Protein AF-0000000065928264 (afdb_homodimer)

Foldseek 3Di:
DAFKEWAAAPPALQFPLLQLLLVVQPHHYHYDHCPDPVVVCVCVLPVVSDPGWMAGPVGDIDHDRLVSSQVSCVPGNHVCLCPDDPVSNVQLSVLLVCCVPQQVVLLCQLQPNPDDVSNVVSVVSNVVVLVVVLVCLVVAVASRHDDNHVSLSSVLSSVVVSVVSPDDCVVRVSVVSSNVVSCPDSSNVVD/DAFKEWAAAPPALQFPLLQLLLVVQPHHYHYDHCPDPVVVCVCVLPVVSDPGWMAGPVGDIDHDRLVSSQVSCVVGNHVCLCPDDPVSNVQLSVLLVCCVPQQVVLLCQLQPNPDDVSNVVSVVSNVVVLVVVLVCLVVAVASRHDDNHVSLSSVLSSVVVSVVSPDDCVVRVSVVSSNVVSCPDSSNVVD

Radius of gyration: 20.34 Å; Cα contacts (8 Å, |Δi|>4): 599; chains: 2; bounding box: 50×50×48 Å

Sequence (382 aa):
MTFATVYIKPHTPRGDWLASLGQYVGLEIKTVDYKSAEASKFEELFPLKRVPALVTPNGFQLTELIAIVEYIVAKGSKPELSGKTTEERATNTRWLSFFNSDFVQAAGGYFMGPNDEIKQQSLQTMLSLLEYIDKHLSQSKYFTNNTILTADIFAFQIFAMAKQFGVDFTHYPNVERFTGEVSQHPIIKNMMTFATVYIKPHTPRGDWLASLGQYVGLEIKTVDYKSAEASKFEELFPLKRVPALVTPNGFQLTELIAIVEYIVAKGSKPELSGKTTEERATNTRWLSFFNSDFVQAAGGYFMGPNDEIKQQSLQTMLSLLEYIDKHLSQSKYFTNNTILTADIFAFQIFAMAKQFGVDFTHYPNVERFTGEVSQHPIIKNM

Solvent-accessible surface area (backbone atoms only — not comparable to full-atom values): 20096 Å² total; per-residue (Å²): 124,76,54,31,40,31,31,17,55,79,92,37,57,80,28,65,58,52,35,28,46,25,49,72,27,75,33,44,40,45,72,39,48,57,83,43,83,88,29,72,59,45,54,78,77,34,75,83,69,65,68,37,28,36,38,32,88,88,63,54,73,44,43,46,63,70,20,47,54,52,39,52,36,66,73,29,78,43,52,57,40,52,35,86,46,71,67,40,29,26,48,29,44,21,48,39,50,41,48,70,42,60,48,45,50,21,49,45,28,40,79,64,38,94,44,69,69,51,18,52,54,17,41,53,48,38,52,51,49,48,51,54,50,21,55,52,34,69,77,19,76,34,88,55,44,87,44,84,32,56,34,48,56,45,49,43,36,46,51,54,52,41,42,74,74,64,54,77,53,82,89,28,60,39,48,48,52,40,45,60,57,54,53,66,36,67,48,56,65,67,100,123,75,52,30,39,32,32,17,56,76,93,37,57,78,27,65,55,53,36,29,45,25,49,72,26,73,32,43,40,46,73,39,48,56,82,44,81,87,29,72,59,45,55,78,77,34,77,84,67,64,68,36,29,36,38,32,87,88,64,54,71,44,42,46,63,68,20,47,54,53,39,52,37,66,76,29,79,44,51,57,39,52,34,84,45,69,68,41,28,26,49,29,44,20,48,41,49,43,49,70,42,61,48,46,52,22,48,44,29,39,78,65,39,93,43,68,70,50,18,52,53,17,42,53,48,39,52,53,49,49,52,54,50,24,55,51,34,67,78,21,74,35,86,54,43,86,44,82,35,57,33,48,56,46,48,41,36,45,50,52,51,41,42,74,72,65,54,78,52,82,90,29,60,40,48,48,50,38,46,60,57,55,51,66,37,66,48,56,64,66,98

Nearest PDB structures (foldseek):
  4o92-assembly1_A  TM=8.841E-01  e=6.777E-16  Pichia kudriavzevii
  4ags-assembly1_C  TM=8.170E-01  e=1.001E-07  Leishmania infantum
  6weg-assembly2_D  TM=8.264E-01  e=1.056E-07  Francisella tularensis subsp. tularensis SCHU S4
  3lfl-assembly2_C  TM=7.584E-01  e=5.240E-08  Homo sapiens
  3ubl-assembly1_A  TM=7.982E-01  e=1.194E-06  Leptospira interrogans serovar Lai str. 56601

Organism: Pichia kudriavzevii (NCBI:txid4909)

pLDDT: mean 95.59, std 3.57, range [85.44, 98.88]

Secondary structure (DSSP, 8-state):
---EEEEE-TTSTTTTHHHHHHHHTT--EEEEETTSGGGTTHHHH-TT--SSEEE-TT--EEESHHHHHHHHHHHSS-GGGG-SSHHHHHHHHHHHHHIIIIIHHHHHHHHH-SSHHHHHHHHHHHHHHHHHHHHHHHH-SBTBBTB--HHHHHHHHHHHHHHHTT---TT-HHHHHHHHHHTTSHHHHT-/---EEEEE-TTSTTTTTHHHHHHHTT--EEEEETTSGGGTTHHHH-TT--SSEEE-TT--EEESHHHHHHHHHHHSS-GGGG-SSHHHHHHHHHHHHHIIIIIHHHHHHHHH-SSHHHHHHHHHHHHHHHHHHHHHHHH-SBTBBTB--HHHHHHHHHHHHHHHTT---TT-HHHHHHHHHHTTSHHHHT-

Structure (mmCIF, N/CA/C/O backbone):
data_AF-0000000065928264-model_v1
#
loop_
_entity.id
_entity.type
_entity.pdbx_description
1 polymer 'Glutathione S-transferase Y-2'
#
loop_
_atom_site.group_PDB
_atom_site.id
_atom_site.type_symbol
_atom_site.label_atom_id
_atom_site.label_alt_id
_atom_site.label_comp_id
_atom_site.label_asym_id
_atom_site.label_entity_id
_atom_site.label_seq_id
_atom_site.pdbx_PDB_ins_code
_atom_site.Cartn_x
_atom_site.Cartn_y
_atom_site.Cartn_z
_atom_site.occupancy
_atom_site.B_iso_or_equiv
_atom_site.auth_seq_id
_atom_site.auth_comp_id
_atom_site.auth_asym_id
_atom_site.auth_atom_id
_atom_site.pdbx_PDB_model_num
ATOM 1 N N . MET A 1 1 ? 25.625 -13.914 7.656 1 86.62 1 MET A N 1
ATOM 2 C CA . MET A 1 1 ? 25 -13.242 8.789 1 86.62 1 MET A CA 1
ATOM 3 C C . MET A 1 1 ? 23.562 -12.82 8.453 1 86.62 1 MET A C 1
ATOM 5 O O . MET A 1 1 ? 23.266 -12.484 7.309 1 86.62 1 MET A O 1
ATOM 9 N N . THR A 1 2 ? 22.703 -12.953 9.406 1 94.62 2 THR A N 1
ATOM 10 C CA . THR A 1 2 ? 21.281 -12.648 9.195 1 94.62 2 THR A CA 1
ATOM 11 C C . THR A 1 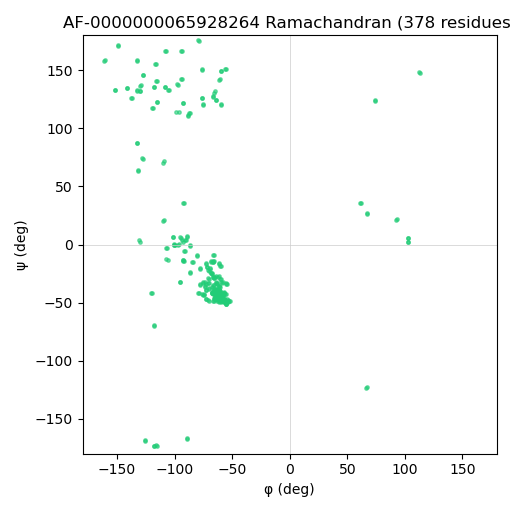2 ? 21.094 -11.164 8.891 1 94.62 2 THR A C 1
ATOM 13 O O . THR A 1 2 ? 21.547 -10.312 9.648 1 94.62 2 THR A O 1
ATOM 16 N N . PHE A 1 3 ? 20.484 -10.953 7.805 1 98.19 3 PHE A N 1
ATOM 17 C CA . PHE A 1 3 ? 20.25 -9.578 7.387 1 98.19 3 PHE A CA 1
ATOM 18 C C . PHE A 1 3 ? 19.109 -8.945 8.195 1 98.19 3 PHE A C 1
ATOM 20 O O . PHE A 1 3 ? 19.219 -7.793 8.617 1 98.19 3 PHE A O 1
ATOM 27 N N . ALA A 1 4 ? 18.062 -9.727 8.391 1 98.56 4 ALA A N 1
ATOM 28 C CA . ALA A 1 4 ? 16.906 -9.227 9.125 1 98.56 4 ALA A CA 1
ATOM 29 C C . ALA A 1 4 ? 16.031 -10.383 9.633 1 98.56 4 ALA A C 1
ATOM 31 O O . ALA A 1 4 ? 16.141 -11.508 9.133 1 98.56 4 ALA A O 1
ATOM 32 N N . THR A 1 5 ? 15.258 -10.094 10.641 1 98.44 5 THR A N 1
ATOM 33 C CA . THR A 1 5 ? 14.164 -10.953 11.086 1 98.44 5 THR A CA 1
ATOM 34 C C . THR A 1 5 ? 12.812 -10.375 10.664 1 98.44 5 THR A C 1
ATOM 36 O O . THR A 1 5 ? 12.586 -9.172 10.797 1 98.44 5 THR A O 1
ATOM 39 N N . VAL A 1 6 ? 12 -11.234 10.117 1 98.69 6 VAL A N 1
ATOM 40 C CA . VAL A 1 6 ? 10.648 -10.82 9.766 1 98.69 6 VAL A CA 1
ATOM 41 C C . VAL A 1 6 ? 9.633 -11.664 10.539 1 98.69 6 VAL A C 1
ATOM 43 O O . VAL A 1 6 ? 9.609 -12.891 10.422 1 98.69 6 VAL A O 1
ATOM 46 N N . TYR A 1 7 ? 8.844 -10.977 11.398 1 98.81 7 TYR A N 1
ATOM 47 C CA . TYR A 1 7 ? 7.715 -11.625 12.07 1 98.81 7 TYR A CA 1
ATOM 48 C C . TYR A 1 7 ? 6.543 -11.797 11.117 1 98.81 7 TYR A C 1
ATOM 50 O O . TYR A 1 7 ? 6.137 -10.852 10.438 1 98.81 7 TYR A O 1
ATOM 58 N N . ILE A 1 8 ? 6.035 -13.016 10.984 1 98.12 8 ILE A N 1
ATOM 59 C CA . ILE A 1 8 ? 4.973 -13.305 10.031 1 98.12 8 ILE A CA 1
ATOM 60 C C . ILE A 1 8 ? 3.879 -14.125 10.703 1 98.12 8 ILE A C 1
ATOM 62 O O . ILE A 1 8 ? 4.082 -14.664 11.797 1 98.12 8 ILE A O 1
ATOM 66 N N . LYS A 1 9 ? 2.695 -14.094 10.148 1 95.81 9 LYS A N 1
ATOM 67 C CA . LYS A 1 9 ? 1.694 -15.133 10.383 1 95.81 9 LYS A CA 1
ATOM 68 C C . LYS A 1 9 ? 1.848 -16.281 9.391 1 95.81 9 LYS A C 1
ATOM 70 O O . LYS A 1 9 ? 1.529 -16.141 8.211 1 95.81 9 LYS A O 1
ATOM 75 N N . PRO A 1 10 ? 2.268 -17.422 9.891 1 93.31 10 PRO A N 1
ATOM 76 C CA . PRO A 1 10 ? 2.539 -18.531 8.977 1 93.31 10 PRO A CA 1
ATOM 77 C C . PRO A 1 10 ? 1.312 -18.953 8.172 1 93.31 10 PRO A C 1
ATOM 79 O O . PRO A 1 10 ? 0.18 -18.797 8.641 1 93.31 10 PRO A O 1
ATOM 82 N N . HIS A 1 11 ? 1.589 -19.438 6.945 1 88.62 11 HIS A N 1
ATOM 83 C CA . HIS A 1 11 ? 0.591 -20 6.039 1 88.62 11 HIS A CA 1
ATOM 84 C C . HIS A 1 11 ? -0.378 -18.922 5.559 1 88.62 11 HIS A C 1
ATOM 86 O O . HIS A 1 11 ? -1.577 -19.172 5.426 1 88.62 11 HIS A O 1
ATOM 92 N N . THR A 1 12 ? 0.053 -17.734 5.516 1 88.62 12 THR A N 1
ATOM 93 C CA . THR A 1 12 ? -0.661 -16.625 4.887 1 88.62 12 THR A CA 1
ATOM 94 C C . THR A 1 12 ? 0.139 -16.062 3.717 1 88.62 12 THR A C 1
ATOM 96 O O . THR A 1 12 ? 1.356 -16.234 3.648 1 88.62 12 THR A O 1
ATOM 99 N N . PRO A 1 13 ? -0.568 -15.484 2.85 1 91.94 13 PRO A N 1
ATOM 100 C CA . PRO A 1 13 ? 0.092 -15.062 1.61 1 91.94 13 PRO A CA 1
ATOM 101 C C . PRO A 1 13 ? 1.114 -13.953 1.835 1 91.94 13 PRO A C 1
ATOM 103 O O . PRO A 1 13 ? 1.946 -13.688 0.963 1 91.94 13 PRO A O 1
ATOM 106 N N . ARG A 1 14 ? 1.133 -13.281 2.934 1 92.81 14 ARG A N 1
ATOM 107 C CA . ARG A 1 14 ? 1.938 -12.078 3.096 1 92.81 14 ARG A CA 1
ATOM 108 C C . ARG A 1 14 ? 3.303 -12.406 3.689 1 92.81 14 ARG A C 1
ATOM 110 O O . ARG A 1 14 ? 4.207 -11.57 3.686 1 92.81 14 ARG A O 1
ATOM 117 N N . GLY A 1 15 ? 3.486 -13.547 4.195 1 93.75 15 GLY A N 1
ATOM 118 C CA . GLY A 1 15 ? 4.676 -13.719 5.016 1 93.75 15 GLY A CA 1
ATOM 119 C C . GLY A 1 15 ? 5.613 -14.789 4.484 1 93.75 15 GLY A C 1
ATOM 120 O O . GLY A 1 15 ? 6.824 -14.57 4.395 1 93.75 15 GLY A O 1
ATOM 121 N N . ASP A 1 16 ? 5.188 -15.898 4.031 1 91.44 16 ASP A N 1
ATOM 122 C CA . ASP A 1 16 ? 5.965 -17.125 3.848 1 91.44 16 ASP A CA 1
ATOM 123 C C . ASP A 1 16 ? 6.992 -16.953 2.73 1 91.44 16 ASP A C 1
ATOM 125 O O . ASP A 1 16 ? 8.055 -17.578 2.758 1 91.44 16 ASP A O 1
ATOM 129 N N . TRP A 1 17 ? 6.719 -16.062 1.849 1 96.94 17 TRP A N 1
ATOM 130 C CA . TRP A 1 17 ? 7.574 -15.961 0.672 1 96.94 17 TRP A CA 1
ATOM 131 C C . TRP A 1 17 ? 8.711 -14.977 0.911 1 96.94 17 TRP A C 1
ATOM 133 O O . TRP A 1 17 ? 9.648 -14.883 0.11 1 96.94 17 TRP A O 1
ATOM 143 N N . LEU A 1 18 ? 8.781 -14.25 2.008 1 98 18 LEU A N 1
ATOM 144 C CA . LEU A 1 18 ? 9.727 -13.164 2.221 1 98 18 LEU A CA 1
ATOM 145 C C . LEU A 1 18 ? 11.133 -13.711 2.459 1 98 18 LEU A C 1
ATOM 147 O O . LEU A 1 18 ? 12.117 -13.102 2.045 1 98 18 LEU A O 1
ATOM 151 N N . ALA A 1 19 ? 11.242 -14.859 3.152 1 97.75 19 ALA A N 1
ATOM 152 C CA . ALA A 1 19 ? 12.547 -15.484 3.328 1 97.75 19 ALA A CA 1
ATOM 153 C C . ALA A 1 19 ? 13.133 -15.914 1.987 1 97.75 19 ALA A C 1
ATOM 155 O O . ALA A 1 19 ? 14.32 -15.711 1.728 1 97.75 19 ALA A O 1
ATOM 156 N N . SER A 1 20 ? 12.328 -16.547 1.159 1 98.12 20 SER A N 1
ATOM 157 C CA . SER A 1 20 ? 12.766 -16.984 -0.161 1 98.12 20 SER A CA 1
ATOM 158 C C . SER A 1 20 ? 13.133 -15.797 -1.047 1 98.12 20 SER A C 1
ATOM 160 O O . SER A 1 20 ? 14.086 -15.867 -1.823 1 98.12 20 SER A O 1
ATOM 162 N N . LEU A 1 21 ? 12.352 -14.719 -0.983 1 98.5 21 LEU A N 1
ATOM 163 C CA . LEU A 1 21 ? 12.703 -13.484 -1.677 1 98.5 21 LEU A CA 1
ATOM 164 C C . LEU A 1 21 ? 14.094 -13.008 -1.26 1 98.5 21 LEU A C 1
ATOM 166 O O . LEU A 1 21 ? 14.914 -12.664 -2.109 1 98.5 21 LEU A O 1
ATOM 170 N N . GLY A 1 22 ? 14.281 -12.938 0.089 1 98.5 22 GLY A N 1
ATOM 171 C CA . GLY A 1 22 ? 15.586 -12.547 0.592 1 98.5 22 GLY A CA 1
ATOM 172 C C . GLY A 1 22 ? 16.719 -13.375 0.018 1 98.5 22 GLY A C 1
ATOM 173 O O . GLY A 1 22 ? 17.703 -12.828 -0.482 1 98.5 22 GLY A O 1
ATOM 174 N N . GLN A 1 23 ? 16.531 -14.648 0.053 1 98.06 23 GLN A N 1
ATOM 175 C CA . GLN A 1 23 ? 17.547 -15.562 -0.466 1 98.06 23 GLN A CA 1
ATOM 176 C C . GLN A 1 23 ? 17.828 -15.289 -1.939 1 98.06 23 GLN A C 1
ATOM 178 O O . GLN A 1 23 ? 19 -15.242 -2.355 1 98.06 23 GLN A O 1
ATOM 183 N N . TYR A 1 24 ? 16.828 -15.125 -2.695 1 98.38 24 TYR A N 1
ATOM 184 C CA . TYR A 1 24 ? 16.953 -14.906 -4.133 1 98.38 24 TYR A CA 1
ATOM 185 C C . TYR A 1 24 ? 17.766 -13.641 -4.422 1 98.38 24 TYR A C 1
ATOM 187 O O . TYR A 1 24 ? 18.5 -13.586 -5.406 1 98.38 24 TYR A O 1
ATOM 195 N N . VAL A 1 25 ? 17.672 -12.656 -3.568 1 98.44 25 VAL A N 1
ATOM 196 C CA . VAL A 1 25 ? 18.359 -11.398 -3.826 1 98.44 25 VAL A CA 1
ATOM 197 C C . VAL A 1 25 ? 19.641 -11.328 -2.988 1 98.44 25 VAL A C 1
ATOM 199 O O . VAL A 1 25 ? 20.219 -10.258 -2.812 1 98.44 25 VAL A O 1
ATOM 202 N N . GLY A 1 26 ? 19.984 -12.352 -2.324 1 98.44 26 GLY A N 1
ATOM 203 C CA . GLY A 1 26 ? 21.281 -12.453 -1.665 1 98.44 26 GLY A CA 1
ATOM 204 C C . GLY A 1 26 ? 21.25 -11.992 -0.22 1 98.44 26 GLY A C 1
ATOM 205 O O . GLY A 1 26 ? 22.281 -11.57 0.326 1 98.44 26 GLY A O 1
ATOM 206 N N . LEU A 1 27 ? 20.109 -11.977 0.4 1 98.56 27 LEU A N 1
ATOM 207 C CA . LEU A 1 27 ? 19.953 -11.57 1.794 1 98.56 27 LEU A CA 1
ATOM 208 C C . LEU A 1 27 ? 19.422 -12.719 2.643 1 98.56 27 LEU A C 1
ATOM 210 O O . LEU A 1 27 ? 18.5 -13.422 2.232 1 98.56 27 LEU A O 1
ATOM 214 N N . GLU A 1 28 ? 19.953 -12.922 3.75 1 98.44 28 GLU A N 1
ATOM 215 C CA . GLU A 1 28 ? 19.422 -13.914 4.684 1 98.44 28 GLU A CA 1
ATOM 216 C C . GLU A 1 28 ? 18.344 -13.312 5.578 1 98.44 28 GLU A C 1
ATOM 218 O O . GLU A 1 28 ? 18.641 -12.5 6.461 1 98.44 28 GLU A O 1
ATOM 223 N N . ILE A 1 29 ? 17.156 -13.758 5.418 1 98.19 29 ILE A N 1
ATOM 224 C CA . ILE A 1 29 ? 16 -13.297 6.195 1 98.19 29 ILE A CA 1
ATOM 225 C C . ILE A 1 29 ? 15.453 -14.445 7.039 1 98.19 29 ILE A C 1
ATOM 227 O O . ILE A 1 29 ? 15.133 -15.508 6.512 1 98.19 29 ILE A O 1
ATOM 231 N N . LYS A 1 30 ? 15.414 -14.234 8.281 1 97.62 30 LYS A N 1
ATOM 232 C CA . LYS A 1 30 ? 14.789 -15.188 9.195 1 97.62 30 LYS A CA 1
ATOM 233 C C . LYS A 1 30 ? 13.32 -14.844 9.438 1 97.62 30 LYS A C 1
ATOM 235 O O . LYS A 1 30 ? 13 -13.742 9.891 1 97.62 30 LYS A O 1
ATOM 240 N N . THR A 1 31 ? 12.406 -15.758 9.148 1 97.56 31 THR A N 1
ATOM 241 C CA . THR A 1 31 ? 10.992 -15.547 9.438 1 97.56 31 THR A CA 1
ATOM 242 C C . THR A 1 31 ? 10.609 -16.219 10.758 1 97.56 31 THR A C 1
ATOM 244 O O . THR A 1 31 ? 11.062 -17.328 11.055 1 97.56 31 THR A O 1
ATOM 247 N N . VAL A 1 32 ? 9.852 -15.539 11.516 1 98.06 32 VAL A N 1
ATOM 248 C CA . VAL A 1 32 ? 9.43 -16.031 12.82 1 98.06 32 VAL A CA 1
ATOM 249 C C . VAL A 1 32 ? 7.914 -15.898 12.961 1 98.06 32 VAL A C 1
ATOM 251 O O . VAL A 1 32 ? 7.344 -14.844 12.648 1 98.06 32 VAL A O 1
ATOM 254 N N . ASP A 1 33 ? 7.277 -17 13.422 1 98.19 33 ASP A N 1
ATOM 255 C CA . ASP A 1 33 ? 5.867 -16.906 13.789 1 98.19 33 ASP A CA 1
ATOM 256 C C . ASP A 1 33 ? 5.656 -15.883 14.906 1 98.19 33 ASP A C 1
ATOM 258 O O . ASP A 1 33 ? 6.18 -16.047 16.016 1 98.19 33 ASP A O 1
ATOM 262 N N . TYR A 1 34 ? 4.82 -14.867 14.609 1 97.75 34 TYR A N 1
ATOM 263 C CA . TYR A 1 34 ? 4.691 -13.758 15.547 1 97.75 34 TYR A CA 1
ATOM 264 C C . TYR A 1 34 ? 4.039 -14.211 16.844 1 97.75 34 TYR A C 1
ATOM 266 O O . TYR A 1 34 ? 4.059 -13.484 17.844 1 97.75 34 TYR A O 1
ATOM 274 N N . LYS A 1 35 ? 3.521 -15.414 16.922 1 96.94 35 LYS A N 1
ATOM 275 C CA . LYS A 1 35 ? 2.871 -15.93 18.125 1 96.94 35 LYS A CA 1
ATOM 276 C C . LYS A 1 35 ? 3.736 -16.984 18.812 1 96.94 35 LYS A C 1
ATOM 278 O O . LYS A 1 35 ? 3.361 -17.516 19.859 1 96.94 35 LYS A O 1
ATOM 283 N N . SER A 1 36 ? 4.84 -17.328 18.281 1 97.5 36 SER A N 1
ATOM 284 C CA . SER A 1 36 ? 5.703 -18.359 18.844 1 97.5 36 SER A CA 1
ATOM 285 C C . SER A 1 36 ? 6.512 -17.812 20.016 1 97.5 36 SER A C 1
ATOM 287 O O . SER A 1 36 ? 6.543 -16.594 20.25 1 97.5 36 SER A O 1
ATOM 289 N N . ALA A 1 37 ? 7.258 -18.703 20.672 1 95.75 37 ALA A N 1
ATOM 290 C CA . ALA A 1 37 ? 8.109 -18.344 21.812 1 95.75 37 ALA A CA 1
ATOM 291 C C . ALA A 1 37 ? 9.305 -17.516 21.344 1 95.75 37 ALA A C 1
ATOM 293 O O . ALA A 1 37 ? 9.812 -16.672 22.094 1 95.75 37 ALA A O 1
ATOM 294 N N . GLU A 1 38 ? 9.688 -17.75 20.188 1 95.56 38 GLU A N 1
ATOM 295 C CA . GLU A 1 38 ? 10.836 -17.047 19.625 1 95.56 38 GLU A CA 1
ATOM 296 C C . GLU A 1 38 ? 10.5 -15.57 19.391 1 95.56 38 GLU A C 1
ATOM 298 O O . GLU A 1 38 ? 11.398 -14.75 19.203 1 95.56 38 GLU A O 1
ATOM 303 N N . ALA A 1 39 ? 9.258 -15.289 19.312 1 96.38 39 ALA A N 1
ATOM 304 C CA . ALA A 1 39 ? 8.82 -13.93 19.047 1 96.38 39 ALA A CA 1
ATOM 305 C C . ALA A 1 39 ? 8.57 -13.156 20.344 1 96.38 39 ALA A C 1
ATOM 307 O O . ALA A 1 39 ? 7.648 -12.344 20.422 1 96.38 39 ALA A O 1
ATOM 308 N N . SER A 1 40 ? 9.297 -13.336 21.359 1 94.62 40 SER A N 1
ATOM 309 C CA . SER A 1 40 ? 9.086 -12.758 22.688 1 94.62 40 SER A CA 1
ATOM 310 C C . SER A 1 40 ? 9.219 -11.242 22.656 1 94.62 40 SER A C 1
ATOM 312 O O . SER A 1 40 ? 8.602 -10.547 23.469 1 94.62 40 SER A O 1
ATOM 314 N N . LYS A 1 41 ? 9.977 -10.711 21.766 1 95.56 41 LYS A N 1
ATOM 315 C CA . LYS A 1 41 ? 10.203 -9.273 21.703 1 95.56 41 LYS A CA 1
ATOM 316 C C . LYS A 1 41 ? 9.258 -8.617 20.688 1 95.56 41 LYS A C 1
ATOM 318 O O . LYS A 1 41 ? 9.281 -7.395 20.516 1 95.56 41 LYS A O 1
ATOM 323 N N . PHE A 1 42 ? 8.359 -9.328 20 1 97.81 42 PHE A N 1
ATOM 324 C CA . PHE A 1 42 ? 7.555 -8.852 18.875 1 97.81 42 PHE A CA 1
ATOM 325 C C . PHE A 1 42 ? 6.664 -7.695 19.312 1 97.81 42 PHE A C 1
ATOM 327 O O . PHE A 1 42 ? 6.695 -6.625 18.703 1 97.81 42 PHE A O 1
ATOM 334 N N . GLU A 1 43 ? 5.953 -7.863 20.391 1 96.06 43 GLU A N 1
ATOM 335 C CA . GLU A 1 43 ? 4.973 -6.859 20.797 1 96.06 43 GLU A CA 1
ATOM 336 C C . GLU A 1 43 ? 5.656 -5.582 21.281 1 96.06 43 GLU A C 1
ATOM 338 O O . GLU A 1 43 ? 5.117 -4.488 21.125 1 96.06 43 GLU A O 1
ATOM 343 N N . GLU A 1 44 ? 6.789 -5.746 21.875 1 95.69 44 GLU A N 1
ATOM 344 C CA . GLU A 1 44 ? 7.562 -4.582 22.312 1 95.69 44 GLU A CA 1
ATOM 345 C C . GLU A 1 44 ? 8.078 -3.791 21.109 1 95.69 44 GLU A C 1
ATOM 347 O O . GLU A 1 44 ? 8.039 -2.559 21.109 1 95.69 44 GLU A O 1
ATOM 352 N N . LEU A 1 45 ? 8.539 -4.457 20.109 1 96.12 45 LEU A N 1
ATOM 353 C CA . LEU A 1 45 ? 9.117 -3.832 18.922 1 96.12 45 LEU A CA 1
ATOM 354 C C . LEU A 1 45 ? 8.023 -3.244 18.031 1 96.12 45 LEU A C 1
ATOM 356 O O . LEU A 1 45 ? 8.242 -2.227 17.375 1 96.12 45 LEU A O 1
ATOM 360 N N . PHE A 1 46 ? 6.902 -3.898 18.047 1 97.56 46 PHE A N 1
ATOM 361 C CA . PHE A 1 46 ? 5.793 -3.521 17.172 1 97.56 46 PHE A CA 1
ATOM 362 C C . PHE A 1 46 ? 4.488 -3.459 17.953 1 97.56 46 PHE A C 1
ATOM 364 O O . PHE A 1 46 ? 3.672 -4.383 17.891 1 97.56 46 PHE A O 1
ATOM 371 N N . PRO A 1 47 ? 4.215 -2.404 18.5 1 95.19 47 PRO A N 1
ATOM 372 C CA . PRO A 1 47 ? 3.121 -2.277 19.453 1 95.19 47 PRO A CA 1
ATOM 373 C C . PRO A 1 47 ? 1.746 -2.455 18.812 1 95.19 47 PRO A C 1
ATOM 375 O O . PRO A 1 47 ? 0.782 -2.803 19.5 1 95.19 47 PRO A O 1
ATOM 378 N N . LEU A 1 48 ? 1.638 -2.184 17.516 1 95 48 LEU A N 1
ATOM 379 C CA . LEU A 1 48 ? 0.353 -2.365 16.859 1 95 48 LEU A CA 1
ATOM 380 C C . LEU A 1 48 ? 0.125 -3.832 16.5 1 95 48 LEU A C 1
ATOM 382 O O . LEU A 1 48 ? -0.963 -4.207 16.062 1 95 48 LEU A O 1
ATOM 386 N N . LYS A 1 49 ? 1.143 -4.664 16.641 1 95.06 49 LYS A N 1
ATOM 387 C CA . LYS A 1 49 ? 1.071 -6.117 16.5 1 95.06 49 LYS A CA 1
ATOM 388 C C . LYS A 1 49 ? 0.639 -6.508 15.086 1 95.06 49 LYS A C 1
ATOM 390 O O . LYS A 1 49 ? -0.134 -7.449 14.906 1 95.06 49 LYS A O 1
ATOM 395 N N . ARG A 1 50 ? 1.119 -5.707 14.133 1 94.38 50 ARG A N 1
ATOM 396 C CA . ARG A 1 50 ? 0.83 -6.023 12.734 1 94.38 50 ARG A CA 1
ATOM 397 C C . ARG A 1 50 ? 1.952 -6.852 12.117 1 94.38 50 ARG A C 1
ATOM 399 O O . ARG A 1 50 ? 3.129 -6.629 12.406 1 94.38 50 ARG A O 1
ATOM 406 N N . VAL A 1 51 ? 1.596 -7.781 11.281 1 97.19 51 VAL A N 1
ATOM 407 C CA . VAL A 1 51 ? 2.551 -8.594 10.531 1 97.19 51 VAL A CA 1
ATOM 408 C C . VAL A 1 51 ? 2.219 -8.547 9.047 1 97.19 51 VAL A C 1
ATOM 410 O O . VAL A 1 51 ? 1.055 -8.398 8.664 1 97.19 51 VAL A O 1
ATOM 413 N N . PRO A 1 52 ? 3.236 -8.594 8.172 1 98.06 52 PRO A N 1
ATOM 414 C CA . PRO A 1 52 ? 4.648 -8.836 8.477 1 98.06 52 PRO A CA 1
ATOM 415 C C . PRO A 1 52 ? 5.34 -7.617 9.078 1 98.06 52 PRO A C 1
ATOM 417 O O . PRO A 1 52 ? 4.914 -6.484 8.844 1 98.06 52 PRO A O 1
ATOM 420 N N . ALA A 1 53 ? 6.328 -7.859 9.891 1 98.75 53 ALA A N 1
ATOM 421 C CA . ALA A 1 53 ? 7.129 -6.824 10.539 1 98.75 53 ALA A CA 1
ATOM 422 C C . ALA A 1 53 ? 8.609 -7.188 10.516 1 98.75 53 ALA A C 1
ATOM 424 O O . ALA A 1 53 ? 8.992 -8.281 10.938 1 98.75 53 ALA A O 1
ATOM 425 N N . LEU A 1 54 ? 9.422 -6.305 10.016 1 98.81 54 LEU A N 1
ATOM 426 C CA . LEU A 1 54 ? 10.844 -6.555 9.805 1 98.81 54 LEU A CA 1
ATOM 427 C C . LEU A 1 54 ? 11.688 -5.777 10.805 1 98.81 54 LEU A C 1
ATOM 429 O O . LEU A 1 54 ? 11.406 -4.605 11.078 1 98.81 54 LEU A O 1
ATOM 433 N N . VAL A 1 55 ? 12.695 -6.379 11.406 1 98.56 55 VAL A N 1
ATOM 434 C CA . VAL A 1 55 ? 13.68 -5.695 12.234 1 98.56 55 VAL A CA 1
ATOM 435 C C . VAL A 1 55 ? 15.086 -6.141 11.836 1 98.56 55 VAL A C 1
ATOM 437 O O . VAL A 1 55 ? 15.328 -7.328 11.602 1 98.56 55 VAL A O 1
ATOM 440 N N . THR A 1 56 ? 16 -5.191 11.641 1 98.38 56 THR A N 1
ATOM 441 C CA . THR A 1 56 ? 17.391 -5.504 11.352 1 98.38 56 THR A CA 1
ATOM 442 C C . THR A 1 56 ? 18.234 -5.527 12.625 1 98.38 56 THR A C 1
ATOM 444 O O . THR A 1 56 ? 17.797 -5.02 13.664 1 98.38 56 THR A O 1
ATOM 447 N N . PRO A 1 57 ? 19.406 -6.055 12.539 1 97 57 PRO A N 1
ATOM 448 C CA . PRO A 1 57 ? 20.266 -6.105 13.711 1 97 57 PRO A CA 1
ATOM 449 C C . PRO A 1 57 ? 20.625 -4.719 14.25 1 97 57 PRO A C 1
ATOM 451 O O . PRO A 1 57 ? 20.859 -4.559 15.453 1 97 57 PRO A O 1
ATOM 454 N N . ASN A 1 58 ? 20.641 -3.725 13.453 1 95.75 58 ASN A N 1
ATOM 455 C CA . ASN A 1 58 ? 20.969 -2.373 13.891 1 95.75 58 ASN A CA 1
ATOM 456 C C . ASN A 1 58 ? 19.734 -1.641 14.414 1 95.75 58 ASN A C 1
ATOM 458 O O . ASN A 1 58 ? 19.797 -0.445 14.711 1 95.75 58 ASN A O 1
ATOM 462 N N . GLY A 1 59 ? 18.594 -2.334 14.367 1 96.56 59 GLY A N 1
ATOM 463 C CA . GLY A 1 59 ? 17.438 -1.791 15.055 1 96.56 59 GLY A CA 1
ATOM 464 C C . GLY A 1 59 ? 16.438 -1.141 14.109 1 96.56 59 GLY A C 1
ATOM 465 O O . GLY A 1 59 ? 15.422 -0.6 14.555 1 96.56 59 GLY A O 1
ATOM 466 N N . PHE A 1 60 ? 16.734 -1.193 12.836 1 97.81 60 PHE A N 1
ATOM 467 C CA . PHE A 1 60 ? 15.766 -0.653 11.891 1 97.81 60 PHE A CA 1
ATOM 468 C C . PHE A 1 60 ? 14.492 -1.496 11.875 1 97.81 60 PHE A C 1
ATOM 470 O O . PHE A 1 60 ? 14.555 -2.721 11.75 1 97.81 60 PHE A O 1
ATOM 477 N N . GLN A 1 61 ? 13.328 -0.863 12.062 1 98.31 61 GLN A N 1
ATOM 478 C CA . GLN A 1 61 ? 12.031 -1.524 12.125 1 98.31 61 GLN A CA 1
ATOM 479 C C . GLN A 1 61 ? 11.141 -1.093 10.961 1 98.31 61 GLN A C 1
ATOM 481 O O . GLN A 1 61 ? 11.117 0.084 10.594 1 98.31 61 GLN A O 1
ATOM 486 N N . LEU A 1 62 ? 10.422 -2.053 10.438 1 98.56 62 LEU A N 1
ATOM 487 C CA . LEU A 1 62 ? 9.578 -1.773 9.281 1 98.56 62 LEU A CA 1
ATOM 488 C C . LEU A 1 62 ? 8.367 -2.701 9.242 1 98.56 62 LEU A C 1
ATOM 490 O O . LEU A 1 62 ? 8.5 -3.904 9.477 1 98.56 62 LEU A O 1
ATOM 494 N N . THR A 1 63 ? 7.211 -2.094 9.008 1 98.19 63 THR A N 1
ATOM 495 C CA . THR A 1 63 ? 6.004 -2.867 8.734 1 98.19 63 THR A CA 1
ATOM 496 C C . THR A 1 63 ? 5.469 -2.562 7.34 1 98.19 63 THR A C 1
ATOM 498 O O . THR A 1 63 ? 6.125 -1.877 6.555 1 98.19 63 THR A O 1
ATOM 501 N N . GLU A 1 64 ? 4.277 -3.131 7.074 1 97.81 64 GLU A N 1
ATOM 502 C CA . GLU A 1 64 ? 3.598 -2.945 5.797 1 97.81 64 GLU A CA 1
ATOM 503 C C . GLU A 1 64 ? 4.27 -3.754 4.688 1 97.81 64 GLU A C 1
ATOM 505 O O . GLU A 1 64 ? 5.441 -3.529 4.375 1 97.81 64 GLU A O 1
ATOM 510 N N . LEU A 1 65 ? 3.52 -4.57 4.055 1 97.88 65 LEU A N 1
ATOM 511 C CA . LEU A 1 65 ? 4.031 -5.547 3.102 1 97.88 65 LEU A CA 1
ATOM 512 C C . LEU A 1 65 ? 4.773 -4.859 1.963 1 97.88 65 LEU A C 1
ATOM 514 O O . LEU A 1 65 ? 5.906 -5.227 1.642 1 97.88 65 LEU A O 1
ATOM 518 N N . ILE A 1 66 ? 4.176 -3.834 1.369 1 98.38 66 ILE A N 1
ATOM 519 C CA . ILE A 1 66 ? 4.754 -3.168 0.208 1 98.38 66 ILE A CA 1
ATOM 520 C C . ILE A 1 66 ? 6.109 -2.572 0.577 1 98.38 66 ILE A C 1
ATOM 522 O O . ILE A 1 66 ? 7.09 -2.744 -0.153 1 98.38 66 ILE A O 1
ATOM 526 N N . ALA A 1 67 ? 6.207 -1.903 1.719 1 98.69 67 ALA A N 1
ATOM 527 C CA . ALA A 1 67 ? 7.453 -1.294 2.182 1 98.69 67 ALA A CA 1
ATOM 528 C C . ALA A 1 67 ? 8.531 -2.352 2.414 1 98.69 67 ALA A C 1
ATOM 530 O O . ALA A 1 67 ? 9.688 -2.162 2.037 1 98.69 67 ALA A O 1
ATOM 531 N N . ILE A 1 68 ? 8.148 -3.445 3.029 1 98.88 68 ILE A N 1
ATOM 532 C CA . ILE A 1 68 ? 9.086 -4.512 3.365 1 98.88 68 ILE A CA 1
ATOM 533 C C . ILE A 1 68 ? 9.641 -5.133 2.086 1 98.88 68 ILE A C 1
ATOM 535 O O . ILE A 1 68 ? 10.852 -5.324 1.958 1 98.88 68 ILE A O 1
ATOM 539 N N . VAL A 1 69 ? 8.75 -5.43 1.137 1 98.81 69 VAL A N 1
ATOM 540 C CA . VAL A 1 69 ? 9.156 -6.059 -0.116 1 98.81 69 VAL A CA 1
ATOM 541 C C . VAL A 1 69 ? 10.102 -5.129 -0.876 1 98.81 69 VAL A C 1
ATOM 543 O O . VAL A 1 69 ? 11.164 -5.555 -1.328 1 98.81 69 VAL A O 1
ATOM 546 N N . GLU A 1 70 ? 9.734 -3.902 -0.969 1 98.31 70 GLU A N 1
ATOM 547 C CA . GLU A 1 70 ? 10.57 -2.938 -1.677 1 98.31 70 GLU A CA 1
ATOM 548 C C . GLU A 1 70 ? 11.914 -2.758 -0.98 1 98.31 70 GLU A C 1
ATOM 550 O O . GLU A 1 70 ? 12.945 -2.613 -1.639 1 98.31 70 GLU A O 1
ATOM 555 N N . TYR A 1 71 ? 11.922 -2.756 0.331 1 98.81 71 TYR A N 1
ATOM 556 C CA . TYR A 1 71 ? 13.148 -2.615 1.115 1 98.81 71 TYR A CA 1
ATOM 557 C C . TYR A 1 71 ? 14.094 -3.783 0.863 1 98.81 71 TYR A C 1
ATOM 559 O O . TYR A 1 71 ? 15.281 -3.582 0.615 1 98.81 71 TYR A O 1
ATOM 567 N N . ILE A 1 72 ? 13.594 -4.98 0.895 1 98.81 72 ILE A N 1
ATOM 568 C CA . ILE A 1 72 ? 14.391 -6.188 0.699 1 98.81 72 ILE A CA 1
ATOM 569 C C . ILE A 1 72 ? 15.023 -6.164 -0.69 1 98.81 72 ILE A C 1
ATOM 571 O O . ILE A 1 72 ? 16.219 -6.41 -0.835 1 98.81 72 ILE A O 1
ATOM 575 N N . VAL A 1 73 ? 14.227 -5.848 -1.677 1 98.81 73 VAL A N 1
ATOM 576 C CA . VAL A 1 73 ? 14.734 -5.836 -3.045 1 98.81 73 VAL A CA 1
ATOM 577 C C . VAL A 1 73 ? 15.789 -4.742 -3.193 1 98.81 73 VAL A C 1
ATOM 579 O O . VAL A 1 73 ? 16.844 -4.965 -3.797 1 98.81 73 VAL A O 1
ATOM 582 N N . ALA A 1 74 ? 15.531 -3.584 -2.645 1 98.44 74 ALA A N 1
ATOM 583 C CA . ALA A 1 74 ? 16.438 -2.451 -2.766 1 98.44 74 ALA A CA 1
ATOM 584 C C . ALA A 1 74 ? 17.781 -2.752 -2.092 1 98.44 74 ALA A C 1
ATOM 586 O O . ALA A 1 74 ? 18.828 -2.279 -2.539 1 98.44 74 ALA A O 1
ATOM 587 N N . LYS A 1 75 ? 17.766 -3.494 -1.041 1 98.44 75 LYS A N 1
ATOM 588 C CA . LYS A 1 75 ? 18.969 -3.822 -0.29 1 98.44 75 LYS A CA 1
ATOM 589 C C . LYS A 1 75 ? 19.688 -5.02 -0.901 1 98.44 75 LYS A C 1
ATOM 591 O O . LYS A 1 75 ? 20.844 -5.289 -0.574 1 98.44 75 LYS A O 1
ATOM 596 N N . GLY A 1 76 ? 18.953 -5.719 -1.778 1 98.5 76 GLY A N 1
ATOM 597 C CA . GLY A 1 76 ? 19.5 -6.938 -2.361 1 98.5 76 GLY A CA 1
ATOM 598 C C . GLY A 1 76 ? 20.281 -6.691 -3.639 1 98.5 76 GLY A C 1
ATOM 599 O O . GLY A 1 76 ? 20.578 -5.543 -3.977 1 98.5 76 GLY A O 1
ATOM 600 N N . SER A 1 77 ? 20.578 -7.742 -4.379 1 98.31 77 SER A N 1
ATOM 601 C CA . SER A 1 77 ? 21.484 -7.699 -5.516 1 98.31 77 SER A CA 1
ATOM 602 C C . SER A 1 77 ? 20.719 -7.645 -6.836 1 98.31 77 SER A C 1
ATOM 604 O O . SER A 1 77 ? 21.328 -7.59 -7.91 1 98.31 77 SER A O 1
ATOM 606 N N . LYS A 1 78 ? 19.422 -7.641 -6.785 1 97.88 78 LYS A N 1
ATOM 607 C CA . LYS A 1 78 ? 18.609 -7.711 -7.992 1 97.88 78 LYS A CA 1
ATOM 608 C C . LYS A 1 78 ? 17.516 -6.641 -7.992 1 97.88 78 LYS A C 1
ATOM 610 O O . LYS A 1 78 ? 16.328 -6.949 -8.07 1 97.88 78 LYS A O 1
ATOM 615 N N . PRO A 1 79 ? 17.938 -5.402 -8.016 1 96.5 79 PRO A N 1
ATOM 616 C CA . PRO A 1 79 ? 16.969 -4.309 -7.93 1 96.5 79 PRO A CA 1
ATOM 617 C C . PRO A 1 79 ? 15.961 -4.324 -9.078 1 96.5 79 PRO A C 1
ATOM 619 O O . PRO A 1 79 ? 14.883 -3.734 -8.961 1 96.5 79 PRO A O 1
ATOM 622 N N . GLU A 1 80 ? 16.281 -5.012 -10.133 1 97.12 80 GLU A N 1
ATOM 623 C CA . GLU A 1 80 ? 15.398 -5.078 -11.289 1 97.12 80 GLU A CA 1
ATOM 624 C C . GLU A 1 80 ? 14.117 -5.852 -10.969 1 97.12 80 GLU A C 1
ATOM 626 O O . GLU A 1 80 ? 13.141 -5.785 -11.711 1 97.12 80 GLU A O 1
ATOM 631 N N . LEU A 1 81 ? 14.062 -6.574 -9.875 1 98.38 81 LEU A N 1
ATOM 632 C CA . LEU A 1 81 ? 12.906 -7.355 -9.469 1 98.38 81 LEU A CA 1
ATOM 633 C C . LEU A 1 81 ? 11.734 -6.441 -9.117 1 98.38 81 LEU A C 1
ATOM 635 O O . LEU A 1 81 ? 10.594 -6.902 -9.016 1 98.38 81 LEU A O 1
ATOM 639 N N . SER A 1 82 ? 12.023 -5.125 -8.93 1 98.06 82 SER A N 1
ATOM 640 C CA . SER A 1 82 ? 10.969 -4.145 -8.688 1 98.06 82 SER A CA 1
ATOM 641 C C . SER A 1 82 ? 10.633 -3.371 -9.961 1 98.06 82 SER A C 1
ATOM 643 O O . SER A 1 82 ? 9.75 -2.51 -9.961 1 98.06 82 SER A O 1
ATOM 645 N N . GLY A 1 83 ? 11.305 -3.672 -11.023 1 97.81 83 GLY A N 1
ATOM 646 C CA . GLY A 1 83 ? 11.133 -2.947 -12.273 1 97.81 83 GLY A CA 1
ATOM 647 C C . GLY A 1 83 ? 12.359 -2.148 -12.68 1 97.81 83 GLY A C 1
ATOM 648 O O . GLY A 1 83 ? 13.039 -1.579 -11.82 1 97.81 83 GLY A O 1
ATOM 649 N N . LYS A 1 84 ? 12.609 -2.01 -13.992 1 97.12 84 LYS A N 1
ATOM 650 C CA . LYS A 1 84 ? 13.789 -1.335 -14.516 1 97.12 84 LYS A CA 1
ATOM 651 C C . LYS A 1 84 ? 13.492 0.128 -14.836 1 97.12 84 LYS A C 1
ATOM 653 O O . LYS A 1 84 ? 14.383 0.977 -14.766 1 97.12 84 LYS A O 1
ATOM 658 N N . THR A 1 85 ? 12.312 0.4 -15.227 1 97.44 85 THR A N 1
ATOM 659 C CA . THR A 1 85 ? 11.898 1.762 -15.547 1 97.44 85 THR A CA 1
ATOM 660 C C . THR A 1 85 ? 10.961 2.311 -14.477 1 97.44 85 THR A C 1
ATOM 662 O O . THR A 1 85 ? 10.43 1.553 -13.664 1 97.44 85 THR A O 1
ATOM 665 N N . THR A 1 86 ? 10.758 3.607 -14.523 1 97.56 86 THR A N 1
ATOM 666 C CA . THR A 1 86 ? 9.828 4.254 -13.602 1 97.56 86 THR A CA 1
ATOM 667 C C . THR A 1 86 ? 8.422 3.684 -13.766 1 97.56 86 THR A C 1
ATOM 669 O O . THR A 1 86 ? 7.73 3.436 -12.773 1 97.56 86 THR A O 1
ATOM 672 N N . GLU A 1 87 ? 8.008 3.471 -15 1 97.75 87 GLU A N 1
ATOM 673 C CA . GLU A 1 87 ? 6.676 2.936 -15.281 1 97.75 87 GLU A CA 1
ATOM 674 C C . GLU A 1 87 ? 6.539 1.506 -14.766 1 97.75 87 GLU A C 1
ATOM 676 O O . GLU A 1 87 ? 5.504 1.142 -14.203 1 97.75 87 GLU A O 1
ATOM 681 N N . GLU A 1 88 ? 7.59 0.699 -14.969 1 98 88 GLU A N 1
ATOM 682 C CA . GLU A 1 88 ? 7.551 -0.678 -14.484 1 98 88 GLU A CA 1
ATOM 683 C C . GLU A 1 88 ? 7.465 -0.727 -12.961 1 98 88 GLU A C 1
ATOM 685 O O . GLU A 1 88 ? 6.695 -1.513 -12.406 1 98 88 GLU A O 1
ATOM 690 N N . ARG A 1 89 ? 8.219 0.118 -12.312 1 98.19 89 ARG A N 1
ATOM 691 C CA . ARG A 1 89 ? 8.219 0.163 -10.852 1 98.19 89 ARG A CA 1
ATOM 692 C C . ARG A 1 89 ? 6.859 0.592 -10.32 1 98.19 89 ARG A C 1
ATOM 694 O O . ARG A 1 89 ? 6.348 0.006 -9.367 1 98.19 89 ARG A O 1
ATOM 701 N N . ALA A 1 90 ? 6.305 1.591 -10.953 1 98.44 90 ALA A N 1
ATOM 702 C CA . ALA A 1 90 ? 4.992 2.082 -10.539 1 98.44 90 ALA A CA 1
ATOM 703 C C . ALA A 1 90 ? 3.92 1.013 -10.727 1 98.44 90 ALA A C 1
ATOM 705 O O . ALA A 1 90 ? 3.064 0.817 -9.859 1 98.44 90 ALA A O 1
ATOM 706 N N . THR A 1 91 ? 3.959 0.349 -11.836 1 98.38 91 THR A N 1
ATOM 707 C CA . THR A 1 91 ? 2.996 -0.707 -12.125 1 98.38 91 THR A CA 1
ATOM 708 C C . THR A 1 91 ? 3.145 -1.862 -11.141 1 98.38 91 THR A C 1
ATOM 710 O O . THR A 1 91 ? 2.148 -2.422 -10.68 1 98.38 91 THR A O 1
ATOM 713 N N . ASN A 1 92 ? 4.383 -2.219 -10.859 1 98.69 92 ASN A N 1
ATOM 714 C CA . ASN A 1 92 ? 4.641 -3.26 -9.867 1 98.69 92 ASN A CA 1
ATOM 715 C C . ASN A 1 92 ? 4.035 -2.904 -8.516 1 98.69 92 ASN A C 1
ATOM 717 O O . ASN A 1 92 ? 3.346 -3.723 -7.902 1 98.69 92 ASN A O 1
ATOM 721 N N . THR A 1 93 ? 4.273 -1.695 -8.047 1 98.69 93 THR A N 1
ATOM 722 C CA . THR A 1 93 ? 3.732 -1.228 -6.773 1 98.69 93 THR A CA 1
ATOM 723 C C . THR A 1 93 ? 2.205 -1.218 -6.805 1 98.69 93 THR A C 1
ATOM 725 O O . THR A 1 93 ? 1.557 -1.577 -5.82 1 98.69 93 THR A O 1
ATOM 728 N N . ARG A 1 94 ? 1.651 -0.818 -7.914 1 98.5 94 ARG A N 1
ATOM 729 C CA . ARG A 1 94 ? 0.202 -0.796 -8.086 1 98.5 94 ARG A CA 1
ATOM 730 C C . ARG A 1 94 ? -0.392 -2.188 -7.887 1 98.5 94 ARG A C 1
ATOM 732 O O . ARG A 1 94 ? -1.39 -2.35 -7.184 1 98.5 94 ARG A O 1
ATOM 739 N N . TRP A 1 95 ? 0.164 -3.178 -8.445 1 98.56 95 TRP A N 1
ATOM 740 C CA . TRP A 1 95 ? -0.373 -4.5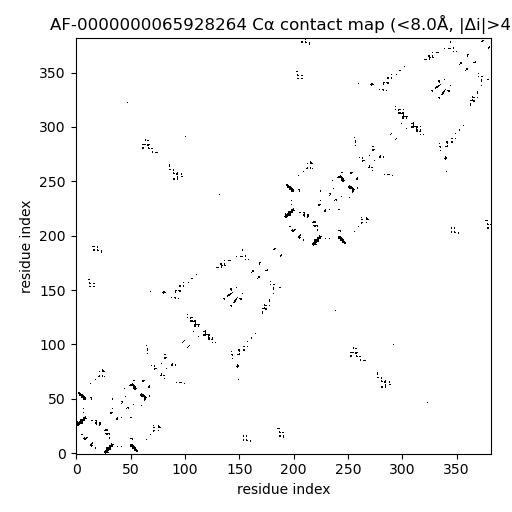31 -8.352 1 98.56 95 TRP A CA 1
ATOM 741 C C . TRP A 1 95 ? -0.144 -5.105 -6.953 1 98.56 95 TRP A C 1
ATOM 743 O O . TRP A 1 95 ? -0.994 -5.828 -6.426 1 98.56 95 TRP A O 1
ATOM 753 N N . LEU A 1 96 ? 1.088 -4.801 -6.352 1 98.44 96 LEU A N 1
ATOM 754 C CA . LEU A 1 96 ? 1.285 -5.168 -4.953 1 98.44 96 LEU A CA 1
ATOM 755 C C . LEU A 1 96 ? 0.171 -4.602 -4.082 1 98.44 96 LEU A C 1
ATOM 757 O O . LEU A 1 96 ? -0.41 -5.324 -3.266 1 98.44 96 LEU A O 1
ATOM 761 N N . SER A 1 97 ? -0.111 -3.363 -4.277 1 98.06 97 SER A N 1
ATOM 762 C CA . SER A 1 97 ? -1.135 -2.674 -3.498 1 98.06 97 SER A CA 1
ATOM 763 C C . SER A 1 97 ? -2.518 -3.26 -3.76 1 98.06 97 SER A C 1
ATOM 765 O O . SER A 1 97 ? -3.27 -3.533 -2.822 1 98.06 97 SER A O 1
ATOM 767 N N . PHE A 1 98 ? -2.852 -3.48 -5.027 1 97.69 98 PHE A N 1
ATOM 768 C CA . PHE A 1 98 ? -4.141 -4.023 -5.438 1 97.69 98 PHE A CA 1
ATOM 769 C C . PHE A 1 98 ? -4.395 -5.375 -4.777 1 97.69 98 PHE A C 1
ATOM 771 O O . PHE A 1 98 ? -5.457 -5.602 -4.195 1 97.69 98 PHE A O 1
ATOM 778 N N . PHE A 1 99 ? -3.463 -6.266 -4.84 1 97.5 99 PHE A N 1
ATOM 779 C CA . PHE A 1 99 ? -3.627 -7.602 -4.285 1 97.5 99 PHE A CA 1
ATOM 780 C C . PHE A 1 99 ? -3.658 -7.559 -2.762 1 97.5 99 PHE A C 1
ATOM 782 O O . PHE A 1 99 ? -4.418 -8.297 -2.129 1 97.5 99 PHE A O 1
ATOM 789 N N . ASN A 1 100 ? -2.828 -6.668 -2.164 1 95.62 100 ASN A N 1
ATOM 790 C CA . ASN A 1 100 ? -2.715 -6.566 -0.714 1 95.62 100 ASN A CA 1
ATOM 791 C C . ASN A 1 100 ? -3.955 -5.926 -0.098 1 95.62 100 ASN A C 1
ATOM 793 O O . ASN A 1 100 ? -4.191 -6.051 1.105 1 95.62 100 ASN A O 1
ATOM 797 N N . SER A 1 101 ? -4.734 -5.23 -0.894 1 92.56 101 SER A N 1
ATOM 798 C CA . SER A 1 101 ? -5.891 -4.52 -0.359 1 92.56 101 SER A CA 1
ATOM 799 C C . SER A 1 101 ? -7.188 -5.047 -0.962 1 92.56 101 SER A C 1
ATOM 801 O O . SER A 1 101 ? -7.793 -5.977 -0.43 1 92.56 101 SER A O 1
ATOM 803 N N . ASP A 1 102 ? -7.457 -4.805 -2.234 1 89.19 102 ASP A N 1
ATOM 804 C CA . ASP A 1 102 ? -8.75 -5.098 -2.855 1 89.19 102 ASP A CA 1
ATOM 805 C C . ASP A 1 102 ? -9.008 -6.602 -2.898 1 89.19 102 ASP A C 1
ATOM 807 O O . ASP A 1 102 ? -10.086 -7.059 -2.514 1 89.19 102 ASP A O 1
ATOM 811 N N . PHE A 1 103 ? -8.055 -7.316 -3.344 1 91.94 103 PHE A N 1
ATOM 812 C CA . PHE A 1 103 ? -8.305 -8.742 -3.553 1 91.94 103 PHE A CA 1
ATOM 813 C C . PHE A 1 103 ? -8.391 -9.477 -2.221 1 91.94 103 PHE A C 1
ATOM 815 O O . PHE A 1 103 ? -9.305 -10.266 -1.998 1 91.94 103 PHE A O 1
ATOM 822 N N . VAL A 1 104 ? -7.43 -9.219 -1.315 1 87.25 104 VAL A N 1
ATOM 823 C CA . VAL A 1 104 ? -7.383 -9.898 -0.023 1 87.25 104 VAL A CA 1
ATOM 824 C C . VAL A 1 104 ? -8.648 -9.578 0.774 1 87.25 104 VAL A C 1
ATOM 826 O O . VAL A 1 104 ? -9.18 -10.43 1.482 1 87.25 104 VAL A O 1
ATOM 829 N N . GLN A 1 105 ? -9.086 -8.305 0.675 1 86.38 105 GLN A N 1
ATOM 830 C CA . GLN A 1 105 ? -10.305 -7.926 1.374 1 86.38 105 GLN A CA 1
ATOM 831 C C . GLN A 1 105 ? -11.508 -8.719 0.855 1 86.38 105 GLN A C 1
ATOM 833 O O . GLN A 1 105 ? -12.328 -9.195 1.64 1 86.38 105 GLN A O 1
ATOM 838 N N . ALA A 1 106 ? -11.617 -8.844 -0.456 1 90.12 106 ALA A N 1
ATOM 839 C CA . ALA A 1 106 ? -12.703 -9.617 -1.051 1 90.12 106 ALA A CA 1
ATOM 840 C C . ALA A 1 106 ? -12.617 -11.086 -0.63 1 90.12 106 ALA A C 1
ATOM 842 O O . ALA A 1 106 ? -13.625 -11.688 -0.248 1 90.12 106 ALA A O 1
ATOM 843 N N . ALA A 1 107 ? -11.461 -11.656 -0.679 1 88.75 107 ALA A N 1
ATOM 844 C CA . ALA A 1 107 ? -11.25 -13.039 -0.272 1 88.75 107 ALA A CA 1
ATOM 845 C C . ALA A 1 107 ? -11.57 -13.234 1.207 1 88.75 107 ALA A C 1
ATOM 847 O O . ALA A 1 107 ? -12.234 -14.203 1.582 1 88.75 107 ALA A O 1
ATOM 848 N N . GLY A 1 108 ? -11.109 -12.305 2.047 1 86.38 108 GLY A N 1
ATOM 849 C CA . GLY A 1 108 ? -11.398 -12.367 3.471 1 86.38 108 GLY A CA 1
ATOM 850 C C . GLY A 1 108 ? -12.883 -12.32 3.783 1 86.38 108 GLY A C 1
ATOM 851 O O . GLY A 1 108 ? -13.359 -13.062 4.641 1 86.38 108 GLY A O 1
ATOM 852 N N . GLY A 1 109 ? -13.594 -11.414 3.107 1 87.69 109 GLY A N 1
ATOM 853 C CA . GLY A 1 109 ? -15.039 -11.344 3.281 1 87.69 109 GLY A CA 1
ATOM 854 C C . GLY A 1 109 ? -15.75 -12.625 2.887 1 87.69 109 GLY A C 1
ATOM 855 O O . GLY A 1 109 ? -16.719 -13.023 3.533 1 87.69 109 GLY A O 1
ATOM 856 N N . TYR A 1 110 ? -15.227 -13.234 1.863 1 89.19 110 TYR A N 1
ATOM 857 C CA . TYR A 1 110 ? -15.844 -14.469 1.377 1 89.19 110 TYR A CA 1
ATOM 858 C C . TYR A 1 110 ? -15.547 -15.633 2.318 1 89.19 110 TYR A C 1
ATOM 860 O O . TYR A 1 110 ? -16.453 -16.375 2.699 1 89.19 110 TYR A O 1
ATOM 868 N N . PHE A 1 111 ? -14.328 -15.75 2.771 1 88.88 111 PHE A N 1
ATOM 869 C CA . PHE A 1 111 ? -13.906 -16.922 3.521 1 88.88 111 PHE A CA 1
ATOM 870 C C . PHE A 1 111 ? -14.211 -16.75 5.004 1 88.88 111 PHE A C 1
ATOM 872 O O . PHE A 1 111 ? -14.43 -17.734 5.711 1 88.88 111 PHE A O 1
ATOM 879 N N . MET A 1 112 ? -14.328 -15.5 5.527 1 86.62 112 MET A N 1
ATOM 880 C CA . MET A 1 112 ? -14.398 -15.281 6.969 1 86.62 112 MET A CA 1
ATOM 881 C C . MET A 1 112 ? -15.578 -14.375 7.324 1 86.62 112 MET A C 1
ATOM 883 O O . MET A 1 112 ? -15.727 -13.969 8.477 1 86.62 112 MET A O 1
ATOM 887 N N . GLY A 1 113 ? -16.391 -13.945 6.414 1 86.38 113 GLY A N 1
ATOM 888 C CA . GLY A 1 113 ? -17.516 -13.062 6.676 1 86.38 113 GLY A CA 1
ATOM 889 C C . GLY A 1 113 ? -18.469 -13.609 7.734 1 86.38 113 GLY A C 1
ATOM 890 O O . GLY A 1 113 ? -18.625 -14.82 7.871 1 86.38 113 GLY A O 1
ATOM 891 N N . PRO A 1 114 ? -19.078 -12.656 8.398 1 85.81 114 PRO A N 1
ATOM 892 C CA . PRO A 1 114 ? -19.875 -13.062 9.57 1 85.81 114 PRO A CA 1
ATOM 893 C C . PRO A 1 114 ? -21.219 -13.656 9.188 1 85.81 114 PRO A C 1
ATOM 895 O O . PRO A 1 114 ? -21.875 -14.297 10.016 1 85.81 114 PRO A O 1
ATOM 898 N N . ASN A 1 115 ? -21.688 -13.352 7.961 1 90.19 115 ASN A N 1
ATOM 899 C CA . ASN A 1 115 ? -22.984 -13.867 7.527 1 90.19 115 ASN A CA 1
ATOM 900 C C . ASN A 1 115 ? -23.016 -14.094 6.02 1 90.19 115 ASN A C 1
ATOM 902 O O . ASN A 1 115 ? -22.094 -13.703 5.309 1 90.19 115 ASN A O 1
ATOM 906 N N . ASP A 1 116 ? -24.094 -14.711 5.633 1 91.62 116 ASP A N 1
ATOM 907 C CA . ASP A 1 116 ? -24.188 -15.164 4.246 1 91.62 116 ASP A CA 1
ATOM 908 C C . ASP A 1 116 ? -24.266 -13.977 3.291 1 91.62 116 ASP A C 1
ATOM 910 O O . ASP A 1 116 ? -23.766 -14.031 2.172 1 91.62 116 ASP A O 1
ATOM 914 N N . GLU A 1 117 ? -24.922 -12.961 3.688 1 92.12 117 GLU A N 1
ATOM 915 C CA . GLU A 1 117 ? -25.062 -11.781 2.842 1 92.12 117 GLU A CA 1
ATOM 916 C C . GLU A 1 117 ? -23.703 -11.172 2.514 1 92.12 117 GLU A C 1
ATOM 918 O O . GLU A 1 117 ? -23.406 -10.891 1.351 1 92.12 117 GLU A O 1
ATOM 923 N N . ILE A 1 118 ? -22.922 -11.039 3.518 1 88.75 118 ILE A N 1
ATOM 924 C CA . ILE A 1 118 ? -21.594 -10.469 3.352 1 88.75 118 ILE A CA 1
ATOM 925 C C . ILE A 1 118 ? -20.719 -11.43 2.533 1 88.75 118 ILE A C 1
ATOM 927 O O . ILE A 1 118 ? -19.984 -11 1.646 1 88.75 118 ILE A O 1
ATOM 931 N N . LYS A 1 119 ? -20.812 -12.664 2.795 1 92.12 119 LYS A N 1
ATOM 932 C CA . LYS A 1 119 ? -20.031 -13.664 2.062 1 92.12 119 LYS A CA 1
ATOM 933 C C . LYS A 1 119 ? -20.391 -13.656 0.579 1 92.12 119 LYS A C 1
ATOM 935 O O . LYS A 1 119 ? -19.516 -13.703 -0.281 1 92.12 119 LYS A O 1
ATOM 940 N N . GLN A 1 120 ? -21.688 -13.57 0.34 1 93.31 120 GLN A N 1
ATOM 941 C CA . GLN A 1 120 ? -22.141 -13.578 -1.047 1 93.31 120 GLN A CA 1
ATOM 942 C C . GLN A 1 120 ? -21.703 -12.312 -1.776 1 93.31 120 GLN A C 1
ATOM 944 O O . GLN A 1 120 ? -21.266 -12.375 -2.932 1 93.31 120 GLN A O 1
ATOM 949 N N . GLN A 1 121 ? -21.781 -11.203 -1.139 1 93.69 121 GLN A N 1
ATOM 950 C CA . GLN A 1 121 ? -21.312 -9.953 -1.73 1 93.69 121 GLN A CA 1
ATOM 951 C C . GLN A 1 121 ? -19.812 -9.992 -2.006 1 93.69 121 GLN A C 1
ATOM 953 O O . GLN A 1 121 ? -19.359 -9.523 -3.047 1 93.69 121 GLN A O 1
ATOM 958 N N . SER A 1 122 ? -19.109 -10.531 -1.061 1 93.06 122 SER A N 1
ATOM 959 C CA . SER A 1 122 ? -17.656 -10.641 -1.188 1 93.06 122 SER A CA 1
ATOM 960 C C . SER A 1 122 ? -17.281 -11.602 -2.307 1 93.06 122 SER A C 1
ATOM 962 O O . SER A 1 122 ? -16.297 -11.375 -3.021 1 93.06 122 SER A O 1
ATOM 964 N N . LEU A 1 123 ? -18.016 -12.664 -2.398 1 91.25 123 LEU A N 1
ATOM 965 C CA . LEU A 1 123 ? -17.797 -13.609 -3.486 1 91.25 123 LEU A CA 1
ATOM 966 C C . LEU A 1 123 ? -17.953 -12.93 -4.84 1 91.25 123 LEU A C 1
ATOM 968 O O . LEU A 1 123 ? -17.125 -13.094 -5.73 1 91.25 123 LEU A O 1
ATOM 972 N N . GLN A 1 124 ? -19.016 -12.164 -4.977 1 93 124 GLN A N 1
ATOM 973 C CA . GLN A 1 124 ? -19.266 -11.461 -6.23 1 93 124 GLN A CA 1
ATOM 974 C C . GLN A 1 124 ? -18.141 -10.492 -6.555 1 93 124 GLN A C 1
ATOM 976 O O . GLN A 1 124 ? -17.719 -10.383 -7.707 1 93 124 GLN A O 1
ATOM 981 N N . THR A 1 125 ? -17.688 -9.852 -5.543 1 94.5 125 THR A N 1
ATOM 982 C CA . THR A 1 125 ? -16.578 -8.93 -5.723 1 94.5 125 THR A CA 1
ATOM 983 C C . THR A 1 125 ? -15.32 -9.688 -6.16 1 94.5 125 THR A C 1
ATOM 985 O O . THR A 1 125 ? -14.641 -9.273 -7.102 1 94.5 125 THR A O 1
ATOM 988 N N . MET A 1 126 ? -15.047 -10.734 -5.496 1 93.56 126 MET A N 1
ATOM 989 C CA . MET A 1 126 ? -13.859 -11.531 -5.809 1 93.56 126 MET A CA 1
ATOM 990 C C . MET A 1 126 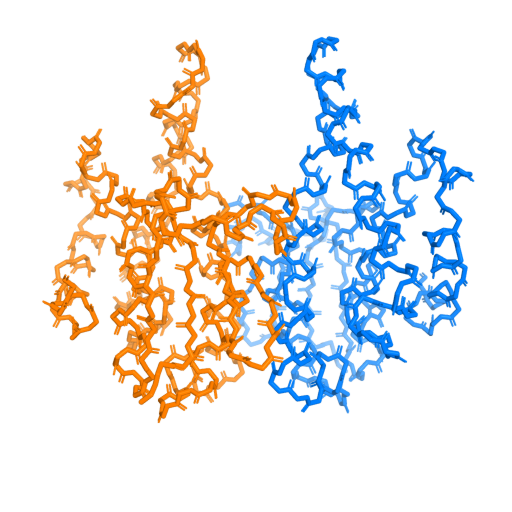? -13.914 -12.039 -7.246 1 93.56 126 MET A C 1
ATOM 992 O O . MET A 1 126 ? -12.906 -12.008 -7.957 1 93.56 126 MET A O 1
ATOM 996 N N . LEU A 1 127 ? -15.094 -12.492 -7.66 1 92.06 127 LEU A N 1
ATOM 997 C CA . LEU A 1 127 ? -15.266 -13 -9.016 1 92.06 127 LEU A CA 1
ATOM 998 C C . LEU A 1 127 ? -15.055 -11.891 -10.039 1 92.06 127 LEU A C 1
ATOM 1000 O O . LEU A 1 127 ? -14.43 -12.109 -11.078 1 92.06 127 LEU A O 1
ATOM 1004 N N . SER A 1 128 ? -15.562 -10.727 -9.727 1 94.5 128 SER A N 1
ATOM 1005 C CA . SER A 1 128 ? -15.352 -9.57 -10.609 1 94.5 128 SER A CA 1
ATOM 1006 C C . SER A 1 128 ? -13.875 -9.219 -10.711 1 94.5 128 SER A C 1
ATOM 1008 O O . SER A 1 128 ? -13.391 -8.867 -11.789 1 94.5 128 SER A O 1
ATOM 1010 N N . LEU A 1 129 ? -13.195 -9.273 -9.656 1 96.5 129 LEU A N 1
ATOM 1011 C CA . LEU A 1 129 ? -11.766 -8.992 -9.648 1 96.5 129 LEU A CA 1
ATOM 1012 C C . LEU A 1 129 ? -11 -10.039 -10.453 1 96.5 129 LEU A C 1
ATOM 1014 O O . LEU A 1 129 ? -10.047 -9.719 -11.164 1 96.5 129 LEU A O 1
ATOM 1018 N N . LEU A 1 130 ? -11.406 -11.258 -10.297 1 96.38 130 LEU A N 1
ATOM 1019 C CA . LEU A 1 130 ? -10.766 -12.328 -11.047 1 96.38 130 LEU A CA 1
ATOM 1020 C C . LEU A 1 130 ? -10.977 -12.141 -12.547 1 96.38 130 LEU A C 1
ATOM 1022 O O . LEU A 1 130 ? -10.07 -12.406 -13.344 1 96.38 130 LEU A O 1
ATOM 1026 N N . GLU A 1 131 ? -12.156 -11.703 -12.914 1 96.81 131 GLU A N 1
ATOM 1027 C CA . GLU A 1 131 ? -12.414 -11.406 -14.312 1 96.81 131 GLU A CA 1
ATOM 1028 C C . GLU A 1 131 ? -11.5 -10.297 -14.82 1 96.81 131 GLU A C 1
ATOM 1030 O O . GLU A 1 131 ? -10.945 -10.391 -15.922 1 96.81 131 GLU A O 1
ATOM 1035 N N . TYR A 1 132 ? -11.398 -9.297 -14.055 1 97.38 132 TYR A N 1
ATOM 1036 C CA . TYR A 1 132 ? -10.531 -8.172 -14.375 1 97.38 132 TYR A CA 1
ATOM 1037 C C . TYR A 1 132 ? -9.086 -8.633 -14.531 1 97.38 132 TYR A C 1
ATOM 1039 O O . TYR A 1 132 ? -8.406 -8.258 -15.484 1 97.38 132 TYR A O 1
ATOM 1047 N N . ILE A 1 133 ? -8.617 -9.422 -13.633 1 98 133 ILE A N 1
ATOM 1048 C CA . ILE A 1 133 ? -7.25 -9.938 -13.617 1 98 133 ILE A CA 1
ATOM 1049 C C . ILE A 1 133 ? -7.016 -10.828 -14.836 1 98 133 ILE A C 1
ATOM 1051 O O . ILE A 1 133 ? -5.992 -10.711 -15.508 1 98 133 ILE A O 1
ATOM 1055 N N . ASP A 1 134 ? -7.953 -11.703 -15.062 1 98.38 134 ASP A N 1
ATOM 1056 C CA . ASP A 1 134 ? -7.82 -12.625 -16.188 1 98.38 134 ASP A CA 1
ATOM 1057 C C . ASP A 1 134 ? -7.738 -11.867 -17.516 1 98.38 134 ASP A C 1
ATOM 1059 O O . ASP A 1 134 ? -6.965 -12.234 -18.391 1 98.38 134 ASP A O 1
ATOM 1063 N N . LYS A 1 135 ? -8.562 -10.875 -17.641 1 97.62 135 LYS A N 1
ATOM 1064 C CA . LYS A 1 135 ? -8.516 -10.039 -18.828 1 97.62 135 LYS A CA 1
ATOM 1065 C C . LYS A 1 135 ? -7.152 -9.367 -18.984 1 97.62 135 LYS A C 1
ATOM 1067 O O . LYS A 1 135 ? -6.582 -9.352 -20.062 1 97.62 135 LYS A O 1
ATOM 1072 N N . HIS A 1 136 ? -6.621 -8.812 -17.922 1 97.44 136 HIS A N 1
ATOM 1073 C CA . HIS A 1 136 ? -5.301 -8.188 -17.953 1 97.44 136 HIS A CA 1
ATOM 1074 C C . HIS A 1 136 ? -4.238 -9.18 -18.422 1 97.44 136 HIS A C 1
ATOM 1076 O O . HIS A 1 136 ? -3.414 -8.859 -19.281 1 97.44 136 HIS A O 1
ATOM 1082 N N . LEU A 1 137 ? -4.262 -10.352 -17.875 1 98 137 LEU A N 1
ATOM 1083 C CA . LEU A 1 137 ? -3.26 -11.367 -18.156 1 98 137 LEU A CA 1
ATOM 1084 C C . LEU A 1 137 ? -3.443 -11.945 -19.562 1 98 137 LEU A C 1
ATOM 1086 O O . LEU A 1 137 ? -2.555 -12.625 -20.078 1 98 137 LEU A O 1
ATOM 1090 N N . SER A 1 138 ? -4.59 -11.719 -20.141 1 97.38 138 SER A N 1
ATOM 1091 C CA . SER A 1 138 ? -4.758 -12.094 -21.547 1 97.38 138 SER A CA 1
ATOM 1092 C C . SER A 1 138 ? -3.949 -11.18 -22.469 1 97.38 138 SER A C 1
ATOM 1094 O O . SER A 1 138 ? -3.645 -11.547 -23.594 1 97.38 138 SER A O 1
ATOM 1096 N N . GLN A 1 139 ? -3.619 -10.016 -21.984 1 95.56 139 GLN A N 1
ATOM 1097 C CA . GLN A 1 139 ? -2.949 -9 -22.797 1 95.56 139 GLN A CA 1
ATOM 1098 C C . GLN A 1 139 ? -1.483 -8.859 -22.391 1 95.56 139 GLN A C 1
ATOM 1100 O O . GLN A 1 139 ? -0.704 -8.203 -23.078 1 95.56 139 GLN A O 1
ATOM 1105 N N . SER A 1 140 ? -1.112 -9.414 -21.312 1 95.12 140 SER A N 1
ATOM 1106 C CA . SER A 1 140 ? 0.228 -9.352 -20.734 1 95.12 140 SER A CA 1
ATOM 1107 C C . SER A 1 140 ? 0.627 -10.68 -20.125 1 95.12 140 SER A C 1
ATOM 1109 O O . SER A 1 140 ? -0.162 -11.297 -19.406 1 95.12 140 SER A O 1
ATOM 1111 N N . LYS A 1 141 ? 1.826 -11.141 -20.375 1 96.69 141 LYS A N 1
ATOM 1112 C CA . LYS A 1 141 ? 2.266 -12.438 -19.859 1 96.69 141 LYS A CA 1
ATOM 1113 C C . LYS A 1 141 ? 2.268 -12.445 -18.328 1 96.69 141 LYS A C 1
ATOM 1115 O O . LYS A 1 141 ? 1.878 -13.438 -17.719 1 96.69 141 LYS A O 1
ATOM 1120 N N . TYR A 1 142 ? 2.727 -11.367 -17.719 1 98.31 142 TYR A N 1
ATOM 1121 C CA . TYR A 1 142 ? 2.691 -11.156 -16.266 1 98.31 142 TYR A CA 1
ATOM 1122 C C . TYR A 1 142 ? 2.012 -9.836 -15.938 1 98.31 142 TYR A C 1
ATOM 1124 O O . TYR A 1 142 ? 1.312 -9.258 -16.766 1 98.31 142 TYR A O 1
ATOM 1132 N N . PHE A 1 143 ? 2.107 -9.406 -14.719 1 98.31 143 PHE A N 1
ATOM 1133 C CA . PHE A 1 143 ? 1.341 -8.219 -14.344 1 98.31 143 PHE A CA 1
ATOM 1134 C C . PHE A 1 143 ? 2.016 -6.953 -14.852 1 98.31 143 PHE A C 1
ATOM 1136 O O . PHE A 1 143 ? 1.35 -5.945 -15.102 1 98.31 143 PHE A O 1
ATOM 1143 N N . THR A 1 144 ? 3.342 -7 -14.867 1 96.25 144 THR A N 1
ATOM 1144 C CA . THR A 1 144 ? 4.105 -5.902 -15.445 1 96.25 144 THR A CA 1
ATOM 1145 C C . THR A 1 144 ? 4.766 -6.336 -16.75 1 96.25 144 THR A C 1
ATOM 1147 O O . THR A 1 144 ? 5.988 -6.504 -16.812 1 96.25 144 THR A O 1
ATOM 1150 N N . ASN A 1 145 ? 4.012 -6.516 -17.688 1 91.75 145 ASN A N 1
ATOM 1151 C CA . ASN A 1 145 ? 4.426 -6.883 -19.031 1 91.75 145 ASN A CA 1
ATOM 1152 C C . ASN A 1 145 ? 5.02 -8.289 -19.078 1 91.75 145 ASN A C 1
ATOM 1154 O O . ASN A 1 145 ? 4.359 -9.258 -18.688 1 91.75 145 ASN A O 1
ATOM 1158 N N . ASN A 1 146 ? 6.316 -8.438 -19.562 1 92.44 146 ASN A N 1
ATOM 1159 C CA . ASN A 1 146 ? 6.82 -9.773 -19.859 1 92.44 146 ASN A CA 1
ATOM 1160 C C . ASN A 1 146 ? 7.895 -10.203 -18.859 1 92.44 146 ASN A C 1
ATOM 1162 O O . ASN A 1 146 ? 8.711 -11.078 -19.172 1 92.44 146 ASN A O 1
ATOM 1166 N N . THR A 1 147 ? 7.91 -9.594 -17.75 1 94.31 147 THR A N 1
ATOM 1167 C CA . THR A 1 147 ? 8.906 -9.938 -16.734 1 94.31 147 THR A CA 1
ATOM 1168 C C . THR A 1 147 ? 8.234 -10.18 -15.391 1 94.31 147 THR A C 1
ATOM 1170 O O . THR A 1 147 ? 7.316 -9.461 -15.008 1 94.31 147 THR A O 1
ATOM 1173 N N . ILE A 1 148 ? 8.719 -11.258 -14.742 1 98.06 148 ILE A N 1
ATOM 1174 C CA . ILE A 1 148 ? 8.227 -11.539 -13.398 1 98.06 148 ILE A CA 1
ATOM 1175 C C . ILE A 1 148 ? 8.852 -10.57 -12.398 1 98.06 148 ILE A C 1
ATOM 1177 O O . ILE A 1 148 ? 10.078 -10.469 -12.312 1 98.06 148 ILE A O 1
ATOM 1181 N N . LEU A 1 149 ? 8.07 -9.828 -11.734 1 98.5 149 LEU A N 1
ATOM 1182 C CA . LEU A 1 149 ? 8.492 -8.922 -10.672 1 98.5 149 LEU A CA 1
ATOM 1183 C C . LEU A 1 149 ? 7.91 -9.352 -9.328 1 98.5 149 LEU A C 1
ATOM 1185 O O . LEU A 1 149 ? 7.301 -10.422 -9.227 1 98.5 149 LEU A O 1
ATOM 1189 N N . THR A 1 150 ? 8.055 -8.609 -8.281 1 98.69 150 THR A N 1
ATOM 1190 C CA . THR A 1 150 ? 7.621 -8.992 -6.945 1 98.69 150 THR A CA 1
ATOM 1191 C C . THR A 1 150 ? 6.098 -9.094 -6.875 1 98.69 150 THR A C 1
ATOM 1193 O O . THR A 1 150 ? 5.559 -9.922 -6.137 1 98.69 150 THR A O 1
ATOM 1196 N N . ALA A 1 151 ? 5.426 -8.227 -7.617 1 98.62 151 ALA A N 1
ATOM 1197 C CA . ALA A 1 151 ? 3.969 -8.289 -7.605 1 98.62 151 ALA A CA 1
ATOM 1198 C C . ALA A 1 151 ? 3.471 -9.633 -8.125 1 98.62 151 ALA A C 1
ATOM 1200 O O . ALA A 1 151 ? 2.445 -10.148 -7.672 1 98.62 151 ALA A O 1
ATOM 1201 N N . ASP A 1 152 ? 4.164 -10.18 -9.102 1 98.69 152 ASP A N 1
ATOM 1202 C CA . ASP A 1 152 ? 3.793 -11.484 -9.641 1 98.69 152 ASP A CA 1
ATOM 1203 C C . ASP A 1 152 ? 3.969 -12.578 -8.594 1 98.69 152 ASP A C 1
ATOM 1205 O O . ASP A 1 152 ? 3.123 -13.469 -8.469 1 98.69 152 ASP A O 1
ATOM 1209 N N . ILE A 1 153 ? 5.031 -12.484 -7.867 1 98.62 153 ILE A N 1
ATOM 1210 C CA . ILE A 1 153 ? 5.312 -13.469 -6.824 1 98.62 153 ILE A CA 1
ATOM 1211 C C . ILE A 1 153 ? 4.25 -13.383 -5.734 1 98.62 153 ILE A C 1
ATOM 1213 O O . ILE A 1 153 ? 3.729 -14.414 -5.289 1 98.62 153 ILE A O 1
ATOM 1217 N N . PHE A 1 154 ? 3.924 -12.234 -5.32 1 98.44 154 PHE A N 1
ATOM 1218 C CA . PHE A 1 154 ? 2.912 -12.031 -4.293 1 98.44 154 PHE A CA 1
ATOM 1219 C C . PHE A 1 154 ? 1.546 -12.5 -4.777 1 98.44 154 PHE A C 1
ATOM 1221 O O . PHE A 1 154 ? 0.814 -13.164 -4.035 1 98.44 154 PHE A O 1
ATOM 1228 N N . ALA A 1 155 ? 1.219 -12.117 -6.023 1 98 155 ALA A N 1
ATOM 1229 C CA . ALA A 1 155 ? -0.043 -12.562 -6.609 1 98 155 ALA A CA 1
ATOM 1230 C C . ALA A 1 155 ? -0.151 -14.078 -6.59 1 98 155 ALA A C 1
ATOM 1232 O O . ALA A 1 155 ? -1.211 -14.633 -6.273 1 98 155 ALA A O 1
ATOM 1233 N N . PHE A 1 156 ? 0.891 -14.727 -6.91 1 97.62 156 PHE A N 1
ATOM 1234 C CA . PHE A 1 156 ? 0.905 -16.188 -6.875 1 97.62 156 PHE A CA 1
ATOM 1235 C C . PHE A 1 156 ? 0.522 -16.688 -5.492 1 97.62 156 PHE A C 1
ATOM 1237 O O . PHE A 1 156 ? -0.271 -17.625 -5.367 1 97.62 156 PHE A O 1
ATOM 1244 N N . GLN A 1 157 ? 1.13 -16.125 -4.43 1 96.12 157 GLN A N 1
ATOM 1245 C CA . GLN A 1 157 ? 0.828 -16.547 -3.064 1 96.12 157 GLN A CA 1
ATOM 1246 C C . GLN A 1 157 ? -0.66 -16.406 -2.76 1 96.12 157 GLN A C 1
ATOM 1248 O O . GLN A 1 157 ? -1.25 -17.25 -2.098 1 96.12 157 GLN A O 1
ATOM 1253 N N . ILE A 1 158 ? -1.232 -15.32 -3.209 1 95.44 158 ILE A N 1
ATOM 1254 C CA . ILE A 1 158 ? -2.645 -15.031 -2.979 1 95.44 158 ILE A CA 1
ATOM 1255 C C . ILE A 1 158 ? -3.502 -16.062 -3.707 1 95.44 158 ILE A C 1
ATOM 1257 O O . ILE A 1 158 ? -4.461 -16.594 -3.141 1 95.44 158 ILE A O 1
ATOM 1261 N N . PHE A 1 159 ? -3.178 -16.328 -4.961 1 95.19 159 PHE A N 1
ATOM 1262 C CA . PHE A 1 159 ? -3.938 -17.297 -5.742 1 95.19 159 PHE A CA 1
ATOM 1263 C C . PHE A 1 159 ? -3.803 -18.703 -5.152 1 95.19 159 PHE A C 1
ATOM 1265 O O . PHE A 1 159 ? -4.762 -19.469 -5.152 1 95.19 159 PHE A O 1
ATOM 1272 N N . ALA A 1 160 ? -2.605 -19.016 -4.695 1 92.88 160 ALA A N 1
ATOM 1273 C CA . ALA A 1 160 ? -2.396 -20.312 -4.051 1 92.88 160 ALA A CA 1
ATOM 1274 C C . ALA A 1 160 ? -3.293 -20.453 -2.822 1 92.88 160 ALA A C 1
ATOM 1276 O O . ALA A 1 160 ? -3.898 -21.516 -2.615 1 92.88 160 ALA A O 1
ATOM 1277 N N . MET A 1 161 ? -3.391 -19.453 -2.014 1 89.62 161 MET A N 1
ATOM 1278 C CA . MET A 1 161 ? -4.273 -19.453 -0.852 1 89.62 161 MET A CA 1
ATOM 1279 C C . MET A 1 161 ? -5.734 -19.594 -1.279 1 89.62 161 MET A C 1
ATOM 1281 O O . MET A 1 161 ? -6.484 -20.375 -0.698 1 89.62 161 MET A O 1
ATOM 1285 N N . ALA A 1 162 ? -6.109 -18.781 -2.285 1 89.56 162 ALA A N 1
ATOM 1286 C CA . ALA A 1 162 ? -7.484 -18.828 -2.777 1 89.56 162 ALA A CA 1
ATOM 1287 C C . ALA A 1 162 ? -7.848 -20.234 -3.244 1 89.56 162 ALA A C 1
ATOM 1289 O O . ALA A 1 162 ? -8.961 -20.719 -2.992 1 89.56 162 ALA A O 1
ATOM 1290 N N . LYS A 1 163 ? -6.949 -20.875 -3.922 1 90.06 163 LYS A N 1
ATOM 1291 C CA . LYS A 1 163 ? -7.164 -22.234 -4.375 1 90.06 163 LYS A CA 1
ATOM 1292 C C . LYS A 1 163 ? -7.328 -23.188 -3.193 1 90.06 163 LYS A C 1
ATOM 1294 O O . LYS A 1 163 ? -8.188 -24.078 -3.215 1 90.06 163 LYS A O 1
ATOM 1299 N N . GLN A 1 164 ? -6.52 -23.016 -2.217 1 88.06 164 GLN A N 1
ATOM 1300 C CA . GLN A 1 164 ? -6.609 -23.828 -1.006 1 88.06 164 GLN A CA 1
ATOM 1301 C C . GLN A 1 164 ? -7.973 -23.672 -0.342 1 88.06 164 GLN A C 1
ATOM 1303 O O . GLN A 1 1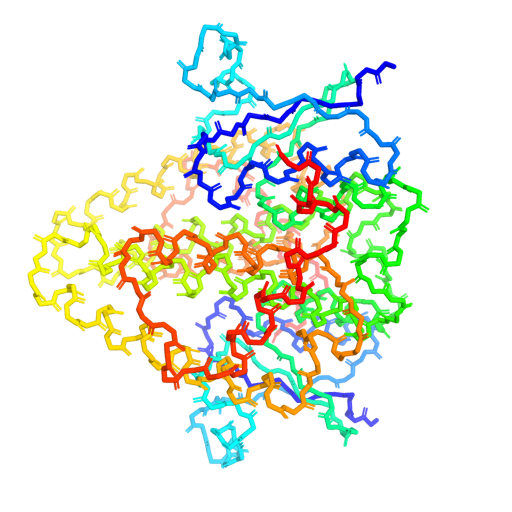64 ? -8.484 -24.625 0.256 1 88.06 164 GLN A O 1
ATOM 1308 N N . PHE A 1 165 ? -8.562 -22.5 -0.524 1 86.88 165 PHE A N 1
ATOM 1309 C CA . PHE A 1 165 ? -9.859 -22.234 0.085 1 86.88 165 PHE A CA 1
ATOM 1310 C C . PHE A 1 165 ? -10.992 -22.625 -0.856 1 86.88 165 PHE A C 1
ATOM 1312 O O . PHE A 1 165 ? -12.156 -22.312 -0.599 1 86.88 165 PHE A O 1
ATOM 1319 N N . GLY A 1 166 ? -10.648 -23.203 -2.021 1 86.88 166 GLY A N 1
ATOM 1320 C CA . GLY A 1 166 ? -11.656 -23.828 -2.865 1 86.88 166 GLY A CA 1
ATOM 1321 C C . GLY A 1 166 ? -12.047 -22.969 -4.059 1 86.88 166 GLY A C 1
ATOM 1322 O O . GLY A 1 166 ? -13.016 -23.281 -4.758 1 86.88 166 GLY A O 1
ATOM 1323 N N . VAL A 1 167 ? -11.367 -21.875 -4.23 1 88.31 167 VAL A N 1
ATOM 1324 C CA . VAL A 1 167 ? -11.656 -21.062 -5.406 1 88.31 167 VAL A CA 1
ATOM 1325 C C . VAL A 1 167 ? -11.281 -21.844 -6.672 1 88.31 167 VAL A C 1
ATOM 1327 O O . VAL A 1 167 ? -10.195 -22.406 -6.762 1 88.31 167 VAL A O 1
ATOM 1330 N N . ASP A 1 168 ? -12.18 -21.875 -7.637 1 88.56 168 ASP A N 1
ATOM 1331 C CA . ASP A 1 168 ? -11.992 -22.578 -8.906 1 88.56 168 ASP A CA 1
ATOM 1332 C C . ASP A 1 168 ? -11.555 -21.609 -10 1 88.56 168 ASP A C 1
ATOM 1334 O O . ASP A 1 168 ? -12.312 -20.719 -10.398 1 88.56 168 ASP A O 1
ATOM 1338 N N . PHE A 1 169 ? -10.32 -21.766 -10.516 1 92.12 169 PHE A N 1
ATOM 1339 C CA . PHE A 1 169 ? -9.781 -20.859 -11.523 1 92.12 169 PHE A CA 1
ATOM 1340 C C . PHE A 1 169 ? -10.023 -21.406 -12.93 1 92.12 169 PHE A C 1
ATOM 1342 O O . PHE A 1 169 ? -9.547 -20.844 -13.906 1 92.12 169 PHE A O 1
ATOM 1349 N N . THR A 1 170 ? -10.766 -22.516 -13.062 1 92.19 170 THR A N 1
ATOM 1350 C CA . THR A 1 170 ? -11.008 -23.172 -14.344 1 92.19 170 THR A CA 1
ATOM 1351 C C . THR A 1 170 ? -11.586 -22.188 -15.359 1 92.19 170 THR A C 1
ATOM 1353 O O . THR A 1 170 ? -11.305 -22.281 -16.562 1 92.19 170 THR A O 1
ATOM 1356 N N . HIS A 1 171 ? -12.359 -21.266 -14.945 1 94.25 171 HIS A N 1
ATOM 1357 C CA . HIS A 1 171 ? -13 -20.297 -15.828 1 94.25 171 HIS A CA 1
ATOM 1358 C C . HIS A 1 171 ? -12.109 -19.078 -16.031 1 94.25 171 HIS A C 1
ATOM 1360 O O . HIS A 1 171 ? -12.531 -18.094 -16.641 1 94.25 171 HIS A O 1
ATOM 1366 N N . TYR A 1 172 ? -10.906 -19.109 -15.555 1 97.56 172 TYR A N 1
ATOM 1367 C CA . TYR A 1 172 ? -9.914 -18.047 -15.695 1 97.56 172 TYR A CA 1
ATOM 1368 C C . TYR A 1 172 ? -8.602 -18.609 -16.25 1 97.56 172 TYR A C 1
ATOM 1370 O O . TYR A 1 172 ? -7.605 -18.672 -15.523 1 97.56 172 TYR A O 1
ATOM 1378 N N . PRO A 1 173 ? -8.609 -18.906 -17.516 1 97.75 173 PRO A N 1
ATOM 1379 C CA . PRO A 1 173 ? -7.484 -19.641 -18.094 1 97.75 173 PRO A CA 1
ATOM 1380 C C . PRO A 1 173 ? -6.168 -18.859 -18.031 1 97.75 173 PRO A C 1
ATOM 1382 O O . PRO A 1 173 ? -5.102 -19.469 -17.906 1 97.75 173 PRO A O 1
ATOM 1385 N N . ASN A 1 174 ? -6.258 -17.547 -18.125 1 98.38 174 ASN A N 1
ATOM 1386 C CA . ASN A 1 174 ? -5.023 -16.766 -18.094 1 98.38 174 ASN A CA 1
ATOM 1387 C C . ASN A 1 174 ? -4.438 -16.719 -16.688 1 98.38 174 ASN A C 1
ATOM 1389 O O . ASN A 1 174 ? -3.217 -16.656 -16.516 1 98.38 174 ASN A O 1
ATOM 1393 N N . VAL A 1 175 ? -5.297 -16.734 -15.672 1 97.81 175 VAL A N 1
ATOM 1394 C CA . VAL A 1 175 ? -4.824 -16.844 -14.297 1 97.81 175 VAL A CA 1
ATOM 1395 C C . VAL A 1 175 ? -4.16 -18.203 -14.086 1 97.81 175 VAL A C 1
ATOM 1397 O O . VAL A 1 175 ? -3.107 -18.281 -13.445 1 97.81 175 VAL A O 1
ATOM 1400 N N . GLU A 1 176 ? -4.77 -19.219 -14.617 1 96.44 176 GLU A N 1
ATOM 1401 C CA . GLU A 1 176 ? -4.199 -20.562 -14.5 1 96.44 176 GLU A CA 1
ATOM 1402 C C . GLU A 1 176 ? -2.828 -20.641 -15.172 1 96.44 176 GLU A C 1
ATOM 1404 O O . GLU A 1 176 ? -1.881 -21.188 -14.594 1 96.44 176 GLU A O 1
ATOM 1409 N N . ARG A 1 177 ? -2.783 -20.156 -16.359 1 97.31 177 ARG A N 1
ATOM 1410 C CA . ARG A 1 177 ? -1.511 -20.109 -17.078 1 97.31 177 ARG A CA 1
ATOM 1411 C C . ARG A 1 177 ? -0.454 -19.359 -16.266 1 97.31 177 ARG A C 1
ATOM 1413 O O . ARG A 1 177 ? 0.67 -19.844 -16.109 1 97.31 177 ARG A O 1
ATOM 1420 N N . PHE A 1 178 ? -0.821 -18.188 -15.812 1 98.06 178 PHE A N 1
ATOM 1421 C CA . PHE A 1 178 ? 0.053 -17.344 -15.008 1 98.06 178 PHE A CA 1
ATOM 1422 C C . PHE A 1 178 ? 0.593 -18.094 -13.805 1 98.06 178 PHE A C 1
ATOM 1424 O O . PHE A 1 178 ? 1.799 -18.078 -13.547 1 98.06 178 PHE A O 1
ATOM 1431 N N . THR A 1 179 ? -0.314 -18.766 -13.055 1 97 179 THR A N 1
ATOM 1432 C CA . THR A 1 179 ? 0.075 -19.484 -11.844 1 97 179 THR A CA 1
ATOM 1433 C C . THR A 1 179 ? 1.044 -20.609 -12.18 1 97 179 THR A C 1
ATOM 1435 O O . THR A 1 179 ? 2.008 -20.844 -11.445 1 97 179 THR A O 1
ATOM 1438 N N . GLY A 1 180 ? 0.76 -21.328 -13.227 1 96.12 180 GLY A N 1
ATOM 1439 C CA . GLY A 1 180 ? 1.67 -22.375 -13.664 1 96.12 180 GLY A CA 1
ATOM 1440 C C . GLY A 1 180 ? 3.064 -21.859 -13.969 1 96.12 180 GLY A C 1
ATOM 1441 O O . GLY A 1 180 ? 4.059 -22.469 -13.57 1 96.12 180 GLY A O 1
ATOM 1442 N N . GLU A 1 181 ? 3.188 -20.766 -14.625 1 97.19 181 GLU A N 1
ATOM 1443 C CA . GLU A 1 181 ? 4.473 -20.203 -15.023 1 97.19 181 GLU A CA 1
ATOM 1444 C C . GLU A 1 181 ? 5.234 -19.656 -13.812 1 97.19 181 GLU A C 1
ATOM 1446 O O . GLU A 1 181 ? 6.43 -19.906 -13.664 1 97.19 181 GLU A O 1
ATOM 1451 N N . VAL A 1 182 ? 4.562 -18.891 -13 1 98 182 VAL A N 1
ATOM 1452 C CA . VAL A 1 182 ? 5.207 -18.234 -11.859 1 98 182 VAL A CA 1
ATOM 1453 C C . VAL A 1 182 ? 5.645 -19.297 -10.844 1 98 182 VAL A C 1
ATOM 1455 O O . VAL A 1 182 ? 6.645 -19.125 -10.148 1 98 182 VAL A O 1
ATOM 1458 N N . SER A 1 183 ? 4.922 -20.469 -10.812 1 97.19 183 SER A N 1
ATOM 1459 C CA . SER A 1 183 ? 5.262 -21.547 -9.891 1 97.19 183 SER A CA 1
ATOM 1460 C C . SER A 1 183 ? 6.664 -22.078 -10.156 1 97.19 183 SER A C 1
ATOM 1462 O O . SER A 1 183 ? 7.27 -22.703 -9.289 1 97.19 183 SER A O 1
ATOM 1464 N N . GLN A 1 184 ? 7.211 -21.781 -11.297 1 97.44 184 GLN A N 1
ATOM 1465 C CA . GLN A 1 184 ? 8.523 -22.281 -11.688 1 97.44 184 GLN A CA 1
ATOM 1466 C C . GLN A 1 184 ? 9.633 -21.312 -11.297 1 97.44 184 GLN A C 1
ATOM 1468 O O . GLN A 1 184 ? 10.812 -21.625 -11.406 1 97.44 184 GLN A O 1
ATOM 1473 N N . HIS A 1 185 ? 9.289 -20.109 -10.953 1 97.81 185 HIS A N 1
ATOM 1474 C CA . HIS A 1 185 ? 10.289 -19.125 -10.562 1 97.81 185 HIS A CA 1
ATOM 1475 C C . HIS A 1 185 ? 11.07 -19.594 -9.336 1 97.81 185 HIS A C 1
ATOM 1477 O O . HIS A 1 185 ? 10.5 -20.156 -8.398 1 97.81 185 HIS A O 1
ATOM 1483 N N . PRO A 1 186 ? 12.312 -19.344 -9.266 1 97.56 186 PRO A N 1
ATOM 1484 C CA . PRO A 1 186 ? 13.164 -19.844 -8.172 1 97.56 186 PRO A CA 1
ATOM 1485 C C . PRO A 1 186 ? 12.664 -19.391 -6.797 1 97.56 186 PRO A C 1
ATOM 1487 O O . PRO A 1 186 ? 12.781 -20.156 -5.828 1 97.56 186 PRO A O 1
ATOM 1490 N N . ILE A 1 187 ? 12.078 -18.25 -6.637 1 98.06 187 ILE A N 1
ATOM 1491 C CA . ILE A 1 187 ? 11.578 -17.766 -5.355 1 98.06 187 ILE A CA 1
ATOM 1492 C C . ILE A 1 187 ? 10.492 -18.703 -4.836 1 98.06 187 ILE A C 1
ATOM 1494 O O . ILE A 1 187 ? 10.43 -19 -3.641 1 98.06 187 ILE A O 1
ATOM 1498 N N . ILE A 1 188 ? 9.648 -19.156 -5.762 1 97.31 188 ILE A N 1
ATOM 1499 C CA . ILE A 1 188 ? 8.531 -20.016 -5.395 1 97.31 188 ILE A CA 1
ATOM 1500 C C . ILE A 1 188 ? 9.023 -21.453 -5.195 1 97.31 188 ILE A C 1
ATOM 1502 O O . ILE A 1 188 ? 8.688 -22.094 -4.199 1 97.31 188 ILE A O 1
ATOM 1506 N N . LYS A 1 189 ? 9.898 -21.922 -6.051 1 95.38 189 LYS A N 1
ATOM 1507 C CA . LYS A 1 189 ? 10.383 -23.297 -6.02 1 95.38 189 LYS A CA 1
ATOM 1508 C C . LYS A 1 189 ? 11.195 -23.578 -4.758 1 95.38 189 LYS A C 1
ATOM 1510 O O . LYS A 1 189 ? 11.203 -24.688 -4.25 1 95.38 189 LYS A O 1
ATOM 1515 N N . ASN A 1 190 ? 11.789 -22.578 -4.27 1 89.62 190 ASN A N 1
ATOM 1516 C CA . ASN A 1 190 ? 12.695 -22.766 -3.141 1 89.62 190 ASN A CA 1
ATOM 1517 C C . ASN A 1 190 ? 11.984 -22.547 -1.81 1 89.62 190 ASN A C 1
ATOM 1519 O O . ASN A 1 190 ? 12.617 -22.531 -0.754 1 89.62 190 ASN A O 1
ATOM 1523 N N . MET A 1 191 ? 10.75 -22.328 -1.839 1 89.38 191 MET A N 1
ATOM 1524 C CA . MET A 1 191 ? 9.984 -22.125 -0.612 1 89.38 191 MET A CA 1
ATOM 1525 C C . MET A 1 191 ? 9.758 -23.453 0.11 1 89.38 191 MET A C 1
ATOM 1527 O O . MET A 1 191 ? 9.797 -23.5 1.341 1 89.38 191 MET A O 1
ATOM 1531 N N . MET B 1 1 ? 2.684 21.812 -20.812 1 86.69 1 MET B N 1
ATOM 1532 C CA . MET B 1 1 ? 1.823 20.719 -21.281 1 86.69 1 MET B CA 1
ATOM 1533 C C . MET B 1 1 ? 1.445 19.797 -20.125 1 86.69 1 MET B C 1
ATOM 1535 O O . MET B 1 1 ? 2.232 19.594 -19.203 1 86.69 1 MET B O 1
ATOM 1539 N N . THR B 1 2 ? 0.24 19.344 -20.125 1 94.69 2 THR B N 1
ATOM 1540 C CA . THR B 1 2 ? -0.265 18.5 -19.047 1 94.69 2 THR B CA 1
ATOM 1541 C C . THR B 1 2 ? 0.487 17.172 -19 1 94.69 2 THR B C 1
ATOM 1543 O O . THR B 1 2 ? 0.592 16.469 -20.016 1 94.69 2 THR B O 1
ATOM 1546 N N . PHE B 1 3 ? 0.996 16.938 -17.875 1 98.19 3 PHE B N 1
ATOM 1547 C CA . PHE B 1 3 ? 1.77 15.703 -17.703 1 98.19 3 PHE B CA 1
ATOM 1548 C C . PHE B 1 3 ? 0.849 14.5 -17.594 1 98.19 3 PHE B C 1
ATOM 1550 O O . PHE B 1 3 ? 1.113 13.445 -18.188 1 98.19 3 PHE B O 1
ATOM 1557 N N . ALA B 1 4 ? -0.211 14.672 -16.828 1 98.56 4 ALA B N 1
ATOM 1558 C CA . ALA B 1 4 ? -1.16 13.586 -16.609 1 98.56 4 ALA B CA 1
ATOM 1559 C C . ALA B 1 4 ? -2.504 14.117 -16.125 1 98.56 4 ALA B C 1
ATOM 1561 O O . ALA B 1 4 ? -2.59 15.242 -15.617 1 98.56 4 ALA B O 1
ATOM 1562 N N . THR B 1 5 ? -3.52 13.328 -16.297 1 98.38 5 THR B N 1
ATOM 1563 C CA . THR B 1 5 ? -4.82 13.508 -15.672 1 98.38 5 THR B CA 1
ATOM 1564 C C . THR B 1 5 ? -5.023 12.484 -14.547 1 98.38 5 THR B C 1
ATOM 1566 O O . THR B 1 5 ? -4.719 11.305 -14.719 1 98.38 5 THR B O 1
ATOM 1569 N N . VAL B 1 6 ? -5.477 13 -13.438 1 98.69 6 VAL B N 1
ATOM 1570 C CA . VAL B 1 6 ? -5.801 12.117 -12.328 1 98.69 6 VAL B CA 1
ATOM 1571 C C . VAL B 1 6 ? -7.281 12.25 -11.977 1 98.69 6 VAL B C 1
ATOM 1573 O O . VAL B 1 6 ? -7.75 13.336 -11.641 1 98.69 6 VAL B O 1
ATOM 1576 N N . TYR B 1 7 ? -8.031 11.125 -12.133 1 98.81 7 TYR B N 1
ATOM 1577 C CA . TYR B 1 7 ? -9.414 11.062 -11.672 1 98.81 7 TYR B CA 1
ATOM 1578 C C . TYR B 1 7 ? -9.477 10.891 -10.156 1 98.81 7 TYR B C 1
ATOM 1580 O O . TYR B 1 7 ? -8.812 10.016 -9.602 1 98.81 7 TYR B O 1
ATOM 1588 N N . ILE B 1 8 ? -10.203 11.773 -9.477 1 98.12 8 ILE B N 1
ATOM 1589 C CA . ILE B 1 8 ? -10.25 11.75 -8.016 1 98.12 8 ILE B CA 1
ATOM 1590 C C . ILE B 1 8 ? -11.695 11.859 -7.543 1 98.12 8 ILE B C 1
ATOM 1592 O O . ILE B 1 8 ? -12.586 12.203 -8.32 1 98.12 8 ILE B O 1
ATOM 1596 N N . LYS B 1 9 ? -11.938 11.422 -6.336 1 95.81 9 LYS B N 1
ATOM 1597 C CA . LYS B 1 9 ? -13.117 11.844 -5.582 1 95.81 9 LYS B CA 1
ATOM 1598 C C . LYS B 1 9 ? -12.836 13.109 -4.785 1 95.81 9 LYS B C 1
ATOM 1600 O O . LYS B 1 9 ? -12.117 13.078 -3.785 1 95.81 9 LYS B O 1
ATOM 1605 N N . PRO B 1 10 ? -13.445 14.195 -5.188 1 93.31 10 PRO B N 1
ATOM 1606 C CA . PRO B 1 10 ? -13.133 15.469 -4.531 1 93.31 10 PRO B CA 1
ATOM 1607 C C . PRO B 1 10 ? -13.43 15.445 -3.035 1 93.31 10 PRO B C 1
ATOM 1609 O O . PRO B 1 10 ? -14.328 14.727 -2.59 1 93.31 10 PRO B O 1
ATOM 1612 N N . HIS B 1 11 ? -12.633 16.234 -2.295 1 88.75 11 HIS B N 1
ATOM 1613 C CA . HIS B 1 11 ? -12.797 16.469 -0.864 1 88.75 11 HIS B CA 1
ATOM 1614 C C . HIS B 1 11 ? -12.523 15.195 -0.068 1 88.75 11 HIS B C 1
ATOM 1616 O O . HIS B 1 11 ? -13.211 14.922 0.919 1 88.75 11 HIS B O 1
ATOM 1622 N N . THR B 1 12 ? -11.742 14.344 -0.585 1 88.75 12 THR B N 1
ATOM 1623 C CA . THR B 1 12 ? -11.211 13.188 0.125 1 88.75 12 THR B CA 1
ATOM 1624 C C 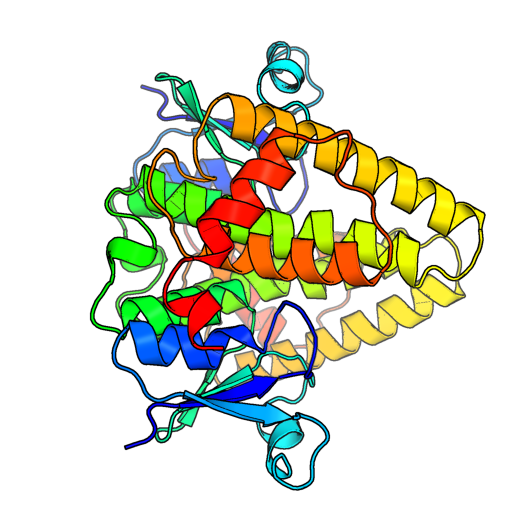. THR B 1 12 ? -9.695 13.273 0.248 1 88.75 12 THR B C 1
ATOM 1626 O O . THR B 1 12 ? -9.047 13.969 -0.533 1 88.75 12 THR B O 1
ATOM 1629 N N . PRO B 1 13 ? -9.227 12.633 1.217 1 92.12 13 PRO B N 1
ATOM 1630 C CA . PRO B 1 13 ? -7.797 12.797 1.509 1 92.12 13 PRO B CA 1
ATOM 1631 C C . PRO B 1 13 ? -6.902 12.219 0.417 1 92.12 13 PRO B C 1
ATOM 1633 O O . PRO B 1 13 ? -5.707 12.523 0.371 1 92.12 13 PRO B O 1
ATOM 1636 N N . ARG B 1 14 ? -7.371 11.43 -0.473 1 93 14 ARG B N 1
ATOM 1637 C CA . ARG B 1 14 ? -6.52 10.688 -1.397 1 93 14 ARG B CA 1
ATOM 1638 C C . ARG B 1 14 ? -6.32 11.461 -2.697 1 93 14 ARG B C 1
ATOM 1640 O O . ARG B 1 14 ? -5.461 11.117 -3.508 1 93 14 ARG B O 1
ATOM 1647 N N . GLY B 1 15 ? -7.07 12.445 -2.939 1 93.62 15 GLY B N 1
ATOM 1648 C CA . GLY B 1 15 ? -7.059 12.969 -4.297 1 93.62 15 GLY B CA 1
ATOM 1649 C C . GLY B 1 15 ? -6.637 14.422 -4.375 1 93.62 15 GLY B C 1
ATOM 1650 O O . GLY B 1 15 ? -5.797 14.789 -5.203 1 93.62 15 GLY B O 1
ATOM 1651 N N . ASP B 1 16 ? -7.039 15.289 -3.537 1 91.31 16 ASP B N 1
ATOM 1652 C CA . ASP B 1 16 ? -7.016 16.734 -3.703 1 91.31 16 ASP B CA 1
ATOM 1653 C C . ASP B 1 16 ? -5.582 17.266 -3.701 1 91.31 16 ASP B C 1
ATOM 1655 O O . ASP B 1 16 ? -5.289 18.281 -4.328 1 91.31 16 ASP B O 1
ATOM 1659 N N . TRP B 1 17 ? -4.715 16.547 -3.107 1 96.94 17 TRP B N 1
ATOM 1660 C CA . TRP B 1 17 ? -3.361 17.062 -2.934 1 96.94 17 TRP B CA 1
ATOM 1661 C C . TRP B 1 17 ? -2.465 16.641 -4.098 1 96.94 17 TRP B C 1
ATOM 1663 O O . TRP B 1 17 ? -1.34 17.141 -4.223 1 96.94 17 TRP B O 1
ATOM 1673 N N . LEU B 1 18 ? -2.887 15.836 -5.031 1 98.06 18 LEU B N 1
ATOM 1674 C CA . LEU B 1 18 ? -2.033 15.258 -6.066 1 98.06 18 LEU B CA 1
ATOM 1675 C C . LEU B 1 18 ? -1.658 16.312 -7.109 1 98.06 18 LEU B C 1
ATOM 1677 O O . LEU B 1 18 ? -0.548 16.281 -7.645 1 98.06 18 LEU B O 1
ATOM 1681 N N . ALA B 1 19 ? -2.596 17.219 -7.434 1 97.75 19 ALA B N 1
ATOM 1682 C CA . ALA B 1 19 ? -2.27 18.297 -8.352 1 97.75 19 ALA B CA 1
ATOM 1683 C C . ALA B 1 19 ? -1.187 19.203 -7.762 1 97.75 19 ALA B C 1
ATOM 1685 O O . ALA B 1 19 ? -0.251 19.594 -8.461 1 97.75 19 ALA B O 1
ATOM 1686 N N . SER B 1 20 ? -1.321 19.562 -6.508 1 98.12 20 SER B N 1
ATOM 1687 C CA . SER B 1 20 ? -0.343 20.406 -5.828 1 98.12 20 SER B CA 1
ATOM 1688 C C . SER B 1 20 ? 1.008 19.703 -5.715 1 98.12 20 SER B C 1
ATOM 1690 O O . SER B 1 20 ? 2.055 20.344 -5.844 1 98.12 20 SER B O 1
ATOM 1692 N N . LEU B 1 21 ? 0.996 18.406 -5.422 1 98.56 21 LEU B N 1
ATOM 1693 C CA . LEU B 1 21 ? 2.225 17.625 -5.441 1 98.56 21 LEU B CA 1
ATOM 1694 C C . LEU B 1 21 ? 2.916 17.734 -6.797 1 98.56 21 LEU B C 1
ATOM 1696 O O . LEU B 1 21 ? 4.125 17.969 -6.863 1 98.56 21 LEU B O 1
ATOM 1700 N N . GLY B 1 22 ? 2.104 17.469 -7.855 1 98.5 22 GLY B N 1
ATOM 1701 C CA . GLY B 1 22 ? 2.648 17.609 -9.195 1 98.5 22 GLY B CA 1
ATOM 1702 C C . GLY B 1 22 ? 3.318 18.953 -9.438 1 98.5 22 GLY B C 1
ATOM 1703 O O . GLY B 1 22 ? 4.461 19 -9.891 1 98.5 22 GLY B O 1
ATOM 1704 N N . GLN B 1 23 ? 2.637 19.984 -9.078 1 98.06 23 GLN B N 1
ATOM 1705 C CA . GLN B 1 23 ? 3.168 21.328 -9.258 1 98.06 23 GLN B CA 1
ATOM 1706 C C . GLN B 1 23 ? 4.484 21.5 -8.508 1 98.06 23 GLN B C 1
ATOM 1708 O O . GLN B 1 23 ? 5.441 22.062 -9.047 1 98.06 23 GLN B O 1
ATOM 1713 N N . TYR B 1 24 ? 4.523 21.078 -7.324 1 98.38 24 TYR B N 1
ATOM 1714 C CA . TYR B 1 24 ? 5.699 21.219 -6.473 1 98.38 24 TYR B CA 1
ATOM 1715 C C . TYR B 1 24 ? 6.91 20.531 -7.094 1 98.38 24 TYR B C 1
ATOM 1717 O O . TYR B 1 24 ? 8.039 21 -6.953 1 98.38 24 TYR B O 1
ATOM 1725 N N . VAL B 1 25 ? 6.688 19.453 -7.805 1 98.5 25 VAL B N 1
ATOM 1726 C CA . VAL B 1 25 ? 7.812 18.703 -8.367 1 98.5 25 VAL B CA 1
ATOM 1727 C C . VAL B 1 25 ? 7.965 19.047 -9.852 1 98.5 25 VAL B C 1
ATOM 1729 O O . VAL B 1 25 ? 8.641 18.328 -10.586 1 98.5 25 VAL B O 1
ATOM 1732 N N . GLY B 1 26 ? 7.242 19.969 -10.344 1 98.44 26 GLY B N 1
ATOM 1733 C CA . GLY B 1 26 ? 7.457 20.484 -11.688 1 98.44 26 GLY B CA 1
ATOM 1734 C C . GLY B 1 26 ? 6.625 19.781 -12.742 1 98.44 26 GLY B C 1
ATOM 1735 O O . GLY B 1 26 ? 6.996 19.766 -13.922 1 98.44 26 GLY B O 1
ATOM 1736 N N . LEU B 1 27 ? 5.555 19.141 -12.375 1 98.56 27 LEU B N 1
ATOM 1737 C CA . LEU B 1 27 ? 4.672 18.438 -13.305 1 98.56 27 LEU B CA 1
ATOM 1738 C C . LEU B 1 27 ? 3.273 19.047 -13.281 1 98.56 27 LEU B C 1
ATOM 1740 O O . LEU B 1 27 ? 2.732 19.344 -12.211 1 98.56 27 LEU B O 1
ATOM 1744 N N . GLU B 1 28 ? 2.703 19.25 -14.359 1 98.44 28 GLU B N 1
ATOM 1745 C CA . GLU B 1 28 ? 1.315 19.703 -14.43 1 98.44 28 GLU B CA 1
ATOM 1746 C C . GLU B 1 28 ? 0.353 18.516 -14.398 1 98.44 28 GLU B C 1
ATOM 1748 O O . GLU B 1 28 ? 0.253 17.766 -15.375 1 98.44 28 GLU B O 1
ATOM 1753 N N . ILE B 1 29 ? -0.393 18.406 -13.359 1 98.19 29 ILE B N 1
ATOM 1754 C CA . ILE B 1 29 ? -1.374 17.344 -13.18 1 98.19 29 ILE B CA 1
ATOM 1755 C C . ILE B 1 29 ? -2.779 17.938 -13.133 1 98.19 29 ILE B C 1
ATOM 1757 O O . ILE B 1 29 ? -3.057 18.844 -12.336 1 98.19 29 ILE B O 1
ATOM 1761 N N . LYS B 1 30 ? -3.592 17.5 -13.984 1 97.62 30 LYS B N 1
ATOM 1762 C CA . LYS B 1 30 ? -5 17.875 -13.984 1 97.62 30 LYS B CA 1
ATOM 1763 C C . LYS B 1 30 ? -5.836 16.875 -13.18 1 97.62 30 LYS B C 1
ATOM 1765 O O . LYS B 1 30 ? -5.848 15.688 -13.477 1 97.62 30 LYS B O 1
ATOM 1770 N N . THR B 1 31 ? -6.551 17.344 -12.148 1 97.56 31 THR B N 1
ATOM 1771 C CA . THR B 1 31 ? -7.453 16.469 -11.398 1 97.56 31 THR B CA 1
ATOM 1772 C C . THR B 1 31 ? -8.891 16.625 -11.898 1 97.56 31 THR B C 1
ATOM 1774 O O . THR B 1 31 ? -9.328 17.734 -12.203 1 97.56 31 THR B O 1
ATOM 1777 N N . VAL B 1 32 ? -9.555 15.547 -12.016 1 98.06 32 VAL B N 1
ATOM 1778 C CA . VAL B 1 32 ? -10.93 15.539 -12.508 1 98.06 32 VAL B CA 1
ATOM 1779 C C . VAL B 1 32 ? -11.812 14.727 -11.562 1 98.06 32 VAL B C 1
ATOM 1781 O O . VAL B 1 32 ? -11.445 13.617 -11.164 1 98.06 32 VAL B O 1
ATOM 1784 N N . ASP B 1 33 ? -12.969 15.328 -11.195 1 98.19 33 ASP B N 1
ATOM 1785 C CA . ASP B 1 33 ? -13.977 14.555 -10.469 1 98.19 33 ASP B CA 1
ATOM 1786 C C . ASP B 1 33 ? -14.438 13.352 -11.297 1 98.19 33 ASP B C 1
ATOM 1788 O O . ASP B 1 33 ? -14.992 13.516 -12.383 1 98.19 33 ASP B O 1
ATOM 1792 N N . TYR B 1 34 ? -14.227 12.156 -10.703 1 97.75 34 TYR B N 1
ATOM 1793 C CA . TYR B 1 34 ? -14.469 10.938 -11.469 1 97.75 34 TYR B CA 1
ATOM 1794 C C . TYR B 1 34 ? -15.953 10.789 -11.797 1 97.75 34 TYR B C 1
ATOM 1796 O O . TYR B 1 34 ? -16.328 9.969 -12.641 1 97.75 34 TYR B O 1
ATOM 1804 N N . LYS B 1 35 ? -16.812 11.609 -11.234 1 96.94 35 LYS B N 1
ATOM 1805 C CA . LYS B 1 35 ? -18.25 11.547 -11.484 1 96.94 35 LYS B CA 1
ATOM 1806 C C . LYS B 1 35 ? -18.719 12.703 -12.359 1 96.94 35 LYS B C 1
ATOM 1808 O O . LYS B 1 35 ? -19.891 12.789 -12.727 1 96.94 35 LYS B O 1
ATOM 1813 N N . SER B 1 36 ? -17.906 13.609 -12.727 1 97.44 36 SER B N 1
ATOM 1814 C CA . SER B 1 36 ? -18.281 14.773 -13.523 1 97.44 36 SER B CA 1
ATOM 1815 C C . SER B 1 36 ? -18.406 14.414 -15 1 97.44 36 SER B C 1
ATOM 1817 O O . SER B 1 36 ? -18.031 13.32 -15.414 1 97.44 36 SER B O 1
ATOM 1819 N N . ALA B 1 37 ? -18.828 15.383 -15.781 1 96.06 37 ALA B N 1
ATOM 1820 C CA . ALA B 1 37 ? -19 15.211 -17.219 1 96.06 37 ALA B CA 1
ATOM 1821 C C . ALA B 1 37 ? -17.641 15.109 -17.922 1 96.06 37 ALA B C 1
ATOM 1823 O O . ALA B 1 37 ? -17.516 14.445 -18.953 1 96.06 37 ALA B O 1
ATOM 1824 N N . GLU B 1 38 ? -16.719 15.711 -17.344 1 95.69 38 GLU B N 1
ATOM 1825 C CA . GLU B 1 38 ? -15.367 15.703 -17.906 1 95.69 38 GLU B CA 1
ATOM 1826 C C . GLU B 1 38 ? -14.734 14.32 -17.812 1 95.69 38 GLU B C 1
ATOM 1828 O O . GLU B 1 38 ? -13.742 14.031 -18.484 1 95.69 38 GLU B O 1
ATOM 1833 N N . ALA B 1 39 ? -15.25 13.531 -16.953 1 96.38 39 ALA B N 1
ATOM 1834 C CA . ALA B 1 39 ? -14.703 12.203 -16.734 1 96.38 39 ALA B CA 1
ATOM 1835 C C . ALA B 1 39 ? -15.406 11.156 -17.594 1 96.38 39 ALA B C 1
ATOM 1837 O O . ALA B 1 39 ? -15.609 10.023 -17.172 1 96.38 39 ALA B O 1
ATOM 1838 N N . SER B 1 40 ? -15.805 11.43 -18.766 1 94.69 40 SER B N 1
ATOM 1839 C CA . SER B 1 40 ? -16.594 10.57 -19.641 1 94.69 40 SER B CA 1
ATOM 1840 C C . SER B 1 40 ? -15.836 9.312 -20.016 1 94.69 40 SER B C 1
ATOM 1842 O O . SER B 1 40 ? -16.438 8.266 -20.281 1 94.69 40 SER B O 1
ATOM 1844 N N . LYS B 1 41 ? -14.562 9.336 -20.031 1 95.62 41 LYS B N 1
ATOM 1845 C CA . LYS B 1 41 ? -13.75 8.188 -20.438 1 95.62 41 LYS B CA 1
ATOM 1846 C C . LYS B 1 41 ? -13.281 7.395 -19.219 1 95.62 41 LYS B C 1
ATOM 1848 O O . LYS B 1 41 ? -12.617 6.367 -19.359 1 95.62 41 LYS B O 1
ATOM 1853 N N . PHE B 1 42 ? -13.609 7.773 -17.969 1 97.81 42 PHE B N 1
ATOM 1854 C CA . PHE B 1 42 ? -13.07 7.223 -16.734 1 97.81 42 PHE B CA 1
ATOM 1855 C C . PHE B 1 42 ? -13.359 5.73 -16.641 1 97.81 42 PHE B C 1
ATOM 1857 O O . PHE B 1 42 ? -12.438 4.926 -16.453 1 97.81 42 PHE B O 1
ATOM 1864 N N . GLU B 1 43 ? -14.586 5.352 -16.859 1 96.06 43 GLU B N 1
ATOM 1865 C CA . GLU B 1 43 ? -14.977 3.963 -16.641 1 96.06 43 GLU B CA 1
ATOM 1866 C C . GLU B 1 43 ? -14.375 3.051 -17.703 1 96.06 43 GLU B C 1
ATOM 1868 O O . GLU B 1 43 ? -14.078 1.883 -17.438 1 96.06 43 GLU B O 1
ATOM 1873 N N . GLU B 1 44 ? -14.234 3.574 -18.875 1 95.81 44 GLU B N 1
ATOM 1874 C CA . GLU B 1 44 ? -13.602 2.812 -19.938 1 95.81 44 GLU B CA 1
ATOM 1875 C C . GLU B 1 44 ? -12.117 2.578 -19.641 1 95.81 44 GLU B C 1
ATOM 1877 O O . GLU B 1 44 ? -11.602 1.479 -19.859 1 95.81 44 GLU B O 1
ATOM 1882 N N . LEU B 1 45 ? -11.453 3.547 -19.156 1 96.19 45 LEU B N 1
ATOM 1883 C CA . LEU B 1 45 ? -10.023 3.486 -18.875 1 96.19 45 LEU B CA 1
ATOM 1884 C C . LEU B 1 45 ? -9.742 2.668 -17.625 1 96.19 45 LEU B C 1
ATOM 1886 O O . LEU B 1 45 ? -8.711 2.006 -17.531 1 96.19 45 LEU B O 1
ATOM 1890 N N . PHE B 1 46 ? -10.664 2.746 -16.719 1 97.62 46 PHE B N 1
ATOM 1891 C CA . PHE B 1 46 ? -10.5 2.104 -15.414 1 97.62 46 PHE B CA 1
ATOM 1892 C C . PHE B 1 46 ? -11.75 1.316 -15.039 1 97.62 46 PHE B C 1
ATOM 1894 O O . PHE B 1 46 ? -12.562 1.779 -14.234 1 97.62 46 PHE B O 1
ATOM 1901 N N . PRO B 1 47 ? -11.812 0.162 -15.43 1 95.25 47 PRO B N 1
ATOM 1902 C CA . PRO B 1 47 ? -13.047 -0.625 -15.336 1 95.25 47 PRO B CA 1
ATOM 1903 C C . PRO B 1 47 ? -13.438 -0.946 -13.898 1 95.25 47 PRO B C 1
ATOM 1905 O O . PRO B 1 47 ? -14.609 -1.211 -13.609 1 95.25 47 PRO B O 1
ATOM 1908 N N . LEU B 1 48 ? -12.461 -0.964 -12.984 1 95.12 48 LEU B N 1
ATOM 1909 C CA . LEU B 1 48 ? -12.781 -1.237 -11.594 1 95.12 48 LEU B CA 1
ATOM 1910 C C . LEU B 1 48 ? -13.312 0.014 -10.898 1 95.12 48 LEU B C 1
ATOM 1912 O O . LEU B 1 48 ? -13.773 -0.05 -9.758 1 95.12 48 LEU B O 1
ATOM 1916 N N . LYS B 1 49 ? -13.219 1.169 -11.539 1 95.25 49 LYS B N 1
ATOM 1917 C CA . LYS B 1 49 ? -13.797 2.436 -11.094 1 95.25 49 LYS B CA 1
ATOM 1918 C C . LYS B 1 49 ? -13.219 2.867 -9.75 1 95.25 49 LYS B C 1
ATOM 1920 O O . LYS B 1 49 ? -13.938 3.389 -8.898 1 95.25 49 LYS B O 1
ATOM 1925 N N . ARG B 1 50 ? -11.93 2.568 -9.602 1 94.44 50 ARG B N 1
ATOM 1926 C CA . ARG B 1 50 ? -11.25 2.994 -8.383 1 94.44 50 ARG B CA 1
ATOM 1927 C C . ARG B 1 50 ? -10.547 4.336 -8.586 1 94.44 50 ARG B C 1
ATOM 1929 O O . ARG B 1 50 ? -9.992 4.594 -9.656 1 94.44 50 ARG B O 1
ATOM 1936 N N . VAL B 1 51 ? -10.562 5.172 -7.586 1 97.19 51 VAL B N 1
ATOM 1937 C CA . VAL B 1 51 ? -9.859 6.449 -7.59 1 97.19 51 VAL B CA 1
ATOM 1938 C C . VAL B 1 51 ? -8.977 6.559 -6.352 1 97.19 51 VAL B C 1
ATOM 1940 O O . VAL B 1 51 ? -9.289 5.984 -5.305 1 97.19 51 VAL B O 1
ATOM 1943 N N . PRO B 1 52 ? -7.82 7.215 -6.457 1 98.06 52 PRO B N 1
ATOM 1944 C CA . PRO B 1 52 ? -7.355 7.988 -7.613 1 98.06 52 PRO B CA 1
ATOM 1945 C C . PRO B 1 52 ? -6.859 7.105 -8.758 1 98.06 52 PRO B C 1
ATOM 1947 O O . PRO B 1 52 ? -6.434 5.973 -8.523 1 98.06 52 PRO B O 1
ATOM 1950 N N . ALA B 1 53 ? -6.992 7.586 -9.961 1 98.75 53 ALA B N 1
ATOM 1951 C CA . ALA B 1 53 ? -6.551 6.906 -11.172 1 98.75 53 ALA B CA 1
ATOM 1952 C C . ALA B 1 53 ? -5.863 7.879 -12.125 1 98.75 53 ALA B C 1
ATOM 1954 O O . ALA B 1 53 ? -6.422 8.93 -12.461 1 98.75 53 ALA B O 1
ATOM 1955 N N . LEU B 1 54 ? -4.672 7.555 -12.539 1 98.81 54 LEU B N 1
ATOM 1956 C CA . LEU B 1 54 ? -3.838 8.438 -13.344 1 98.81 54 LEU B CA 1
ATOM 1957 C C . LEU B 1 54 ? -3.732 7.934 -14.773 1 98.81 54 LEU B C 1
ATOM 1959 O O . LEU B 1 54 ? -3.568 6.73 -15 1 98.81 54 LEU B O 1
ATOM 1963 N N . VAL B 1 55 ? -3.852 8.797 -15.766 1 98.56 55 VAL B N 1
ATOM 1964 C CA . VAL B 1 55 ? -3.582 8.469 -17.156 1 98.56 55 VAL B CA 1
ATOM 1965 C C . VAL B 1 55 ? -2.711 9.555 -17.781 1 98.56 55 VAL B C 1
ATOM 1967 O O . VAL B 1 55 ? -2.932 10.742 -17.562 1 98.56 55 VAL B O 1
ATOM 1970 N N . THR B 1 56 ? -1.656 9.164 -18.5 1 98.31 56 THR B N 1
ATOM 1971 C CA . THR B 1 56 ? -0.808 10.109 -19.219 1 98.31 56 THR B CA 1
ATOM 1972 C C . THR B 1 56 ? -1.252 10.242 -20.672 1 98.31 56 THR B C 1
ATOM 1974 O O . THR B 1 56 ? -1.999 9.398 -21.172 1 98.31 56 THR B O 1
ATOM 1977 N N . PRO B 1 57 ? -0.758 11.234 -21.328 1 96.94 57 PRO B N 1
ATOM 1978 C CA . PRO B 1 57 ? -1.124 11.43 -22.719 1 96.94 57 PRO B CA 1
ATOM 1979 C C . PRO B 1 57 ? -0.7 10.258 -23.609 1 96.94 57 PRO B C 1
ATOM 1981 O O . PRO B 1 57 ? -1.343 9.984 -24.625 1 96.94 57 PRO B O 1
ATOM 1984 N N . ASN B 1 58 ? 0.304 9.555 -23.281 1 95.75 58 ASN B N 1
ATOM 1985 C CA . ASN B 1 58 ? 0.77 8.43 -24.078 1 95.75 58 ASN B CA 1
ATOM 1986 C C . ASN B 1 58 ? 0.035 7.141 -23.703 1 95.75 58 ASN B C 1
ATOM 1988 O O . ASN B 1 58 ? 0.383 6.062 -24.188 1 95.75 58 ASN B O 1
ATOM 1992 N N . GLY B 1 59 ? -0.858 7.254 -22.75 1 96.5 59 GLY B N 1
ATOM 1993 C CA . GLY B 1 59 ? -1.753 6.133 -22.5 1 96.5 59 GLY B CA 1
ATOM 1994 C C . GLY B 1 59 ? -1.361 5.312 -21.281 1 96.5 59 GLY B C 1
ATOM 1995 O O . GLY B 1 59 ? -2 4.305 -20.969 1 96.5 59 GLY B O 1
ATOM 1996 N N . PHE B 1 60 ? -0.322 5.746 -20.609 1 97.81 60 PHE B N 1
ATOM 1997 C CA . PHE B 1 60 ? 0.04 5.035 -19.391 1 97.81 60 PHE B CA 1
ATOM 1998 C C . PHE B 1 60 ? -1.031 5.215 -18.328 1 97.81 60 PHE B C 1
ATOM 2000 O O . PHE B 1 60 ? -1.451 6.34 -18.047 1 97.81 60 PHE B O 1
ATOM 2007 N N . GLN B 1 61 ? -1.536 4.105 -17.75 1 98.31 61 GLN B N 1
ATOM 2008 C CA . GLN B 1 61 ? -2.594 4.102 -16.75 1 98.31 61 GLN B CA 1
ATOM 2009 C C . GLN B 1 61 ? -2.084 3.564 -15.422 1 98.31 61 GLN B C 1
ATOM 2011 O O . GLN B 1 61 ? -1.32 2.596 -15.383 1 98.31 61 GLN B O 1
ATOM 2016 N N . LEU B 1 62 ? -2.547 4.191 -14.367 1 98.56 62 LEU B N 1
ATOM 2017 C CA . LEU B 1 62 ? -2.076 3.811 -13.047 1 98.56 62 LEU B CA 1
ATOM 2018 C C . LEU B 1 62 ? -3.139 4.098 -11.984 1 98.56 62 LEU B C 1
ATOM 2020 O O . LEU B 1 62 ? -3.76 5.164 -12 1 98.56 62 LEU B O 1
ATOM 2024 N N . THR B 1 63 ? -3.354 3.092 -11.125 1 98.25 63 THR B N 1
ATOM 2025 C CA . THR B 1 63 ? -4.176 3.293 -9.938 1 98.25 63 THR B CA 1
ATOM 2026 C C . THR B 1 63 ? -3.357 3.068 -8.664 1 98.25 63 THR B C 1
ATOM 2028 O O . THR B 1 63 ? -2.137 2.906 -8.727 1 98.25 63 THR B O 1
ATOM 2031 N N . GLU B 1 64 ? -4.078 3.098 -7.539 1 97.88 64 GLU B N 1
ATOM 2032 C CA . GLU B 1 64 ? -3.48 2.893 -6.223 1 97.88 64 GLU B CA 1
ATOM 2033 C C . GLU B 1 64 ? -2.684 4.117 -5.781 1 97.88 64 GLU B C 1
ATOM 2035 O O . GLU B 1 64 ? -1.713 4.5 -6.438 1 97.88 64 GLU B O 1
ATOM 2040 N N . LEU B 1 65 ? -3.016 4.625 -4.66 1 97.88 65 LEU B N 1
ATOM 2041 C CA . LEU B 1 65 ? -2.488 5.895 -4.172 1 97.88 65 LEU B CA 1
ATOM 2042 C C . LEU B 1 65 ? -0.968 5.844 -4.059 1 97.88 65 LEU B C 1
ATOM 2044 O O . LEU B 1 65 ? -0.27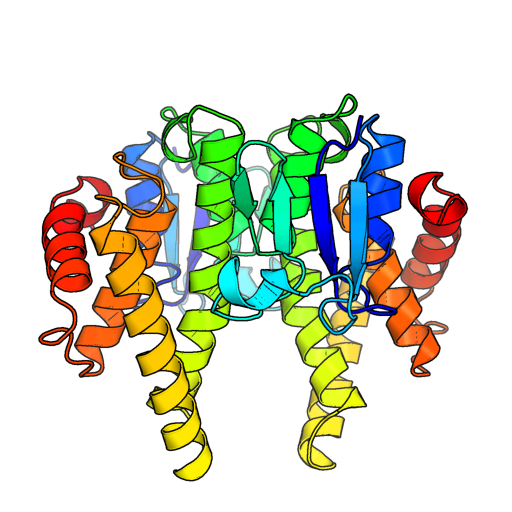4 6.73 -4.562 1 97.88 65 LEU B O 1
ATOM 2048 N N . ILE B 1 66 ? -0.44 4.797 -3.432 1 98.38 66 ILE B N 1
ATOM 2049 C CA . ILE B 1 66 ? 0.994 4.699 -3.18 1 98.38 66 ILE B CA 1
ATOM 2050 C C . ILE B 1 66 ? 1.752 4.703 -4.504 1 98.38 66 ILE B C 1
ATOM 2052 O O . ILE B 1 66 ? 2.736 5.43 -4.664 1 98.38 66 ILE B O 1
ATOM 2056 N N . ALA B 1 67 ? 1.301 3.938 -5.48 1 98.69 67 ALA B N 1
ATOM 2057 C CA . ALA B 1 67 ? 1.936 3.855 -6.793 1 98.69 67 ALA B CA 1
ATOM 2058 C C . ALA B 1 67 ? 1.908 5.207 -7.5 1 98.69 67 ALA B C 1
ATOM 2060 O O . ALA B 1 67 ? 2.904 5.625 -8.102 1 98.69 67 ALA B O 1
ATOM 2061 N N . ILE B 1 68 ? 0.785 5.879 -7.438 1 98.88 68 ILE B N 1
ATOM 2062 C CA . ILE B 1 68 ? 0.604 7.16 -8.117 1 98.88 68 ILE B CA 1
ATOM 2063 C C . ILE B 1 68 ? 1.542 8.203 -7.512 1 98.88 68 ILE B C 1
ATOM 2065 O O . ILE B 1 68 ? 2.223 8.93 -8.242 1 98.88 68 ILE B O 1
ATOM 2069 N N . VAL B 1 69 ? 1.576 8.266 -6.184 1 98.81 69 VAL B N 1
ATOM 2070 C CA . VAL B 1 69 ? 2.408 9.242 -5.492 1 98.81 69 VAL B CA 1
ATOM 2071 C C . VAL B 1 69 ? 3.879 8.992 -5.82 1 98.81 69 VAL B C 1
ATOM 2073 O O . VAL B 1 69 ? 4.605 9.922 -6.176 1 98.81 69 VAL B O 1
ATOM 2076 N N . GLU B 1 70 ? 4.277 7.77 -5.742 1 98.31 70 GLU B N 1
ATOM 2077 C CA . GLU B 1 70 ? 5.664 7.434 -6.035 1 98.31 70 GLU B CA 1
ATOM 2078 C C . GLU B 1 70 ? 6.008 7.727 -7.496 1 98.31 70 GLU B C 1
ATOM 2080 O O . GLU B 1 70 ? 7.109 8.18 -7.801 1 98.31 70 GLU B O 1
ATOM 2085 N N . TYR B 1 71 ? 5.09 7.473 -8.391 1 98.81 71 TYR B N 1
ATOM 2086 C CA . TYR B 1 71 ? 5.281 7.73 -9.812 1 98.81 71 TYR B CA 1
ATOM 2087 C C . TYR B 1 71 ? 5.473 9.219 -10.078 1 98.81 71 TYR B C 1
ATOM 2089 O O . TYR B 1 71 ? 6.402 9.617 -10.789 1 98.81 71 TYR B O 1
ATOM 2097 N N . ILE B 1 72 ? 4.652 10.055 -9.508 1 98.81 72 ILE B N 1
ATOM 2098 C CA . ILE B 1 72 ? 4.707 11.5 -9.703 1 98.81 72 ILE B CA 1
ATOM 2099 C C . ILE B 1 72 ? 6.047 12.031 -9.203 1 98.81 72 ILE B C 1
ATOM 2101 O O . ILE B 1 72 ? 6.711 12.805 -9.898 1 98.81 72 ILE B O 1
ATOM 2105 N N . VAL B 1 73 ? 6.426 11.594 -8.031 1 98.81 73 VAL B N 1
ATOM 2106 C CA . VAL B 1 73 ? 7.68 12.078 -7.457 1 98.81 73 VAL B CA 1
ATOM 2107 C C . VAL B 1 73 ? 8.852 11.609 -8.312 1 98.81 73 VAL B C 1
ATOM 2109 O O . VAL B 1 73 ? 9.766 12.391 -8.602 1 98.81 73 VAL B O 1
ATOM 2112 N N . ALA B 1 74 ? 8.828 10.375 -8.742 1 98.5 74 ALA B N 1
ATOM 2113 C CA . ALA B 1 74 ? 9.922 9.812 -9.523 1 98.5 74 ALA B CA 1
ATOM 2114 C C . ALA B 1 74 ? 10.062 10.531 -10.867 1 98.5 74 ALA B C 1
ATOM 2116 O O . ALA B 1 74 ? 11.172 10.664 -11.391 1 98.5 74 ALA B O 1
ATOM 2117 N N . LYS B 1 75 ? 9 10.961 -11.422 1 98.44 75 LYS B N 1
ATOM 2118 C CA . LYS B 1 75 ? 9 11.633 -12.719 1 98.44 75 LYS B CA 1
ATOM 2119 C C . LYS B 1 75 ? 9.305 13.125 -12.57 1 98.44 75 LYS B C 1
ATOM 2121 O O . LYS B 1 75 ? 9.602 13.805 -13.555 1 98.44 75 LYS B O 1
ATOM 2126 N N . GLY B 1 76 ? 9.203 13.586 -11.32 1 98.5 76 GLY B N 1
ATOM 2127 C CA . GLY B 1 76 ? 9.375 15.008 -11.062 1 98.5 76 GLY B CA 1
ATOM 2128 C C . GLY B 1 76 ? 10.82 15.383 -10.781 1 98.5 76 GLY B C 1
ATOM 2129 O O . GLY B 1 76 ? 11.734 14.578 -10.984 1 98.5 76 GLY B O 1
ATOM 2130 N N . SER B 1 77 ? 11.055 16.578 -10.289 1 98.38 77 SER B N 1
ATOM 2131 C CA . SER B 1 77 ? 12.383 17.172 -10.156 1 98.38 77 SER B CA 1
ATOM 2132 C C . SER B 1 77 ? 12.906 17.047 -8.734 1 98.38 77 SER B C 1
ATOM 2134 O O . SER B 1 77 ? 14.023 17.469 -8.438 1 98.38 77 SER B O 1
ATOM 2136 N N . LYS B 1 78 ? 12.125 16.453 -7.848 1 97.94 78 LYS B N 1
ATOM 2137 C CA . LYS B 1 78 ? 12.492 16.406 -6.434 1 97.94 78 LYS B CA 1
ATOM 2138 C C . LYS B 1 78 ? 12.352 14.992 -5.883 1 97.94 78 LYS B C 1
ATOM 2140 O O . LYS B 1 78 ? 11.602 14.758 -4.934 1 97.94 78 LYS B O 1
ATOM 2145 N N . PRO B 1 79 ? 13.141 14.094 -6.422 1 96.56 79 PRO B N 1
ATOM 2146 C CA . PRO B 1 79 ? 13.016 12.695 -6.008 1 96.56 79 PRO B CA 1
ATOM 2147 C C . PRO B 1 79 ? 13.258 12.492 -4.516 1 96.56 79 PRO B C 1
ATOM 2149 O O . PRO B 1 79 ? 12.844 11.484 -3.945 1 96.56 79 PRO B O 1
ATOM 2152 N N . GLU B 1 80 ? 13.883 13.445 -3.883 1 97.19 80 GLU B N 1
ATOM 2153 C CA . GLU B 1 80 ? 14.18 13.344 -2.457 1 97.19 80 GLU B CA 1
ATOM 2154 C C . GLU B 1 80 ? 12.898 13.398 -1.622 1 97.19 80 GLU B C 1
ATOM 2156 O O . GLU B 1 80 ? 12.914 13.062 -0.438 1 97.19 80 GLU B O 1
ATOM 2161 N N . LEU B 1 81 ? 11.781 13.805 -2.178 1 98.44 81 LEU B N 1
ATOM 2162 C CA . LEU B 1 81 ? 10.508 13.891 -1.483 1 98.44 81 LEU B CA 1
ATOM 2163 C C . LEU B 1 81 ? 10.008 12.508 -1.078 1 98.44 81 LEU B C 1
ATOM 2165 O O . LEU B 1 81 ? 9.109 12.383 -0.247 1 98.44 81 LEU B O 1
ATOM 2169 N N . SER B 1 82 ? 10.617 11.438 -1.664 1 98.06 82 SER B N 1
ATOM 2170 C CA . SER B 1 82 ? 10.297 10.07 -1.281 1 98.06 82 SER B CA 1
ATOM 2171 C C . SER B 1 82 ? 11.352 9.5 -0.333 1 98.06 82 SER B C 1
ATOM 2173 O O . SER B 1 82 ? 11.234 8.359 0.115 1 98.06 82 SER B O 1
ATOM 2175 N N . GLY B 1 83 ? 12.336 10.273 -0.022 1 97.88 83 GLY B N 1
ATOM 2176 C CA . GLY B 1 83 ? 13.438 9.82 0.805 1 97.88 83 GLY B CA 1
ATOM 2177 C C . GLY B 1 83 ? 14.75 9.734 0.054 1 97.88 83 GLY B C 1
ATOM 2178 O O . GLY B 1 83 ? 14.781 9.375 -1.124 1 97.88 83 GLY B O 1
ATOM 2179 N N . LYS B 1 84 ? 15.883 9.977 0.755 1 97.19 84 LYS B N 1
ATOM 2180 C CA . LYS B 1 84 ? 17.203 10.008 0.142 1 97.19 84 LYS B CA 1
ATOM 2181 C C . LYS B 1 84 ? 17.906 8.656 0.277 1 97.19 84 LYS B C 1
ATOM 2183 O O . LYS B 1 84 ? 18.734 8.297 -0.563 1 97.19 84 LYS B O 1
ATOM 2188 N N . THR B 1 85 ? 17.641 7.977 1.314 1 97.44 85 THR B N 1
ATOM 2189 C CA . THR B 1 85 ? 18.234 6.668 1.555 1 97.44 85 THR B CA 1
ATOM 2190 C C . THR B 1 85 ? 17.203 5.562 1.378 1 97.44 85 THR B C 1
ATOM 2192 O O . THR B 1 85 ? 16 5.832 1.343 1 97.44 85 THR B O 1
ATOM 2195 N N . THR B 1 86 ? 17.688 4.344 1.294 1 97.56 86 THR B N 1
ATOM 2196 C CA . THR B 1 86 ? 16.812 3.184 1.189 1 97.56 86 THR B CA 1
ATOM 2197 C C . THR B 1 86 ? 15.891 3.096 2.402 1 97.56 86 THR B C 1
ATOM 2199 O O . THR B 1 86 ? 14.695 2.812 2.264 1 97.56 86 THR B O 1
ATOM 2202 N N . GLU B 1 87 ? 16.438 3.342 3.59 1 97.75 87 GLU B N 1
ATOM 2203 C CA . GLU B 1 87 ? 15.656 3.281 4.82 1 97.75 87 GLU B CA 1
ATOM 2204 C C . GLU B 1 87 ? 14.586 4.367 4.852 1 97.75 87 GLU B C 1
ATOM 2206 O O . GLU B 1 87 ? 13.453 4.121 5.27 1 97.75 87 GLU B O 1
ATOM 2211 N N . GLU B 1 88 ? 14.953 5.582 4.41 1 98 88 GLU B N 1
ATOM 2212 C CA . GLU B 1 88 ? 13.984 6.672 4.383 1 98 88 GLU B CA 1
ATOM 2213 C C . GLU B 1 88 ? 12.844 6.375 3.412 1 98 88 GLU B C 1
ATOM 2215 O O . GLU B 1 88 ? 11.68 6.617 3.727 1 98 88 GLU B O 1
ATOM 2220 N N . ARG B 1 89 ? 13.188 5.848 2.262 1 98.19 89 ARG B N 1
ATOM 2221 C CA . ARG B 1 89 ? 12.18 5.52 1.258 1 98.19 89 ARG B CA 1
ATOM 2222 C C . ARG B 1 89 ? 11.234 4.438 1.767 1 98.19 89 ARG B C 1
ATOM 2224 O O . ARG B 1 89 ? 10.016 4.535 1.588 1 98.19 89 ARG B O 1
ATOM 2231 N N . ALA B 1 90 ? 11.797 3.439 2.389 1 98.44 90 ALA B N 1
ATOM 2232 C CA . ALA B 1 90 ? 10.992 2.35 2.93 1 98.44 90 ALA B CA 1
ATOM 2233 C C . ALA B 1 90 ? 10.062 2.852 4.031 1 98.44 90 ALA B C 1
ATOM 2235 O O . ALA B 1 90 ? 8.891 2.473 4.078 1 98.44 90 ALA B O 1
ATOM 2236 N N . THR B 1 91 ? 10.578 3.664 4.891 1 98.38 91 THR B N 1
ATOM 2237 C CA . THR B 1 91 ? 9.781 4.223 5.98 1 98.38 91 THR B CA 1
ATOM 2238 C C . THR B 1 91 ? 8.664 5.105 5.434 1 98.38 91 THR B C 1
ATOM 2240 O O . THR B 1 91 ? 7.535 5.066 5.93 1 98.38 91 THR B O 1
ATOM 2243 N N . ASN B 1 92 ? 9 5.906 4.441 1 98.69 92 ASN B N 1
ATOM 2244 C CA . ASN B 1 92 ? 7.984 6.734 3.797 1 98.69 92 ASN B CA 1
ATOM 2245 C C . ASN B 1 92 ? 6.852 5.887 3.225 1 98.69 92 ASN B C 1
ATOM 2247 O O . ASN B 1 92 ? 5.676 6.18 3.455 1 98.69 92 ASN B O 1
ATOM 2251 N N . THR B 1 93 ? 7.184 4.84 2.494 1 98.69 93 THR B N 1
ATOM 2252 C CA . THR B 1 93 ? 6.195 3.941 1.914 1 98.69 93 THR B CA 1
ATOM 2253 C C . THR B 1 93 ? 5.371 3.266 3.008 1 98.69 93 THR B C 1
ATOM 2255 O O . THR B 1 93 ? 4.16 3.098 2.865 1 98.69 93 THR B O 1
ATOM 2258 N N . ARG B 1 94 ? 6.016 2.896 4.078 1 98.5 94 ARG B N 1
ATOM 2259 C CA . ARG B 1 94 ? 5.336 2.271 5.207 1 98.5 94 ARG B CA 1
ATOM 2260 C C . ARG B 1 94 ? 4.258 3.188 5.773 1 98.5 94 ARG B C 1
ATOM 2262 O O . ARG B 1 94 ? 3.135 2.75 6.027 1 98.5 94 ARG B O 1
ATOM 2269 N N . TRP B 1 95 ? 4.535 4.414 5.957 1 98.56 95 TRP B N 1
ATOM 2270 C CA . TRP B 1 95 ? 3.572 5.344 6.535 1 98.56 95 TRP B CA 1
ATOM 2271 C C . TRP B 1 95 ? 2.463 5.668 5.543 1 98.56 95 TRP B C 1
ATOM 2273 O O . TRP B 1 95 ? 1.302 5.816 5.926 1 98.56 95 TRP B O 1
ATOM 2283 N N . LEU B 1 96 ? 2.855 5.82 4.203 1 98.44 96 LEU B N 1
ATOM 2284 C CA . LEU B 1 96 ? 1.817 5.953 3.184 1 98.44 96 LEU B CA 1
ATOM 2285 C C . LEU B 1 96 ? 0.831 4.793 3.262 1 98.44 96 LEU B C 1
ATOM 2287 O O . LEU B 1 96 ? -0.384 5.004 3.264 1 98.44 96 LEU B O 1
ATOM 2291 N N . SER B 1 97 ? 1.362 3.623 3.348 1 98.06 97 SER B N 1
ATOM 2292 C CA . SER B 1 97 ? 0.548 2.414 3.4 1 98.06 97 SER B CA 1
ATOM 2293 C C . SER B 1 97 ? -0.294 2.369 4.672 1 98.06 97 SER B C 1
ATOM 2295 O O . SER B 1 97 ? -1.493 2.086 4.617 1 98.06 97 SER B O 1
ATOM 2297 N N . PHE B 1 98 ? 0.316 2.664 5.82 1 97.62 98 PHE B N 1
ATOM 2298 C CA . PHE B 1 98 ? -0.354 2.652 7.117 1 97.62 98 PHE B CA 1
ATOM 2299 C C . PHE B 1 98 ? -1.552 3.594 7.113 1 97.62 98 PHE B C 1
ATOM 2301 O O . PHE B 1 98 ? -2.654 3.207 7.508 1 97.62 98 PHE B O 1
ATOM 2308 N N . PHE B 1 99 ? -1.388 4.797 6.672 1 97.44 99 PHE B N 1
ATOM 2309 C CA . PHE B 1 99 ? -2.459 5.785 6.676 1 97.44 99 PHE B CA 1
ATOM 2310 C C . PHE B 1 99 ? -3.531 5.426 5.652 1 97.44 99 PHE B C 1
ATOM 2312 O O . PHE B 1 99 ? -4.723 5.605 5.906 1 97.44 99 PHE B O 1
ATOM 2319 N N . ASN B 1 100 ? -3.088 4.902 4.488 1 95.44 100 ASN B N 1
ATOM 2320 C CA . ASN B 1 100 ? -4 4.574 3.398 1 95.44 100 ASN B CA 1
ATOM 2321 C C . ASN B 1 100 ? -4.844 3.344 3.725 1 95.44 100 ASN B C 1
ATOM 2323 O O . ASN B 1 100 ? -5.879 3.111 3.1 1 95.44 100 ASN B O 1
ATOM 2327 N N . SER B 1 101 ? -4.422 2.541 4.68 1 92.31 101 SER B N 1
ATOM 2328 C CA . SER B 1 101 ? -5.129 1.304 4.984 1 92.31 101 SER B CA 1
ATOM 2329 C C . SER B 1 101 ? -5.668 1.313 6.41 1 92.31 101 SER B C 1
ATOM 2331 O O . SER B 1 101 ? -6.801 1.74 6.648 1 92.31 101 SER B O 1
ATOM 2333 N N . ASP B 1 102 ? -4.816 1.249 7.426 1 88.69 102 ASP B N 1
ATOM 2334 C CA . ASP B 1 102 ? -5.23 1.062 8.812 1 88.69 102 ASP B CA 1
ATOM 2335 C C . ASP B 1 102 ? -6.008 2.275 9.32 1 88.69 102 ASP B C 1
ATOM 2337 O O . ASP B 1 102 ? -7.082 2.131 9.906 1 88.69 102 ASP B O 1
ATOM 2341 N N . PHE B 1 103 ? -5.477 3.408 9.094 1 91.56 103 PHE B N 1
ATOM 2342 C CA . PHE B 1 103 ? -6.094 4.586 9.688 1 91.56 103 PHE B CA 1
ATOM 2343 C C . PHE B 1 103 ? -7.398 4.93 8.984 1 91.56 103 PHE B C 1
ATOM 2345 O O . PHE B 1 103 ? -8.414 5.176 9.633 1 91.56 103 PHE B O 1
ATOM 2352 N N . VAL B 1 104 ? -7.387 4.949 7.652 1 86.81 104 VAL B N 1
ATOM 2353 C CA . VAL B 1 104 ? -8.57 5.305 6.871 1 86.81 104 VAL B CA 1
ATOM 2354 C C . VAL B 1 104 ? -9.688 4.309 7.1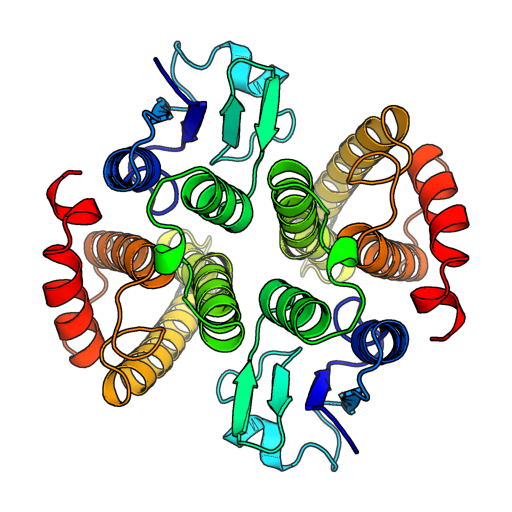52 1 86.81 104 VAL B C 1
ATOM 2356 O O . VAL B 1 104 ? -10.859 4.688 7.219 1 86.81 104 VAL B O 1
ATOM 2359 N N . GLN B 1 105 ? -9.312 3.023 7.277 1 86 105 GLN B N 1
ATOM 2360 C CA . GLN B 1 105 ? -10.32 2.016 7.59 1 86 105 GLN B CA 1
ATOM 2361 C C . GLN B 1 105 ? -10.969 2.289 8.938 1 86 105 GLN B C 1
ATOM 2363 O O . GLN B 1 105 ? -12.188 2.197 9.078 1 86 105 GLN B O 1
ATOM 2368 N N . ALA B 1 106 ? -10.156 2.6 9.938 1 90 106 ALA B N 1
ATOM 2369 C CA . ALA B 1 106 ? -10.68 2.926 11.266 1 90 106 ALA B CA 1
ATOM 2370 C C . ALA B 1 106 ? -11.57 4.164 11.211 1 90 106 ALA B C 1
ATOM 2372 O O . ALA B 1 106 ? -12.672 4.172 11.773 1 90 106 ALA B O 1
ATOM 2373 N N . ALA B 1 107 ? -11.148 5.176 10.547 1 88.69 107 ALA B N 1
ATOM 2374 C CA . ALA B 1 107 ? -11.922 6.402 10.391 1 88.69 107 ALA B CA 1
ATOM 2375 C C . ALA B 1 107 ? -13.227 6.141 9.648 1 88.69 107 ALA B C 1
ATOM 2377 O O . ALA B 1 107 ? -14.289 6.625 10.047 1 88.69 107 ALA B O 1
ATOM 2378 N N . GLY B 1 108 ? -13.148 5.363 8.562 1 86.19 108 GLY B N 1
ATOM 2379 C CA . GLY B 1 108 ? -14.336 5.016 7.805 1 86.19 108 GLY B CA 1
ATOM 2380 C C . GLY B 1 108 ? -15.367 4.262 8.625 1 86.19 108 GLY B C 1
ATOM 2381 O O . GLY B 1 108 ? -16.562 4.535 8.531 1 86.19 108 GLY B O 1
ATOM 2382 N N . GLY B 1 109 ? -14.891 3.283 9.414 1 87.5 109 GLY B N 1
ATOM 2383 C CA . GLY B 1 109 ? -15.789 2.557 10.289 1 87.5 109 GLY B CA 1
ATOM 2384 C C . GLY B 1 109 ? -16.469 3.445 11.32 1 87.5 109 GLY B C 1
ATOM 2385 O O . GLY B 1 109 ? -17.641 3.246 11.641 1 87.5 109 GLY B O 1
ATOM 2386 N N . TYR B 1 110 ? -15.719 4.402 11.766 1 89 110 TYR B N 1
ATOM 2387 C CA . TYR B 1 110 ? -16.266 5.309 12.781 1 89 110 TYR B CA 1
ATOM 2388 C C . TYR B 1 110 ? -17.266 6.273 12.172 1 89 110 TYR B C 1
ATOM 2390 O O . TYR B 1 110 ? -18.359 6.453 12.703 1 89 110 TYR B O 1
ATOM 2398 N N . PHE B 1 111 ? -16.969 6.816 11.016 1 89.12 111 PHE B N 1
ATOM 2399 C CA . PHE B 1 111 ? -17.781 7.883 10.438 1 89.12 111 PHE B CA 1
ATOM 2400 C C . PHE B 1 111 ? -18.922 7.312 9.625 1 89.12 111 PHE B C 1
ATOM 2402 O O . PHE B 1 111 ? -19.984 7.938 9.508 1 89.12 111 PHE B O 1
ATOM 2409 N N . MET B 1 112 ? -18.797 6.066 9.109 1 86.62 112 MET B N 1
ATOM 2410 C CA . MET B 1 112 ? -19.766 5.562 8.133 1 86.62 112 MET B CA 1
ATOM 2411 C C . MET B 1 112 ? -20.266 4.18 8.531 1 86.62 112 MET B C 1
ATOM 2413 O O . MET B 1 112 ? -20.984 3.531 7.77 1 86.62 112 MET B O 1
ATOM 2417 N N . GLY B 1 113 ? -19.906 3.621 9.641 1 86.19 113 GLY B N 1
ATOM 2418 C CA . GLY B 1 113 ? -20.328 2.297 10.07 1 86.19 113 GLY B CA 1
ATOM 2419 C C . GLY B 1 113 ? -21.828 2.141 10.125 1 86.19 113 GLY B C 1
ATOM 2420 O O . GLY B 1 113 ? -22.547 3.105 10.383 1 86.19 113 GLY B O 1
ATOM 2421 N N . PRO B 1 114 ? -22.234 0.894 9.906 1 85.44 114 PRO B N 1
ATOM 2422 C CA . PRO B 1 114 ? -23.672 0.672 9.75 1 85.44 114 PRO B CA 1
ATOM 2423 C C . PRO B 1 114 ? -24.422 0.666 11.086 1 85.44 114 PRO B C 1
ATOM 2425 O O . PRO B 1 114 ? -25.641 0.772 11.109 1 85.44 114 PRO B O 1
ATOM 2428 N N . ASN B 1 115 ? -23.688 0.438 12.18 1 90 115 ASN B N 1
ATOM 2429 C CA . ASN B 1 115 ? -24.328 0.404 13.492 1 90 115 ASN B CA 1
ATOM 2430 C C . ASN B 1 115 ? -23.375 0.886 14.586 1 90 115 ASN B C 1
ATOM 2432 O O . ASN B 1 115 ? -22.188 1.091 14.344 1 90 115 ASN B O 1
ATOM 2436 N N . ASP B 1 116 ? -23.984 1.035 15.727 1 91.62 116 ASP B N 1
ATOM 2437 C CA . ASP B 1 116 ? -23.266 1.662 16.828 1 91.62 116 ASP B CA 1
ATOM 2438 C C . ASP B 1 116 ? -22.109 0.776 17.297 1 91.62 116 ASP B C 1
ATOM 2440 O O . ASP B 1 116 ? -21.062 1.277 17.719 1 91.62 116 ASP B O 1
ATOM 2444 N N . GLU B 1 117 ? -22.312 -0.469 17.281 1 92.06 117 GLU B N 1
ATOM 2445 C CA . GLU B 1 117 ? -21.281 -1.398 17.719 1 92.06 117 GLU B CA 1
ATOM 2446 C C . GLU B 1 117 ? -20.016 -1.272 16.875 1 92.06 117 GLU B C 1
ATOM 2448 O O . GLU B 1 117 ? -18.906 -1.164 17.391 1 92.06 117 GLU B O 1
ATOM 2453 N N . ILE B 1 118 ? -20.234 -1.247 15.617 1 88.56 118 ILE B N 1
ATOM 2454 C CA . ILE B 1 118 ? -19.125 -1.121 14.672 1 88.56 118 ILE B CA 1
ATOM 2455 C C . ILE B 1 118 ? -18.484 0.258 14.812 1 88.56 118 ILE B C 1
ATOM 2457 O O . ILE B 1 118 ? -17.266 0.382 14.805 1 88.56 118 ILE B O 1
ATOM 2461 N N . LYS B 1 119 ? -19.25 1.258 14.938 1 92.25 119 LYS B N 1
ATOM 2462 C CA . LYS B 1 119 ? -18.75 2.617 15.094 1 92.25 119 LYS B CA 1
ATOM 2463 C C . LYS B 1 119 ? -17.891 2.744 16.359 1 92.25 119 LYS B C 1
ATOM 2465 O O . LYS B 1 119 ? -16.812 3.342 16.328 1 92.25 119 LYS B O 1
ATOM 2470 N N . GLN B 1 120 ? -18.422 2.148 17.422 1 93.44 120 GLN B N 1
ATOM 2471 C CA . GLN B 1 120 ? -17.688 2.225 18.688 1 93.44 120 GLN B CA 1
ATOM 2472 C C . GLN B 1 120 ? -16.375 1.462 18.625 1 93.44 120 GLN B C 1
ATOM 2474 O O . GLN B 1 120 ? -15.352 1.933 19.125 1 93.44 120 GLN B O 1
ATOM 2479 N N . GLN B 1 121 ? -16.375 0.321 18.031 1 93.62 121 GLN B N 1
ATOM 2480 C CA . GLN B 1 121 ? -15.156 -0.454 17.859 1 93.62 121 GLN B CA 1
ATOM 2481 C C . GLN B 1 121 ? -14.141 0.301 17 1 93.62 121 GLN B C 1
ATOM 2483 O O . GLN B 1 121 ? -12.945 0.297 17.281 1 93.62 121 GLN B O 1
ATOM 2488 N N . SER B 1 122 ? -14.648 0.894 15.953 1 93 122 SER B N 1
ATOM 2489 C CA . SER B 1 122 ? -13.805 1.655 15.039 1 93 122 SER B CA 1
ATOM 2490 C C . SER B 1 122 ? -13.227 2.891 15.727 1 93 122 SER B C 1
ATOM 2492 O O . SER B 1 122 ? -12.078 3.264 15.477 1 93 122 SER B O 1
ATOM 2494 N N . LEU B 1 123 ? -14.039 3.518 16.516 1 91.31 123 LEU B N 1
ATOM 2495 C CA . LEU B 1 123 ? -13.555 4.66 17.297 1 91.31 123 LEU B CA 1
ATOM 2496 C C . LEU B 1 123 ? -12.398 4.258 18.203 1 91.31 123 LEU B C 1
ATOM 2498 O O . LEU B 1 123 ? -11.375 4.941 18.25 1 91.31 123 LEU B O 1
ATOM 2502 N N . GLN B 1 124 ? -12.57 3.15 18.891 1 93.06 124 GLN B N 1
ATOM 2503 C CA . GLN B 1 124 ? -11.516 2.67 19.781 1 93.06 124 GLN B CA 1
ATOM 2504 C C . GLN B 1 124 ? -10.234 2.377 19.016 1 93.06 124 GLN B C 1
ATOM 2506 O O . GLN B 1 124 ? -9.141 2.697 19.469 1 93.06 124 GLN B O 1
ATOM 2511 N N . THR B 1 125 ? -10.414 1.81 17.875 1 94.44 125 THR B N 1
ATOM 2512 C CA . THR B 1 125 ? -9.258 1.537 17.016 1 94.44 125 THR B CA 1
ATOM 2513 C C . THR B 1 125 ? -8.586 2.836 16.594 1 94.44 125 THR B C 1
ATOM 2515 O O . THR B 1 125 ? -7.359 2.963 16.672 1 94.44 125 THR B O 1
ATOM 2518 N N . MET B 1 126 ? -9.359 3.742 16.141 1 93.56 126 MET B N 1
ATOM 2519 C CA . MET B 1 126 ? -8.828 5.023 15.688 1 93.56 126 MET B CA 1
ATOM 2520 C C . MET B 1 126 ? -8.07 5.727 16.812 1 93.56 126 MET B C 1
ATOM 2522 O O . MET B 1 126 ? -6.992 6.281 16.578 1 93.56 126 MET B O 1
ATOM 2526 N N . LEU B 1 127 ? -8.641 5.688 18.016 1 92.19 127 LEU B N 1
ATOM 2527 C CA . LEU B 1 127 ? -8 6.32 19.172 1 92.19 127 LEU B CA 1
ATOM 2528 C C . LEU B 1 127 ? -6.672 5.648 19.5 1 92.19 127 LEU B C 1
ATOM 2530 O O . LEU B 1 127 ? -5.691 6.32 19.812 1 92.19 127 LEU B O 1
ATOM 2534 N N . SER B 1 128 ? -6.668 4.34 19.406 1 94.56 128 SER B N 1
ATOM 2535 C CA . SER B 1 128 ? -5.43 3.602 19.625 1 94.56 128 SER B CA 1
ATOM 2536 C C . SER B 1 128 ? -4.375 3.971 18.578 1 94.56 128 SER B C 1
ATOM 2538 O O . SER B 1 128 ? -3.191 4.086 18.906 1 94.56 128 SER B O 1
ATOM 2540 N N . LEU B 1 129 ? -4.766 4.105 17.391 1 96.44 129 LEU B N 1
ATOM 2541 C CA . LEU B 1 129 ? -3.85 4.496 16.328 1 96.44 129 LEU B CA 1
ATOM 2542 C C . LEU B 1 129 ? -3.324 5.91 16.547 1 96.44 129 LEU B C 1
ATOM 2544 O O . LEU B 1 129 ? -2.148 6.188 16.297 1 96.44 129 LEU B O 1
ATOM 2548 N N . LEU B 1 130 ? -4.195 6.762 16.969 1 96.31 130 LEU B N 1
ATOM 2549 C CA . LEU B 1 130 ? -3.781 8.133 17.25 1 96.31 130 LEU B CA 1
ATOM 2550 C C . LEU B 1 130 ? -2.76 8.18 18.375 1 96.31 130 LEU B C 1
ATOM 2552 O O . LEU B 1 130 ? -1.815 8.969 18.344 1 96.31 130 LEU B O 1
ATOM 2556 N N . GLU B 1 131 ? -2.975 7.352 19.375 1 96.88 131 GLU B N 1
ATOM 2557 C CA . GLU B 1 131 ? -1.998 7.254 20.453 1 96.88 131 GLU B CA 1
ATOM 2558 C C . GLU B 1 131 ? -0.643 6.785 19.938 1 96.88 131 GLU B C 1
ATOM 2560 O O . GLU B 1 131 ? 0.396 7.332 20.312 1 96.88 131 GLU B O 1
ATOM 2565 N N . TYR B 1 132 ? -0.689 5.797 19.141 1 97.31 132 TYR B N 1
ATOM 2566 C CA . TYR B 1 132 ? 0.519 5.262 18.531 1 97.31 132 TYR B CA 1
ATOM 2567 C C . TYR B 1 132 ? 1.229 6.332 17.703 1 97.31 132 TYR B C 1
ATOM 2569 O O . TYR B 1 132 ? 2.447 6.492 17.797 1 97.31 132 TYR B O 1
ATOM 2577 N N . ILE B 1 133 ? 0.516 7.059 16.922 1 97.94 133 ILE B N 1
ATOM 2578 C CA . ILE B 1 133 ? 1.037 8.102 16.047 1 97.94 133 ILE B CA 1
ATOM 2579 C C . ILE B 1 133 ? 1.63 9.227 16.875 1 97.94 133 ILE B C 1
ATOM 2581 O O . ILE B 1 133 ? 2.729 9.711 16.594 1 97.94 133 ILE B O 1
ATOM 2585 N N . ASP B 1 134 ? 0.881 9.633 17.875 1 98.38 134 ASP B N 1
ATOM 2586 C CA . ASP B 1 134 ? 1.342 10.719 18.719 1 98.38 134 ASP B CA 1
ATOM 2587 C C . ASP B 1 134 ? 2.65 10.352 19.422 1 98.38 134 ASP B C 1
ATOM 2589 O O . ASP B 1 134 ? 3.543 11.195 19.562 1 98.38 134 ASP B O 1
ATOM 2593 N N . LYS B 1 135 ? 2.711 9.148 19.891 1 97.62 135 LYS B N 1
ATOM 2594 C CA . LYS B 1 135 ? 3.945 8.68 20.516 1 97.62 135 LYS B CA 1
ATOM 2595 C C . LYS B 1 135 ? 5.105 8.719 19.531 1 97.62 135 LYS B C 1
ATOM 2597 O O . LYS B 1 135 ? 6.203 9.172 19.859 1 97.62 135 LYS B O 1
ATOM 2602 N N . HIS B 1 136 ? 4.902 8.25 18.328 1 97.38 136 HIS B N 1
ATOM 2603 C CA . HIS B 1 136 ? 5.941 8.289 17.297 1 97.38 136 HIS B CA 1
ATOM 2604 C C . HIS B 1 136 ? 6.426 9.719 17.062 1 97.38 136 HIS B C 1
ATOM 2606 O O . HIS B 1 136 ? 7.633 9.969 17.016 1 97.38 136 HIS B O 1
ATO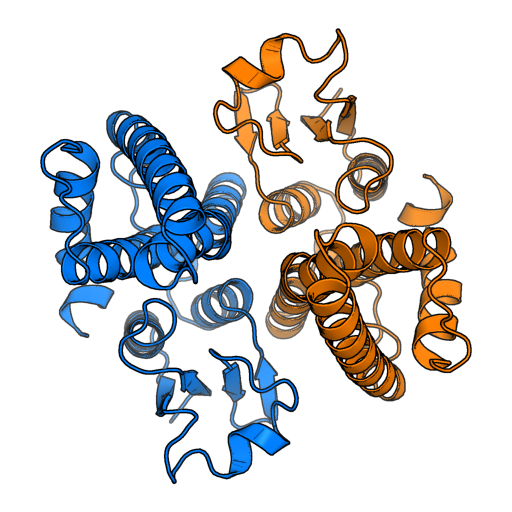M 2612 N N . LEU B 1 137 ? 5.516 10.633 16.938 1 98 137 LEU B N 1
ATOM 2613 C CA . LEU B 1 137 ? 5.824 12.023 16.625 1 98 137 LEU B CA 1
ATOM 2614 C C . LEU B 1 137 ? 6.453 12.719 17.828 1 98 137 LEU B C 1
ATOM 2616 O O . LEU B 1 137 ? 7.008 13.812 17.703 1 98 137 LEU B O 1
ATOM 2620 N N . SER B 1 138 ? 6.316 12.141 18.984 1 97.38 138 SER B N 1
ATOM 2621 C CA . SER B 1 138 ? 7.043 12.664 20.141 1 97.38 138 SER B CA 1
ATOM 2622 C C . SER B 1 138 ? 8.539 12.406 20.016 1 97.38 138 SER B C 1
ATOM 2624 O O . SER B 1 138 ? 9.344 13.086 20.656 1 97.38 138 SER B O 1
ATOM 2626 N N . GLN B 1 139 ? 8.906 11.43 19.234 1 95.56 139 GLN B N 1
ATOM 2627 C CA . GLN B 1 139 ? 10.297 10.992 19.109 1 95.56 139 GLN B CA 1
ATOM 2628 C C . GLN B 1 139 ? 10.898 11.438 17.781 1 95.56 139 GLN B C 1
ATOM 2630 O O . GLN B 1 139 ? 12.109 11.352 17.594 1 95.56 139 GLN B O 1
ATOM 2635 N N . SER B 1 140 ? 10.102 11.859 16.891 1 95.19 140 SER B N 1
ATOM 2636 C CA . SER B 1 140 ? 10.477 12.281 15.539 1 95.19 140 SER B CA 1
ATOM 2637 C C . SER B 1 140 ? 9.68 13.5 15.094 1 95.19 140 SER B C 1
ATOM 2639 O O . SER B 1 140 ? 8.461 13.555 15.289 1 95.19 140 SER B O 1
ATOM 2641 N N . LYS B 1 141 ? 10.32 14.477 14.516 1 96.62 141 LYS B N 1
ATOM 2642 C CA . LYS B 1 141 ? 9.641 15.703 14.109 1 96.62 141 LYS B CA 1
ATOM 2643 C C . LYS B 1 141 ? 8.562 15.406 13.07 1 96.62 141 LYS B C 1
ATOM 2645 O O . LYS B 1 141 ? 7.469 15.977 13.117 1 96.62 141 LYS B O 1
ATOM 2650 N N . TYR B 1 142 ? 8.859 14.547 12.109 1 98.31 142 TYR B N 1
ATOM 2651 C CA . TYR B 1 142 ? 7.922 14.055 11.102 1 98.31 142 TYR B CA 1
ATOM 2652 C C . TYR B 1 142 ? 7.887 12.531 11.086 1 98.31 142 TYR B C 1
ATOM 2654 O O . TYR B 1 142 ? 8.344 11.883 12.031 1 98.31 142 TYR B O 1
ATOM 2662 N N . PHE B 1 143 ? 7.277 11.961 10.109 1 98.31 143 PHE B N 1
ATOM 2663 C CA . PHE B 1 143 ? 7.102 10.508 10.148 1 98.31 143 PHE B CA 1
ATOM 2664 C C . PHE B 1 143 ? 8.391 9.797 9.766 1 98.31 143 PHE B C 1
ATOM 2666 O O . PHE B 1 143 ? 8.641 8.672 10.203 1 98.31 143 PHE B O 1
ATOM 2673 N N . THR B 1 144 ? 9.109 10.422 8.836 1 96.19 144 THR B N 1
ATOM 2674 C CA . THR B 1 144 ? 10.43 9.914 8.484 1 96.19 144 THR B CA 1
ATOM 2675 C C . THR B 1 144 ? 11.523 10.844 8.992 1 96.19 144 THR B C 1
ATOM 2677 O O . THR B 1 144 ? 12.148 11.562 8.211 1 96.19 144 THR B O 1
ATOM 2680 N N . ASN B 1 145 ? 11.695 10.844 10.203 1 91.69 145 ASN B N 1
ATOM 2681 C CA . ASN B 1 145 ? 12.711 11.625 10.906 1 91.69 145 ASN B CA 1
ATOM 2682 C C . ASN B 1 145 ? 12.445 13.125 10.797 1 91.69 145 ASN B C 1
ATOM 2684 O O . ASN B 1 145 ? 11.367 13.594 11.18 1 91.69 145 ASN B O 1
ATOM 2688 N N . ASN B 1 146 ? 13.453 13.922 10.266 1 92.69 146 ASN B N 1
ATOM 2689 C CA . ASN B 1 146 ? 13.344 15.375 10.383 1 92.69 146 ASN B CA 1
ATOM 2690 C C . ASN B 1 146 ? 13.062 16.031 9.031 1 92.69 146 ASN B C 1
ATOM 2692 O O . ASN B 1 146 ? 13.359 17.203 8.836 1 92.69 146 ASN B O 1
ATOM 2696 N N . THR B 1 147 ? 12.555 15.281 8.133 1 94.5 147 THR B N 1
ATOM 2697 C CA . THR B 1 147 ? 12.25 15.82 6.812 1 94.5 147 THR B CA 1
ATOM 2698 C C . THR B 1 147 ? 10.828 15.469 6.398 1 94.5 147 THR B C 1
ATOM 2700 O O . THR B 1 147 ? 10.359 14.352 6.641 1 94.5 147 THR B O 1
ATOM 2703 N N . ILE B 1 148 ? 10.172 16.5 5.844 1 98.06 148 ILE B N 1
ATOM 2704 C CA . ILE B 1 148 ? 8.828 16.266 5.328 1 98.06 148 ILE B CA 1
ATOM 2705 C C . ILE B 1 148 ? 8.906 15.5 4.008 1 98.06 148 ILE B C 1
ATOM 2707 O O . ILE B 1 148 ? 9.578 15.93 3.07 1 98.06 148 ILE B O 1
ATOM 2711 N N . LEU B 1 149 ? 8.32 14.375 3.955 1 98.5 149 LEU B N 1
ATOM 2712 C CA . LEU B 1 149 ? 8.211 13.555 2.752 1 98.5 149 LEU B CA 1
ATOM 2713 C C . LEU B 1 149 ? 6.75 13.414 2.33 1 98.5 149 LEU B C 1
ATOM 2715 O O . LEU B 1 149 ? 5.867 14.055 2.898 1 98.5 149 LEU B O 1
ATOM 2719 N N . THR B 1 150 ? 6.422 12.609 1.367 1 98.69 150 THR B N 1
ATOM 2720 C CA . THR B 1 150 ? 5.066 12.492 0.833 1 98.69 150 THR B CA 1
ATOM 2721 C C . THR B 1 150 ? 4.125 11.898 1.875 1 98.69 150 THR B C 1
ATOM 2723 O O . THR B 1 150 ? 2.941 12.242 1.916 1 98.69 150 THR B O 1
ATOM 2726 N N . ALA B 1 151 ? 4.641 10.992 2.688 1 98.62 151 ALA B N 1
ATOM 2727 C CA . ALA B 1 151 ? 3.793 10.398 3.719 1 98.62 151 ALA B CA 1
ATOM 2728 C C . ALA B 1 151 ? 3.291 11.461 4.691 1 98.62 151 ALA B C 1
ATOM 2730 O O . ALA B 1 151 ? 2.172 11.367 5.203 1 98.62 151 ALA B O 1
ATOM 2731 N N . ASP B 1 152 ? 4.129 12.43 4.98 1 98.69 152 ASP B N 1
ATOM 2732 C CA . ASP B 1 152 ? 3.727 13.516 5.871 1 98.69 152 ASP B CA 1
ATOM 2733 C C . ASP B 1 152 ? 2.605 14.344 5.25 1 98.69 152 ASP B C 1
ATOM 2735 O O . ASP B 1 152 ? 1.658 14.734 5.938 1 98.69 152 ASP B O 1
ATOM 2739 N N . ILE B 1 153 ? 2.73 14.586 3.986 1 98.62 153 ILE B N 1
ATOM 2740 C CA . ILE B 1 153 ? 1.726 15.367 3.273 1 98.62 153 ILE B CA 1
ATOM 2741 C C . ILE B 1 153 ? 0.398 14.609 3.264 1 98.62 153 ILE B C 1
ATOM 2743 O O . ILE B 1 153 ? -0.656 15.195 3.533 1 98.62 153 ILE B O 1
ATOM 2747 N N . PHE B 1 154 ? 0.428 13.383 2.973 1 98.44 154 PHE B N 1
ATOM 2748 C CA . PHE B 1 154 ? -0.771 12.555 2.943 1 98.44 154 PHE B CA 1
ATOM 2749 C C . PHE B 1 154 ? -1.4 12.461 4.328 1 98.44 154 PHE B C 1
ATOM 2751 O O . PHE B 1 154 ? -2.619 12.57 4.473 1 98.44 154 PHE B O 1
ATOM 2758 N N . ALA B 1 155 ? -0.526 12.234 5.336 1 97.94 155 ALA B N 1
ATOM 2759 C CA . ALA B 1 155 ? -1.012 12.18 6.711 1 97.94 155 ALA B CA 1
ATOM 2760 C C . ALA B 1 155 ? -1.754 13.469 7.078 1 97.94 155 ALA B C 1
ATOM 2762 O O . ALA B 1 155 ? -2.805 13.422 7.719 1 97.94 155 ALA B O 1
ATOM 2763 N N . PHE B 1 156 ? -1.223 14.547 6.691 1 97.62 156 PHE B N 1
ATOM 2764 C CA . PHE B 1 156 ? -1.878 15.82 6.949 1 97.62 156 PHE B CA 1
ATOM 2765 C C . PHE B 1 156 ? -3.291 15.828 6.379 1 97.62 156 PHE B C 1
ATOM 2767 O O . PHE B 1 156 ? -4.23 16.281 7.039 1 97.62 156 PHE B O 1
ATOM 2774 N N . GLN B 1 157 ? -3.457 15.391 5.113 1 96.12 157 GLN B N 1
ATOM 2775 C CA . GLN B 1 157 ? -4.77 15.359 4.48 1 96.12 157 GLN B CA 1
ATOM 2776 C C . GLN B 1 157 ? -5.75 14.508 5.289 1 96.12 157 GLN B C 1
ATOM 2778 O O . GLN B 1 157 ? -6.922 14.867 5.422 1 96.12 157 GLN B O 1
ATOM 2783 N N . ILE B 1 158 ? -5.277 13.406 5.781 1 95.38 158 ILE B N 1
ATOM 2784 C CA . ILE B 1 158 ? -6.102 12.484 6.566 1 95.38 158 ILE B CA 1
ATOM 2785 C C . ILE B 1 158 ? -6.52 13.156 7.871 1 95.38 158 ILE B C 1
ATOM 2787 O O . ILE B 1 158 ? -7.688 13.094 8.266 1 95.38 158 ILE B O 1
ATOM 2791 N N . PHE B 1 159 ? -5.57 13.789 8.547 1 95.19 159 PHE B N 1
ATOM 2792 C CA . PHE B 1 159 ? -5.871 14.453 9.812 1 95.19 159 PHE B CA 1
ATOM 2793 C C . PHE B 1 159 ? -6.82 15.625 9.594 1 95.19 159 PHE B C 1
ATOM 2795 O O . PHE B 1 159 ? -7.695 15.883 10.422 1 95.19 159 PHE B O 1
ATOM 2802 N N . ALA B 1 160 ? -6.613 16.328 8.508 1 92.94 160 ALA B N 1
ATOM 2803 C CA . ALA B 1 160 ? -7.52 17.422 8.18 1 92.94 160 ALA B CA 1
ATOM 2804 C C . ALA B 1 160 ? -8.945 16.922 8 1 92.94 160 ALA B C 1
ATOM 2806 O O . ALA B 1 160 ? -9.898 17.547 8.492 1 92.94 160 ALA B O 1
ATOM 2807 N N . MET B 1 161 ? -9.133 15.852 7.312 1 89.81 161 MET B N 1
ATOM 2808 C CA . MET B 1 161 ? -10.453 15.242 7.141 1 89.81 161 MET B CA 1
ATOM 2809 C C . MET B 1 161 ? -11.023 14.797 8.484 1 89.81 161 MET B C 1
ATOM 2811 O O . MET B 1 161 ? -12.195 15.031 8.766 1 89.81 161 MET B O 1
ATOM 2815 N N . ALA B 1 162 ? -10.164 14.117 9.273 1 89.81 162 ALA B N 1
ATOM 2816 C CA . ALA B 1 162 ? -10.617 13.656 10.586 1 89.81 162 ALA B CA 1
ATOM 2817 C C . ALA B 1 162 ? -11.102 14.82 11.438 1 89.81 162 ALA B C 1
ATOM 2819 O O . ALA B 1 162 ? -12.109 14.703 12.141 1 89.81 162 ALA B O 1
ATOM 2820 N N . LYS B 1 163 ? -10.406 15.898 11.398 1 90.38 163 LYS B N 1
ATOM 2821 C CA . LYS B 1 163 ? -10.812 17.094 12.133 1 90.38 163 LYS B CA 1
ATOM 2822 C C . LYS B 1 163 ? -12.156 17.625 11.625 1 90.38 163 LYS B C 1
ATOM 2824 O O . LYS B 1 163 ? -13.008 18.016 12.422 1 90.38 163 LYS B O 1
ATOM 2829 N N . GLN B 1 164 ? -12.312 17.625 10.359 1 88.31 164 GLN B N 1
ATOM 2830 C CA . GLN B 1 164 ? -13.57 18.062 9.758 1 88.31 164 GLN B CA 1
ATOM 2831 C C . GLN B 1 164 ? -14.734 17.188 10.234 1 88.31 164 GLN B C 1
ATOM 2833 O O . GLN B 1 164 ? -15.859 17.672 10.367 1 88.31 164 GLN B O 1
ATOM 2838 N N . PHE B 1 165 ? -14.414 15.938 10.539 1 87.12 165 PHE B N 1
ATOM 2839 C CA . PHE B 1 165 ? -15.445 15.008 10.984 1 87.12 165 PHE B CA 1
ATOM 2840 C C . PHE B 1 165 ? -15.594 15.039 12.5 1 87.12 165 PHE B C 1
ATOM 2842 O O . PHE B 1 165 ? -16.281 14.203 13.078 1 87.12 165 PHE B O 1
ATOM 2849 N N . GLY B 1 166 ? -14.836 15.938 13.172 1 87.12 166 GLY B N 1
ATOM 2850 C CA . GLY B 1 166 ? -15.086 16.203 14.578 1 87.12 166 GLY B CA 1
ATOM 2851 C C . GLY B 1 166 ? -14.086 15.523 15.492 1 87.12 166 GLY B C 1
ATOM 2852 O O . GLY B 1 166 ? -14.266 15.508 16.719 1 87.12 166 GLY B O 1
ATOM 2853 N N . VAL B 1 167 ? -13.094 14.914 14.914 1 88.56 167 VAL B N 1
ATOM 2854 C CA . VAL B 1 167 ? -12.07 14.312 15.758 1 88.56 167 VAL B CA 1
ATOM 2855 C C . VAL B 1 167 ? -11.312 15.398 16.516 1 88.56 167 VAL B C 1
ATOM 2857 O O . VAL B 1 167 ? -10.891 16.391 15.922 1 88.56 167 VAL B O 1
ATOM 2860 N N . ASP B 1 168 ? -11.164 15.234 17.812 1 88.75 168 ASP B N 1
ATOM 2861 C CA . ASP B 1 168 ? -10.469 16.172 18.688 1 88.75 168 ASP B CA 1
ATOM 2862 C C . ASP B 1 168 ? -9.023 15.75 18.922 1 88.75 168 ASP B C 1
ATOM 2864 O O . ASP B 1 168 ? -8.773 14.719 19.547 1 88.75 168 ASP B O 1
ATOM 2868 N N . PHE B 1 169 ? -8.047 16.531 18.453 1 92.31 169 PHE B N 1
ATOM 2869 C CA . PHE B 1 169 ? -6.641 16.172 18.578 1 92.31 169 PHE B CA 1
ATOM 2870 C C . PHE B 1 169 ? -6.023 16.828 19.812 1 92.31 169 PHE B C 1
ATOM 2872 O O . PHE B 1 169 ? -4.816 16.734 20.016 1 92.31 169 PHE B O 1
ATOM 2879 N N . THR B 1 170 ? -6.828 17.484 20.641 1 92.5 170 THR B N 1
ATOM 2880 C CA . THR B 1 170 ? -6.348 18.203 21.812 1 92.5 170 THR B CA 1
ATOM 2881 C C . THR B 1 170 ? -5.523 17.281 22.719 1 92.5 170 THR B C 1
ATOM 2883 O O . THR B 1 170 ? -4.562 17.734 23.344 1 92.5 170 THR B O 1
ATOM 2886 N N . HIS B 1 171 ? -5.852 16.047 22.781 1 94.38 171 HIS B N 1
ATOM 2887 C CA . HIS B 1 171 ? -5.16 15.086 23.641 1 94.38 171 HIS B CA 1
ATOM 2888 C C . HIS B 1 171 ? -3.98 14.453 22.906 1 94.38 171 HIS B C 1
ATOM 2890 O O . HIS B 1 171 ? -3.35 13.531 23.438 1 94.38 171 HIS B O 1
ATOM 2896 N N . TYR B 1 172 ? -3.686 14.922 21.75 1 97.56 172 TYR B N 1
ATOM 2897 C CA . TYR B 1 172 ? -2.564 14.461 20.938 1 97.56 172 TYR B CA 1
ATOM 2898 C C . TYR B 1 172 ? -1.689 15.625 20.5 1 97.56 172 TYR B C 1
ATOM 2900 O O . TYR B 1 172 ? -1.668 15.984 19.328 1 97.56 172 TYR B O 1
ATOM 2908 N N . PRO B 1 173 ? -0.936 16.156 21.422 1 97.75 173 PRO B N 1
ATOM 2909 C CA . PRO B 1 173 ? -0.22 17.406 21.172 1 97.75 173 PRO B CA 1
ATOM 2910 C C . PRO B 1 173 ? 0.811 17.281 20.062 1 97.75 173 PRO B C 1
ATOM 2912 O O . PRO B 1 173 ? 1.062 18.266 19.344 1 97.75 173 PRO B O 1
ATOM 2915 N N . ASN B 1 174 ? 1.425 16.109 19.922 1 98.38 174 ASN B N 1
ATOM 2916 C CA . ASN B 1 174 ? 2.428 15.961 18.875 1 98.38 174 ASN B CA 1
ATOM 2917 C C . ASN B 1 174 ? 1.789 15.906 17.5 1 98.38 174 ASN B C 1
ATOM 2919 O O . ASN B 1 174 ? 2.385 16.344 16.516 1 98.38 174 ASN B O 1
ATOM 2923 N N . VAL B 1 175 ? 0.595 15.32 17.422 1 97.81 175 VAL B N 1
ATOM 2924 C CA . VAL B 1 175 ? -0.156 15.352 16.172 1 97.81 175 VAL B CA 1
ATOM 2925 C C . VAL B 1 175 ? -0.532 16.797 15.82 1 97.81 175 VAL B C 1
ATOM 2927 O O . VAL B 1 175 ? -0.433 17.203 14.664 1 97.81 175 VAL B O 1
ATOM 2930 N N . GLU B 1 176 ? -0.958 17.547 16.812 1 96.5 176 GLU B N 1
ATOM 2931 C CA . GLU B 1 176 ? -1.311 18.938 16.594 1 96.5 176 GLU B CA 1
ATOM 2932 C C . GLU B 1 176 ? -0.109 19.75 16.109 1 96.5 176 GLU B C 1
ATOM 2934 O O . GLU B 1 176 ? -0.223 20.531 15.164 1 96.5 176 GLU B O 1
ATOM 2939 N N . ARG B 1 177 ? 0.967 19.578 16.781 1 97.38 177 ARG B N 1
ATOM 2940 C CA . ARG B 1 177 ? 2.199 20.234 16.375 1 97.38 177 ARG B CA 1
ATOM 2941 C C . ARG B 1 177 ? 2.549 19.891 14.93 1 97.38 177 ARG B C 1
ATOM 2943 O O . ARG B 1 177 ? 2.855 20.766 14.125 1 97.38 177 ARG B O 1
ATOM 2950 N N . PHE B 1 178 ? 2.549 18.594 14.648 1 98.06 178 PHE B N 1
ATOM 2951 C CA . PHE B 1 178 ? 2.85 18.078 13.312 1 98.06 178 PHE B CA 1
ATOM 2952 C C . PHE B 1 178 ? 1.97 18.734 12.266 1 98.06 178 PHE B C 1
ATOM 2954 O O . PHE B 1 178 ? 2.465 19.203 11.234 1 98.06 178 PHE B O 1
ATOM 2961 N N . THR B 1 179 ? 0.636 18.781 12.523 1 97 179 THR B N 1
ATOM 2962 C CA . THR B 1 179 ? -0.313 19.344 11.562 1 97 179 THR B CA 1
ATOM 2963 C C . THR B 1 179 ? -0.036 20.828 11.336 1 97 179 THR B C 1
ATOM 2965 O O . THR B 1 179 ? -0.118 21.312 10.203 1 97 179 THR B O 1
ATOM 2968 N N . GLY B 1 180 ? 0.219 21.531 12.398 1 96.19 180 GLY B N 1
ATOM 2969 C CA . GLY B 1 180 ? 0.574 22.938 12.258 1 96.19 180 GLY B CA 1
ATOM 2970 C C . GLY B 1 180 ? 1.792 23.156 11.383 1 96.19 180 GLY B C 1
ATOM 2971 O O . GLY B 1 180 ? 1.797 24.062 10.539 1 96.19 180 GLY B O 1
ATOM 2972 N N . GLU B 1 181 ? 2.807 22.391 11.523 1 97.25 181 GLU B N 1
ATOM 2973 C CA . GLU B 1 181 ? 4.055 22.531 10.781 1 97.25 181 GLU B CA 1
ATOM 2974 C C . GLU B 1 181 ? 3.875 22.156 9.32 1 97.25 181 GLU B C 1
ATOM 2976 O O . GLU B 1 181 ? 4.32 22.859 8.422 1 97.25 181 GLU B O 1
ATOM 2981 N N . VAL B 1 182 ? 3.268 21.016 9.07 1 98 182 VAL B N 1
ATOM 2982 C CA . VAL B 1 182 ? 3.111 20.5 7.715 1 98 182 VAL B CA 1
ATOM 2983 C C . VAL B 1 182 ? 2.178 21.422 6.926 1 98 182 VAL B C 1
ATOM 2985 O O . VAL B 1 182 ? 2.322 21.562 5.711 1 98 182 VAL B O 1
ATOM 2988 N N . SER B 1 183 ? 1.234 22.125 7.641 1 97.19 183 SER B N 1
ATOM 2989 C CA . SER B 1 183 ? 0.302 23.031 6.984 1 97.19 183 SER B CA 1
ATOM 2990 C C . SER B 1 183 ? 1.039 24.172 6.285 1 97.19 183 SER B C 1
ATOM 2992 O O . SER B 1 183 ? 0.488 24.812 5.391 1 97.19 183 SER B O 1
ATOM 2994 N N . GLN B 1 184 ? 2.27 24.375 6.617 1 97.5 184 GLN B N 1
ATOM 2995 C CA . GLN B 1 184 ? 3.053 25.484 6.062 1 97.5 184 GLN B CA 1
ATOM 2996 C C . GLN B 1 184 ? 3.826 25.031 4.824 1 97.5 184 GLN B C 1
ATOM 2998 O O . GLN B 1 184 ? 4.422 25.859 4.129 1 97.5 184 GLN B O 1
ATOM 3003 N N . HIS B 1 185 ? 3.92 23.766 4.586 1 97.88 185 HIS B N 1
ATOM 3004 C CA . HIS B 1 185 ? 4.641 23.266 3.422 1 97.88 185 HIS B CA 1
ATOM 3005 C C . HIS B 1 185 ? 4.012 23.766 2.127 1 97.88 185 HIS B C 1
ATOM 3007 O O . HIS B 1 185 ? 2.785 23.828 2.006 1 97.88 185 HIS B O 1
ATOM 3013 N N . PRO B 1 186 ? 4.766 24.094 1.164 1 97.56 186 PRO B N 1
ATOM 3014 C CA . PRO B 1 186 ? 4.258 24.672 -0.083 1 97.56 186 PRO B CA 1
ATOM 3015 C C . PRO B 1 186 ? 3.205 23.797 -0.756 1 97.56 186 PRO B C 1
ATOM 3017 O O . PRO B 1 186 ? 2.252 24.312 -1.345 1 97.56 186 PRO B O 1
ATOM 3020 N N . ILE B 1 187 ? 3.268 22.484 -0.683 1 98.06 187 ILE B N 1
ATOM 3021 C CA . ILE B 1 187 ? 2.297 21.594 -1.3 1 98.06 187 ILE B CA 1
ATOM 3022 C C . ILE B 1 187 ? 0.913 21.844 -0.704 1 98.06 187 ILE B C 1
ATOM 3024 O O . ILE B 1 187 ? -0.09 21.828 -1.422 1 98.06 187 ILE B O 1
ATOM 3028 N N . ILE B 1 188 ? 0.893 22.047 0.619 1 97.31 188 ILE B N 1
ATOM 3029 C CA . ILE B 1 188 ? -0.37 22.234 1.324 1 97.31 188 ILE B CA 1
ATOM 3030 C C . ILE B 1 188 ? -0.861 23.672 1.123 1 97.31 188 ILE B C 1
ATOM 3032 O O . ILE B 1 188 ? -2.033 23.891 0.812 1 97.31 188 ILE B O 1
ATOM 3036 N N . LYS B 1 189 ? 0.014 24.641 1.195 1 95.31 189 LYS B N 1
ATOM 3037 C CA . LYS B 1 189 ? -0.34 26.062 1.109 1 95.31 189 LYS B CA 1
ATOM 3038 C C . LYS B 1 189 ? -0.893 26.406 -0.27 1 95.31 189 LYS B C 1
ATOM 3040 O O . LYS B 1 189 ? -1.734 27.297 -0.401 1 95.31 189 LYS B O 1
ATOM 3045 N N . ASN B 1 190 ? -0.47 25.703 -1.23 1 89.44 190 ASN B N 1
ATOM 3046 C CA . ASN B 1 190 ? -0.838 26.031 -2.602 1 89.44 190 ASN B CA 1
ATOM 3047 C C . ASN B 1 190 ? -2.08 25.266 -3.051 1 89.44 190 ASN B C 1
ATOM 3049 O O . ASN B 1 190 ? -2.463 25.328 -4.223 1 89.44 190 ASN B O 1
ATOM 3053 N N . MET B 1 191 ? -2.645 24.516 -2.207 1 89.38 191 MET B N 1
ATOM 3054 C CA . MET B 1 191 ? -3.852 23.766 -2.549 1 89.38 191 MET B CA 1
ATOM 3055 C C . MET B 1 191 ? -5.062 24.688 -2.621 1 89.38 191 MET B C 1
ATOM 3057 O O . MET B 1 191 ? -5.934 24.516 -3.475 1 89.38 191 MET B O 1
#

InterPro domains:
  IPR004045 Glutathione S-transferase, N-terminal [PF02798] (7-73)
  IPR004045 Glutathione S-transferase, N-terminal [PS50404] (1-80)
  IPR004046 Glutathione S-transferase, C-terminal [PF00043] (114-186)
  IPR010987 Glutathione S-transferase, C-terminal-like [PS50405] (85-191)
  IPR036249 Thioredoxin-like superfamily [SSF52833] (1-75)
  IPR036282 Glutathione S-transferase, C-terminal domain superfamily [SSF47616] (71-190)
  IPR040079 Glutathione transferase family [SFLDS00019] (15-181)